Protein AF-A0A3A4P284-F1 (afdb_monomer_lite)

Radius of gyration: 33.24 Å; chains: 1; bounding box: 97×107×84 Å

Structure (mmCIF, N/CA/C/O backbone):
data_AF-A0A3A4P284-F1
#
_entry.id   AF-A0A3A4P284-F1
#
loop_
_atom_site.group_PDB
_atom_site.id
_atom_site.type_symbol
_atom_site.label_atom_id
_atom_site.label_alt_id
_atom_site.label_comp_id
_atom_site.label_asym_id
_atom_site.label_entity_id
_atom_site.label_seq_id
_atom_site.pdbx_PDB_ins_code
_atom_site.Cartn_x
_atom_site.Cartn_y
_atom_site.Cartn_z
_atom_site.occupancy
_atom_site.B_iso_or_equiv
_atom_site.auth_seq_id
_atom_site.auth_comp_id
_atom_site.auth_asym_id
_atom_site.auth_atom_id
_atom_site.pdbx_PDB_model_num
ATOM 1 N N . MET A 1 1 ? 23.993 60.935 -45.870 1.00 30.05 1 MET A N 1
ATOM 2 C CA . MET A 1 1 ? 25.177 61.265 -45.044 1.00 30.05 1 MET A CA 1
ATOM 3 C C . MET A 1 1 ? 25.761 59.951 -44.527 1.00 30.05 1 MET A C 1
ATOM 5 O O . MET A 1 1 ? 24.980 59.074 -44.204 1.00 30.05 1 MET A O 1
ATOM 9 N N . LYS A 1 2 ? 27.098 59.828 -44.584 1.00 25.50 2 LYS A N 1
ATOM 10 C CA . LYS A 1 2 ? 28.035 58.783 -44.084 1.00 25.50 2 LYS A CA 1
ATOM 11 C C . LYS A 1 2 ? 27.529 57.951 -42.875 1.00 25.50 2 LYS A C 1
ATOM 13 O O . LYS A 1 2 ? 26.852 58.534 -42.047 1.00 25.50 2 LYS A O 1
ATOM 18 N N . HIS A 1 3 ? 27.886 56.685 -42.604 1.00 23.17 3 HIS A N 1
ATOM 19 C CA . HIS A 1 3 ? 28.883 55.717 -43.106 1.00 23.17 3 HIS A CA 1
ATOM 20 C C . HIS A 1 3 ? 28.644 54.339 -42.410 1.00 23.17 3 HIS A C 1
ATOM 22 O O . HIS A 1 3 ? 28.331 54.373 -41.229 1.00 23.17 3 HIS A O 1
ATOM 28 N N . LYS A 1 4 ? 28.982 53.215 -43.095 1.00 23.70 4 LYS A N 1
ATOM 29 C CA . LYS A 1 4 ? 29.663 51.965 -42.602 1.00 23.70 4 LYS A CA 1
ATOM 30 C C . LYS A 1 4 ? 28.912 51.048 -41.593 1.00 23.70 4 LYS A C 1
ATOM 32 O O . LYS A 1 4 ? 28.288 51.569 -40.690 1.00 23.70 4 LYS A O 1
ATOM 37 N N . ASN A 1 5 ? 28.905 49.701 -41.621 1.00 21.98 5 ASN A N 1
ATOM 38 C CA . ASN A 1 5 ? 29.797 48.599 -42.071 1.00 21.98 5 ASN A CA 1
ATOM 39 C C . ASN A 1 5 ? 28.932 47.330 -42.376 1.00 21.98 5 ASN A C 1
ATOM 41 O O . ASN A 1 5 ? 27.883 47.182 -41.766 1.00 21.98 5 ASN A O 1
ATOM 45 N N . THR A 1 6 ? 29.174 46.528 -43.425 1.00 20.81 6 THR A N 1
ATOM 46 C CA . THR A 1 6 ? 30.033 45.309 -43.549 1.00 20.81 6 THR A CA 1
ATOM 47 C C . THR A 1 6 ? 29.428 43.977 -43.039 1.00 20.81 6 THR A C 1
ATOM 49 O O . THR A 1 6 ? 29.501 43.671 -41.860 1.00 20.81 6 THR A O 1
ATOM 52 N N . LEU A 1 7 ? 28.884 43.208 -43.998 1.00 20.22 7 LEU A N 1
ATOM 53 C CA . LEU A 1 7 ? 28.991 41.758 -44.293 1.00 20.22 7 LEU A CA 1
ATOM 54 C C . LEU A 1 7 ? 29.297 40.721 -43.178 1.00 20.22 7 LEU A C 1
ATOM 56 O O . LEU A 1 7 ? 30.415 40.683 -42.676 1.00 20.22 7 LEU A O 1
ATOM 60 N N . PHE A 1 8 ? 28.386 39.748 -43.007 1.00 18.45 8 PHE A N 1
ATOM 61 C CA . PHE A 1 8 ? 28.672 38.297 -42.989 1.00 18.45 8 PHE A CA 1
ATOM 62 C C . PHE A 1 8 ? 27.440 37.526 -43.517 1.00 18.45 8 PHE A C 1
ATOM 64 O O . PHE A 1 8 ? 26.307 37.913 -43.246 1.00 18.45 8 PHE A O 1
ATOM 71 N N . ILE A 1 9 ? 27.667 36.490 -44.331 1.00 20.72 9 ILE A N 1
ATOM 72 C CA . ILE A 1 9 ? 26.650 35.658 -45.000 1.00 20.72 9 ILE A CA 1
ATOM 73 C C . ILE A 1 9 ? 26.548 34.318 -44.262 1.00 20.72 9 ILE A C 1
ATOM 75 O O . ILE A 1 9 ? 27.574 33.666 -44.096 1.00 20.72 9 ILE A O 1
ATOM 79 N N . MET A 1 10 ? 25.334 33.853 -43.958 1.00 17.98 10 MET A N 1
ATOM 80 C CA . MET A 1 10 ? 24.944 32.457 -44.205 1.00 17.98 10 MET A CA 1
ATOM 81 C C . MET A 1 10 ? 23.427 32.348 -44.381 1.00 17.98 10 MET A C 1
ATOM 83 O O . MET A 1 10 ? 22.667 33.126 -43.816 1.00 17.98 10 MET A O 1
ATOM 87 N N . HIS A 1 11 ? 23.033 31.466 -45.296 1.00 19.30 11 HIS A N 1
ATOM 88 C CA . HIS A 1 11 ? 21.724 31.398 -45.936 1.00 19.30 11 HIS A CA 1
ATOM 89 C C . HIS A 1 11 ? 20.607 31.014 -44.959 1.00 19.30 11 HIS A C 1
ATOM 91 O O . HIS A 1 11 ? 20.712 29.994 -44.290 1.00 19.30 11 HIS A O 1
ATOM 97 N N . LEU A 1 12 ? 19.503 31.765 -44.979 1.00 20.22 12 LEU A N 1
ATOM 98 C CA . LEU A 1 12 ? 18.206 31.295 -44.500 1.00 20.22 12 LEU A CA 1
ATOM 99 C C . LEU A 1 12 ? 17.138 31.690 -45.528 1.00 20.22 12 LEU A C 1
ATOM 101 O O . LEU A 1 12 ? 16.785 32.857 -45.689 1.00 20.22 12 LEU A O 1
ATOM 105 N N . ALA A 1 13 ? 16.695 30.691 -46.275 1.00 19.92 13 ALA A N 1
ATOM 106 C CA . ALA A 1 13 ? 15.516 30.666 -47.132 1.00 19.92 13 ALA A CA 1
ATOM 107 C C . ALA A 1 13 ? 15.006 29.216 -46.992 1.00 19.92 13 ALA A C 1
ATOM 109 O O . ALA A 1 13 ? 15.827 28.308 -47.006 1.00 19.92 13 ALA A O 1
ATOM 110 N N . LEU A 1 14 ? 13.729 28.903 -46.807 1.00 19.94 14 LEU A N 1
ATOM 111 C CA . LEU A 1 14 ? 12.519 29.575 -47.254 1.00 19.94 14 LEU A CA 1
ATOM 112 C C . LEU A 1 14 ? 11.343 29.126 -46.359 1.00 19.94 14 LEU A C 1
ATOM 114 O O . LEU A 1 14 ? 11.298 27.983 -45.920 1.00 19.94 14 LEU A O 1
ATOM 118 N N . ILE A 1 15 ? 10.389 30.029 -46.146 1.00 25.50 15 ILE A N 1
ATOM 119 C CA . ILE A 1 15 ? 9.072 29.791 -45.536 1.00 25.50 15 ILE A CA 1
ATOM 120 C C . ILE A 1 15 ? 8.127 29.153 -46.563 1.00 25.50 15 ILE A C 1
ATOM 122 O O . ILE A 1 15 ? 8.022 29.700 -47.657 1.00 25.50 15 ILE A O 1
ATOM 126 N N . THR A 1 16 ? 7.387 28.113 -46.155 1.00 21.80 16 THR A N 1
ATOM 127 C CA . THR A 1 16 ? 5.956 27.806 -46.438 1.00 21.80 16 THR A CA 1
ATOM 128 C C . THR A 1 16 ? 5.612 26.584 -45.562 1.00 21.80 16 THR A C 1
ATOM 130 O O . THR A 1 16 ? 6.216 25.544 -45.772 1.00 21.80 16 THR A O 1
ATOM 133 N N . GLY A 1 17 ? 4.834 26.630 -44.477 1.00 27.95 17 GLY A N 1
ATOM 134 C CA . GLY A 1 17 ? 3.429 27.021 -44.354 1.00 27.95 17 GLY A CA 1
ATOM 135 C C . GLY A 1 17 ? 2.536 25.777 -44.467 1.00 27.95 17 GLY A C 1
ATOM 136 O O . GLY A 1 17 ? 2.219 25.439 -45.596 1.00 27.95 17 GLY A O 1
ATOM 137 N N . PHE A 1 18 ? 2.139 25.122 -43.360 1.00 20.69 18 PHE A N 1
ATOM 138 C CA . PHE A 1 18 ? 1.108 24.063 -43.335 1.00 20.69 18 PHE A CA 1
ATOM 139 C C . PHE A 1 18 ? 0.438 23.902 -41.958 1.00 20.69 18 PHE A C 1
ATOM 141 O O . PHE A 1 18 ? 1.077 24.068 -40.926 1.00 20.69 18 PHE A O 1
ATOM 148 N N . GLN A 1 19 ? -0.865 23.601 -42.002 1.00 22.28 19 GLN A N 1
ATOM 149 C CA . GLN A 1 19 ? -1.740 23.219 -40.891 1.00 22.28 19 GLN A CA 1
ATOM 150 C C . GLN A 1 19 ? -1.502 21.764 -40.480 1.00 22.28 19 GLN A C 1
ATOM 152 O O . GLN A 1 19 ? -1.355 20.893 -41.341 1.00 22.28 19 GLN A O 1
ATOM 157 N N . LEU A 1 20 ? -1.583 21.516 -39.174 1.00 21.91 20 LEU A N 1
ATOM 158 C CA . LEU A 1 20 ? -1.840 20.205 -38.597 1.00 21.91 20 LEU A CA 1
ATOM 159 C C . LEU A 1 20 ? -3.212 19.717 -39.096 1.00 21.91 20 LEU A C 1
ATOM 161 O O . LEU A 1 20 ? -4.228 20.378 -38.883 1.00 21.91 20 LEU A O 1
ATOM 165 N N . PHE A 1 21 ? -3.247 18.582 -39.794 1.00 24.94 21 PHE A N 1
ATOM 166 C CA . PHE A 1 21 ? -4.483 17.822 -39.960 1.00 24.94 21 PHE A CA 1
ATOM 167 C C . PHE A 1 21 ? -4.559 16.826 -38.808 1.00 24.94 21 PHE A C 1
ATOM 169 O O . PHE A 1 21 ? -4.214 15.658 -38.963 1.00 24.94 21 PHE A O 1
ATOM 176 N N . VAL A 1 22 ? -5.027 17.301 -37.656 1.00 24.67 22 VAL A N 1
ATOM 177 C CA . VAL A 1 22 ? -5.838 16.441 -36.794 1.00 24.67 22 VAL A CA 1
ATOM 178 C C . VAL A 1 22 ? -7.113 16.174 -37.589 1.00 24.67 22 VAL A C 1
ATOM 180 O O . VAL A 1 22 ? -7.662 17.093 -38.207 1.00 24.67 22 VAL A O 1
ATOM 183 N N . TYR A 1 23 ? -7.569 14.925 -37.658 1.00 24.09 23 TYR A N 1
ATOM 184 C CA . TYR A 1 23 ? -8.917 14.677 -38.156 1.00 24.09 23 TYR A CA 1
ATOM 185 C C . TYR A 1 23 ? -9.895 15.424 -37.243 1.00 24.09 23 TYR A C 1
ATOM 187 O O . TYR A 1 23 ? -10.111 15.048 -36.097 1.00 24.09 23 TYR A O 1
ATOM 195 N N . ASP A 1 24 ? -10.452 16.515 -37.765 1.00 23.19 24 ASP A N 1
ATOM 196 C CA . ASP A 1 24 ? -11.484 17.320 -37.129 1.00 23.19 24 ASP A CA 1
ATOM 197 C C . ASP A 1 24 ? -12.747 16.456 -36.982 1.00 23.19 24 ASP A C 1
ATOM 199 O O . ASP A 1 24 ? -13.555 16.328 -37.911 1.00 23.19 24 ASP A O 1
ATOM 203 N N . PHE A 1 25 ? -12.929 15.830 -35.817 1.00 24.17 25 PHE A N 1
ATOM 204 C CA . PHE A 1 25 ? -14.245 15.361 -35.403 1.00 24.17 25 PHE A CA 1
ATOM 205 C C . PHE A 1 25 ? -15.085 16.582 -35.031 1.00 24.17 25 PHE A C 1
ATOM 207 O O . PHE A 1 25 ? -15.287 16.931 -33.869 1.00 24.17 25 PHE A O 1
ATOM 214 N N . SER A 1 26 ? -15.633 17.225 -36.061 1.00 23.97 26 SER A N 1
ATOM 215 C CA . SER A 1 26 ? -16.726 18.172 -35.894 1.00 23.97 26 SER A CA 1
ATOM 216 C C . SER A 1 26 ? -17.968 17.419 -35.405 1.00 23.97 26 SER A C 1
ATOM 218 O O . SER A 1 26 ? -18.795 16.926 -36.174 1.00 23.97 26 SER A O 1
ATOM 220 N N . PHE A 1 27 ? -18.130 17.330 -34.086 1.00 27.72 27 PHE A N 1
ATOM 221 C CA . PHE A 1 27 ? -19.426 17.007 -33.509 1.00 27.72 27 PHE A CA 1
ATOM 222 C C . PHE A 1 27 ? -20.394 18.122 -33.902 1.00 27.72 27 PHE A C 1
ATOM 224 O O . PHE A 1 27 ? -20.154 19.302 -33.641 1.00 27.72 27 PHE A O 1
ATOM 231 N N . ALA A 1 28 ? -21.492 17.757 -34.565 1.00 32.06 28 ALA A N 1
ATOM 232 C CA . ALA A 1 28 ? -22.549 18.683 -34.942 1.00 32.06 28 ALA A CA 1
ATOM 233 C C . ALA A 1 28 ? -23.180 19.320 -33.686 1.00 32.06 28 ALA A C 1
ATOM 235 O O . ALA A 1 28 ? -24.165 18.828 -33.143 1.00 32.06 28 ALA A O 1
ATOM 236 N N . GLY A 1 29 ? -22.605 20.432 -33.229 1.00 28.78 29 GLY A N 1
ATOM 237 C CA . GLY A 1 29 ? -23.071 21.256 -32.119 1.00 28.78 29 GLY A CA 1
ATOM 238 C C . GLY A 1 29 ? -23.172 22.709 -32.571 1.00 28.78 29 GLY A C 1
ATOM 239 O O . GLY A 1 29 ? -22.202 23.306 -33.024 1.00 28.78 29 GLY A O 1
ATOM 240 N N . GLY A 1 30 ? -24.387 23.254 -32.527 1.00 32.03 30 GLY A N 1
ATOM 241 C CA . GLY A 1 30 ? -24.766 24.514 -33.158 1.00 32.03 30 GLY A CA 1
ATOM 242 C C . GLY A 1 30 ? -24.050 25.774 -32.659 1.00 32.03 30 GLY A C 1
ATOM 243 O O . GLY A 1 30 ? -23.420 25.821 -31.608 1.00 32.03 30 GLY A O 1
ATOM 244 N N . LYS A 1 31 ? -24.221 26.827 -33.466 1.00 32.62 31 LYS A N 1
ATOM 245 C CA . LYS A 1 31 ? -23.785 28.212 -33.244 1.00 32.62 31 LYS A CA 1
ATOM 246 C C . LYS A 1 31 ? -23.866 28.654 -31.774 1.00 32.62 31 LYS A C 1
ATOM 248 O O . LYS A 1 31 ? -24.913 28.541 -31.142 1.00 32.62 31 LYS A O 1
ATOM 253 N N . LYS A 1 32 ? -22.775 29.268 -31.301 1.00 32.06 32 LYS A N 1
ATOM 254 C CA . LYS A 1 32 ? -22.699 30.051 -30.060 1.00 32.06 32 LYS A CA 1
ATOM 255 C C . LYS A 1 32 ? -23.691 31.221 -30.106 1.00 32.06 32 LYS A C 1
ATOM 257 O O . LYS A 1 32 ? -23.400 32.226 -30.744 1.00 32.06 32 LYS A O 1
ATOM 262 N N . ASP A 1 33 ? -24.788 31.117 -29.364 1.00 32.78 33 ASP A N 1
ATOM 263 C CA . ASP A 1 33 ? -25.557 32.266 -28.882 1.00 32.78 33 ASP A CA 1
ATOM 264 C C . ASP A 1 33 ? -25.729 32.177 -27.353 1.00 32.78 33 ASP A C 1
ATOM 266 O O . ASP A 1 33 ? -25.868 31.104 -26.767 1.00 32.78 33 ASP A O 1
ATOM 270 N N . LYS A 1 34 ? -25.629 33.340 -26.702 1.00 34.50 34 LYS A N 1
ATOM 271 C CA . LYS A 1 34 ? -25.564 33.556 -25.246 1.00 34.50 34 LYS A CA 1
ATOM 272 C C . LYS A 1 34 ? -26.866 33.152 -24.516 1.00 34.50 34 LYS A C 1
ATOM 274 O O . LYS A 1 34 ? -27.887 33.728 -24.857 1.00 34.50 34 LYS A O 1
ATOM 279 N N . TYR A 1 35 ? -26.748 32.291 -23.480 1.00 28.94 35 TYR A N 1
ATOM 280 C CA . TYR A 1 35 ? -27.601 32.003 -22.278 1.00 28.94 35 TYR A CA 1
ATOM 281 C C . TYR A 1 35 ? -29.158 32.039 -22.369 1.00 28.94 35 TYR A C 1
ATOM 283 O O . TYR A 1 35 ? -29.695 32.885 -23.073 1.00 28.94 35 TYR A O 1
ATOM 291 N N . PRO A 1 36 ? -29.941 31.322 -21.511 1.00 34.75 36 PRO A N 1
ATOM 292 C CA . PRO A 1 36 ? -29.673 30.184 -20.609 1.00 34.75 36 PRO A CA 1
ATOM 293 C C . PRO A 1 36 ? -30.585 28.939 -20.871 1.00 34.75 36 PRO A C 1
ATOM 295 O O . PRO A 1 36 ? -31.533 28.994 -21.648 1.00 34.75 36 PRO A O 1
ATOM 298 N N . GLN A 1 37 ? -30.290 27.814 -20.195 1.00 30.06 37 GLN A N 1
ATOM 299 C CA . GLN A 1 37 ? -31.053 26.534 -20.123 1.00 30.06 37 GLN A CA 1
ATOM 300 C C . GLN A 1 37 ? -32.561 26.723 -19.780 1.00 30.06 37 GLN A C 1
ATOM 302 O O . GLN A 1 37 ? -32.861 27.765 -19.190 1.00 30.06 37 GLN A O 1
ATOM 307 N N . PRO A 1 38 ? -33.508 25.759 -20.013 1.00 42.16 38 PRO A N 1
ATOM 308 C CA . PRO A 1 38 ? -33.329 24.286 -20.015 1.00 42.16 38 PRO A CA 1
ATOM 309 C C . PRO A 1 38 ? -34.184 23.443 -21.013 1.00 42.16 38 PRO A C 1
ATOM 311 O O . PRO A 1 38 ? -35.190 23.906 -21.544 1.00 42.16 38 PRO A O 1
ATOM 314 N N . SER A 1 39 ? -33.840 22.153 -21.184 1.00 25.62 39 SER A N 1
ATOM 315 C CA . SER A 1 39 ? -34.732 20.957 -21.115 1.00 25.62 39 SER A CA 1
ATOM 316 C C . SER A 1 39 ? -34.319 19.779 -22.024 1.00 25.62 39 SER A C 1
ATOM 318 O O . SER A 1 39 ? -33.788 19.943 -23.117 1.00 25.62 39 SER A O 1
ATOM 320 N N . ASN A 1 40 ? -34.567 18.577 -21.496 1.00 30.80 40 ASN A N 1
ATOM 321 C CA . ASN A 1 40 ? -34.209 17.244 -21.986 1.00 30.80 40 ASN A CA 1
ATOM 322 C C . ASN A 1 40 ? -34.828 16.845 -23.338 1.00 30.80 40 ASN A C 1
ATOM 324 O O . ASN A 1 40 ? -36.042 16.946 -23.493 1.00 30.80 40 ASN A O 1
ATOM 328 N N . SER A 1 41 ? -34.046 16.165 -24.186 1.00 23.88 41 SER A N 1
ATOM 329 C CA . SER A 1 41 ? -34.467 14.915 -24.854 1.00 23.88 41 SER A CA 1
ATOM 330 C C . SER A 1 41 ? -33.292 14.233 -25.573 1.00 23.88 41 SER A C 1
ATOM 332 O O . SER A 1 41 ? -32.606 14.852 -26.380 1.00 23.88 41 SER A O 1
ATOM 334 N N . TYR A 1 42 ? -33.090 12.955 -25.248 1.00 23.44 42 TYR A N 1
ATOM 335 C CA . TYR A 1 42 ? -32.050 12.043 -25.733 1.00 23.44 42 TYR A CA 1
ATOM 336 C C . TYR A 1 42 ? -32.395 11.429 -27.103 1.00 23.44 42 TYR A C 1
ATOM 338 O O . TYR A 1 42 ? -33.524 10.990 -27.309 1.00 23.44 42 TYR A O 1
ATOM 346 N N . TYR A 1 43 ? -31.389 11.276 -27.969 1.00 21.73 43 TYR A N 1
ATOM 347 C CA . TYR A 1 43 ? -31.294 10.175 -28.935 1.00 21.73 43 TYR A CA 1
ATOM 348 C C . TYR A 1 43 ? -30.042 9.364 -28.584 1.00 21.73 43 TYR A C 1
ATOM 350 O O . TYR A 1 43 ? -28.969 9.933 -28.388 1.00 21.73 43 TYR A O 1
ATOM 358 N N . GLY A 1 44 ? -30.212 8.053 -28.411 1.00 24.19 44 GLY A N 1
ATOM 359 C CA . GLY A 1 44 ? -29.139 7.122 -28.072 1.00 24.19 44 GLY A CA 1
ATOM 360 C C . GLY A 1 44 ? -28.376 6.669 -29.314 1.00 24.19 44 GLY A C 1
ATOM 361 O O . GLY A 1 44 ? -28.990 6.264 -30.299 1.00 24.19 44 GLY A O 1
ATOM 362 N N . ALA A 1 45 ? -27.050 6.716 -29.227 1.00 22.30 45 ALA A N 1
ATOM 363 C CA . ALA A 1 45 ? -26.133 5.960 -30.067 1.00 22.30 45 ALA A CA 1
ATOM 364 C C . ALA A 1 45 ? -25.335 5.024 -29.145 1.00 22.30 45 ALA A C 1
ATOM 366 O O . ALA A 1 45 ? -24.997 5.403 -28.023 1.00 22.30 45 ALA A O 1
ATOM 367 N N . ASN A 1 46 ? -25.125 3.790 -29.598 1.00 22.50 46 ASN A N 1
ATOM 368 C CA . ASN A 1 46 ? -24.337 2.772 -28.907 1.00 22.50 46 ASN A CA 1
ATOM 369 C C . ASN A 1 46 ? -22.845 3.125 -29.034 1.00 22.50 46 ASN A C 1
ATOM 371 O O . ASN A 1 46 ? -22.427 3.498 -30.128 1.00 22.50 46 ASN A O 1
ATOM 375 N N . TYR A 1 47 ? -22.068 2.998 -27.955 1.00 27.56 47 TYR A N 1
ATOM 376 C CA . TYR A 1 47 ? -20.624 3.264 -27.941 1.00 27.56 47 TYR A CA 1
ATOM 377 C C . TYR A 1 47 ? -19.857 2.036 -27.444 1.00 27.56 47 TYR A C 1
ATOM 379 O O . TYR A 1 47 ? -20.284 1.396 -26.483 1.00 27.56 47 TYR A O 1
ATOM 387 N N . TYR A 1 48 ? -18.762 1.733 -28.144 1.00 29.55 48 TYR A N 1
ATOM 388 C CA . TYR A 1 48 ? -17.762 0.710 -27.834 1.00 29.55 48 TYR A CA 1
ATOM 389 C C . TYR A 1 48 ? -16.555 1.362 -27.131 1.00 29.55 48 TYR A C 1
ATOM 391 O O . TYR A 1 48 ? -16.316 2.556 -27.309 1.00 29.55 48 TYR A O 1
ATOM 399 N N . SER A 1 49 ? -15.862 0.583 -26.300 1.00 33.72 49 SER A N 1
ATOM 400 C CA . SER A 1 49 ? -14.731 0.949 -25.436 1.00 33.72 49 SER A CA 1
ATOM 401 C C . SER A 1 49 ? -13.386 0.953 -26.178 1.00 33.72 49 SER A C 1
ATOM 403 O O . SER A 1 49 ? -13.142 0.070 -26.995 1.00 33.72 49 SER A O 1
ATOM 405 N N . GLY A 1 50 ? -12.518 1.918 -25.836 1.00 40.12 50 GLY A N 1
ATOM 406 C CA . GLY A 1 50 ? -11.184 2.145 -26.414 1.00 40.12 50 GLY A CA 1
ATOM 407 C C . GLY A 1 50 ? -11.193 3.195 -27.532 1.00 40.12 50 GLY A C 1
ATOM 408 O O . GLY A 1 50 ? -11.872 3.024 -28.535 1.00 40.12 50 GLY A O 1
ATOM 409 N N . THR A 1 51 ? -10.4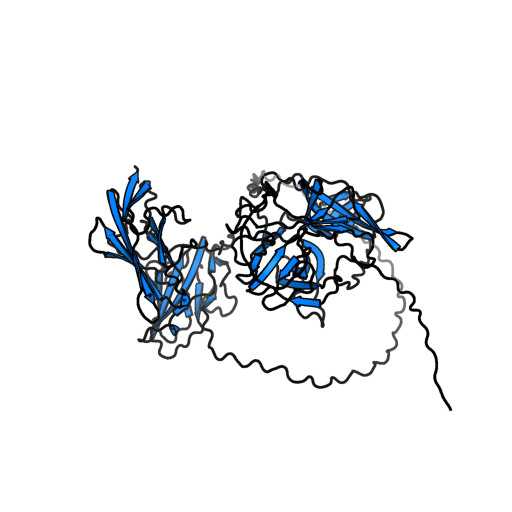72 4.311 -27.365 1.00 52.66 51 THR A N 1
ATOM 410 C CA . THR A 1 51 ? -10.222 5.270 -28.461 1.00 52.66 51 THR A CA 1
ATOM 411 C C . THR A 1 51 ? -8.729 5.247 -28.759 1.00 52.66 51 THR A C 1
ATOM 413 O O . THR A 1 51 ? -7.926 5.605 -27.900 1.00 52.66 51 THR A O 1
ATOM 416 N N . LEU A 1 52 ? -8.355 4.783 -29.948 1.00 50.22 52 LEU A N 1
ATOM 417 C CA . LEU A 1 52 ? -6.990 4.873 -30.462 1.00 50.22 52 LEU A CA 1
ATOM 418 C C . LEU A 1 52 ? -6.828 6.187 -31.227 1.00 50.22 52 LEU A C 1
ATOM 420 O O . LEU A 1 52 ? -7.703 6.573 -32.002 1.00 50.22 52 LEU A O 1
ATOM 424 N N . GLN A 1 53 ? -5.695 6.864 -31.042 1.00 58.88 53 GLN A N 1
ATOM 425 C CA . GLN A 1 53 ? -5.326 8.009 -31.874 1.00 58.88 53 GLN A CA 1
ATOM 426 C C . GLN A 1 53 ? -4.311 7.575 -32.939 1.00 58.88 53 GLN A C 1
ATOM 428 O O . GLN A 1 53 ? -3.284 6.961 -32.635 1.00 58.88 53 GLN A O 1
ATOM 433 N N . LYS A 1 54 ? -4.606 7.898 -34.205 1.00 60.84 54 LYS A N 1
ATOM 434 C CA . LYS A 1 54 ? -3.717 7.674 -35.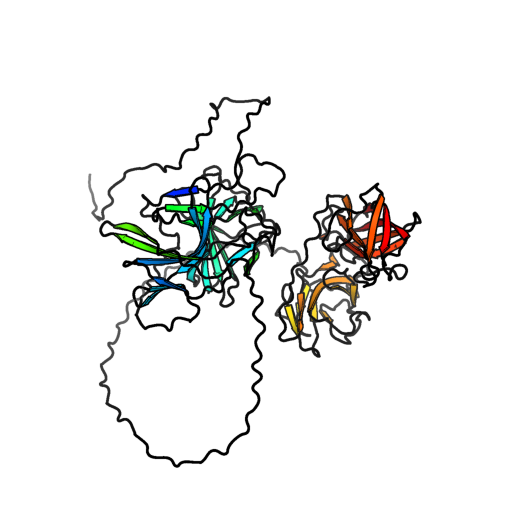353 1.00 60.84 54 LYS A CA 1
ATOM 435 C C . LYS A 1 54 ? -2.848 8.907 -35.581 1.00 60.84 54 LYS A C 1
ATOM 437 O O . LYS A 1 54 ? -3.379 9.971 -35.904 1.00 60.84 54 LYS A O 1
ATOM 442 N N . ILE A 1 55 ? -1.526 8.749 -35.510 1.00 56.06 55 ILE A N 1
ATOM 443 C CA . ILE A 1 55 ? -0.566 9.809 -35.844 1.00 56.06 55 ILE A CA 1
ATOM 444 C C . ILE A 1 55 ? 0.267 9.356 -37.048 1.00 56.06 55 ILE A C 1
ATOM 446 O O . ILE A 1 55 ? 0.935 8.325 -37.025 1.00 56.06 55 ILE A O 1
ATOM 450 N N . SER A 1 56 ? 0.207 10.120 -38.142 1.00 43.94 56 SER A N 1
ATOM 451 C CA . SER A 1 56 ? 0.982 9.819 -39.351 1.00 43.94 56 SER A CA 1
ATOM 452 C C . SER A 1 56 ? 2.351 10.492 -39.289 1.00 43.94 56 SER A C 1
ATOM 454 O O . SER A 1 56 ? 2.429 11.719 -39.202 1.00 43.94 56 SER A O 1
ATOM 456 N N . ALA A 1 57 ? 3.434 9.721 -39.430 1.00 42.75 57 ALA A N 1
ATOM 457 C CA . ALA A 1 57 ? 4.798 10.258 -39.433 1.00 42.75 57 ALA A CA 1
ATOM 458 C C . ALA A 1 57 ? 5.192 10.934 -40.768 1.00 42.75 57 ALA A C 1
ATOM 460 O O . ALA A 1 57 ? 6.294 11.465 -40.903 1.00 42.75 57 ALA A O 1
ATOM 461 N N . ARG A 1 58 ? 4.302 10.961 -41.775 1.00 37.09 58 ARG A N 1
ATOM 462 C CA . ARG A 1 58 ? 4.633 11.267 -43.184 1.00 37.09 58 ARG A CA 1
ATOM 463 C C . ARG A 1 58 ? 5.139 12.677 -43.517 1.00 37.09 58 ARG A C 1
ATOM 465 O O . ARG A 1 58 ? 5.435 12.906 -44.684 1.00 37.09 58 ARG A O 1
ATOM 472 N N . ASN A 1 59 ? 5.232 13.633 -42.588 1.00 34.06 59 ASN A N 1
ATOM 473 C CA . ASN A 1 59 ? 5.598 15.016 -42.955 1.00 34.06 59 ASN A CA 1
ATOM 474 C C . ASN A 1 59 ? 6.403 15.830 -41.926 1.00 34.06 59 ASN A C 1
ATOM 476 O O . ASN A 1 59 ? 6.552 17.039 -42.111 1.00 34.06 59 ASN A O 1
ATOM 480 N N . LYS A 1 60 ? 6.967 15.219 -40.879 1.00 31.83 60 LYS A N 1
ATOM 481 C CA . LYS A 1 60 ? 7.852 15.933 -39.945 1.00 31.83 60 LYS A CA 1
ATOM 482 C C . LYS A 1 60 ? 9.264 15.357 -40.030 1.00 31.83 60 LYS A C 1
ATOM 484 O O . LYS A 1 60 ? 9.522 14.281 -39.512 1.00 31.83 60 LYS A O 1
ATOM 489 N N . SER A 1 61 ? 10.209 16.138 -40.556 1.00 34.16 61 SER A N 1
ATOM 490 C CA . SER A 1 61 ? 11.656 15.921 -40.357 1.00 34.16 61 SER A CA 1
ATOM 491 C C . SER A 1 61 ? 12.097 16.070 -38.887 1.00 34.16 61 SER A C 1
ATOM 493 O O . SER A 1 61 ? 13.289 16.055 -38.604 1.00 34.16 61 SER A O 1
ATOM 495 N N . ASN A 1 62 ? 11.142 16.260 -37.968 1.00 38.47 62 ASN A N 1
ATOM 496 C CA . ASN A 1 62 ? 11.351 16.498 -36.545 1.00 38.47 62 ASN A CA 1
ATOM 497 C C . ASN A 1 62 ? 10.707 15.425 -35.651 1.00 38.47 62 ASN A C 1
ATOM 499 O O . ASN A 1 62 ? 10.815 15.546 -34.437 1.00 38.47 62 ASN A O 1
ATOM 503 N N . HIS A 1 63 ? 10.105 14.359 -36.202 1.00 37.28 63 HIS A N 1
ATOM 504 C CA . HIS A 1 63 ? 9.848 13.147 -35.412 1.00 37.28 63 HIS A CA 1
ATOM 505 C C . HIS A 1 63 ? 11.168 12.384 -35.229 1.00 37.28 63 HIS A C 1
ATOM 507 O O . HIS A 1 63 ? 11.347 11.267 -35.697 1.00 37.28 63 HIS A O 1
ATOM 513 N N . GLN A 1 64 ? 12.122 13.012 -34.542 1.00 37.16 64 GLN A N 1
ATOM 514 C CA . GLN A 1 64 ? 13.026 12.225 -33.725 1.00 37.16 64 GLN A CA 1
ATOM 515 C C . GLN A 1 64 ? 12.135 11.602 -32.650 1.00 37.16 64 GLN A C 1
ATOM 517 O O . GLN A 1 64 ? 11.309 12.302 -32.063 1.00 37.16 64 GLN A O 1
ATOM 522 N N . THR A 1 65 ? 12.286 10.308 -32.362 1.00 40.41 65 THR A N 1
ATOM 523 C CA . THR A 1 65 ? 12.031 9.839 -30.994 1.00 40.41 65 THR A CA 1
ATOM 524 C C . THR A 1 65 ? 12.645 10.904 -30.095 1.00 40.41 65 THR A C 1
ATOM 526 O O . THR A 1 65 ? 13.836 11.174 -30.271 1.00 40.41 65 THR A O 1
ATOM 529 N N . ILE A 1 66 ? 11.855 11.592 -29.263 1.00 40.72 66 ILE A N 1
ATOM 530 C CA . ILE A 1 66 ? 12.337 12.722 -28.458 1.00 40.72 66 ILE A CA 1
ATOM 531 C C . ILE A 1 66 ? 13.185 12.157 -27.313 1.00 40.72 66 ILE A C 1
ATOM 533 O O . ILE A 1 66 ? 12.870 12.220 -26.135 1.00 40.72 66 ILE A O 1
ATOM 537 N N . VAL A 1 67 ? 14.289 11.539 -27.695 1.00 35.84 67 VAL A N 1
ATOM 538 C CA . VAL A 1 67 ? 15.470 11.338 -26.896 1.00 35.84 67 VAL A CA 1
ATOM 539 C C . VAL A 1 67 ? 16.142 12.695 -26.952 1.00 35.84 67 VAL A C 1
ATOM 541 O O . VAL A 1 67 ? 16.435 13.181 -28.046 1.00 35.84 67 VAL A O 1
ATOM 544 N N . ARG A 1 68 ? 16.390 13.328 -25.802 1.00 33.50 68 ARG A N 1
ATOM 545 C CA . ARG A 1 68 ? 17.340 14.445 -25.735 1.00 33.50 68 ARG A CA 1
ATOM 546 C C . ARG A 1 68 ? 18.579 14.024 -26.517 1.00 33.50 68 ARG A C 1
ATOM 548 O O . ARG A 1 68 ? 19.309 13.135 -26.082 1.00 33.50 68 ARG A O 1
ATOM 555 N N . SER A 1 69 ? 18.788 14.601 -27.697 1.00 29.84 69 SER A N 1
ATOM 556 C CA . SER A 1 69 ? 19.865 14.201 -28.590 1.00 29.84 69 SER A CA 1
ATOM 557 C C . SER A 1 69 ? 21.188 14.754 -28.061 1.00 29.84 69 SER A C 1
ATOM 559 O O . SER A 1 69 ? 21.816 15.616 -28.674 1.00 29.84 69 SER A O 1
ATOM 561 N N . ASN A 1 70 ? 21.659 14.239 -26.929 1.00 26.92 70 ASN A N 1
ATOM 562 C CA . ASN A 1 70 ? 23.087 14.070 -26.772 1.00 26.92 70 ASN A CA 1
ATOM 563 C C . ASN A 1 70 ? 23.454 13.017 -27.809 1.00 26.92 70 ASN A C 1
ATOM 565 O O . ASN A 1 70 ? 23.061 11.860 -27.691 1.00 26.92 70 ASN A O 1
ATOM 569 N N . THR A 1 71 ? 24.119 13.440 -28.882 1.00 29.14 71 THR A N 1
ATOM 570 C CA . THR A 1 71 ? 24.620 12.560 -29.936 1.00 29.14 71 THR A CA 1
ATOM 571 C C . THR A 1 71 ? 25.580 11.547 -29.312 1.00 29.14 71 THR A C 1
ATOM 573 O O . THR A 1 71 ? 26.792 11.757 -29.256 1.00 29.14 71 THR A O 1
ATOM 576 N N . LEU A 1 72 ? 25.041 10.444 -28.801 1.00 28.05 72 LEU A N 1
ATOM 577 C CA . LEU A 1 72 ? 25.807 9.314 -28.318 1.00 28.05 72 LEU A CA 1
ATOM 578 C C . LEU A 1 72 ? 26.358 8.649 -29.573 1.00 28.05 72 LEU A C 1
ATOM 580 O O . LEU A 1 72 ? 25.697 7.871 -30.255 1.00 28.05 72 LEU A O 1
ATOM 584 N N . THR A 1 73 ? 27.564 9.065 -29.954 1.00 26.22 73 THR A N 1
ATOM 585 C CA . THR A 1 73 ? 28.261 8.506 -31.108 1.00 26.22 73 THR A CA 1
ATOM 586 C C . THR A 1 73 ? 28.685 7.091 -30.728 1.00 26.22 73 THR A C 1
ATOM 588 O O . THR A 1 73 ? 29.775 6.879 -30.194 1.00 26.22 73 THR A O 1
ATOM 591 N N . LEU A 1 74 ? 27.808 6.113 -30.957 1.00 26.20 74 LEU A N 1
ATOM 592 C CA . LEU A 1 74 ? 28.122 4.696 -30.815 1.00 26.20 74 LEU A CA 1
ATOM 593 C C . LEU A 1 74 ? 29.181 4.341 -31.860 1.00 26.20 74 LEU A C 1
ATOM 595 O O . LEU A 1 74 ? 28.894 4.044 -33.017 1.00 26.20 74 LEU A O 1
ATOM 599 N N . THR A 1 75 ? 30.447 4.402 -31.455 1.00 25.02 75 THR A N 1
ATOM 600 C CA . THR A 1 75 ? 31.551 3.934 -32.289 1.00 25.02 75 THR A CA 1
ATOM 601 C C . THR A 1 75 ? 31.556 2.411 -32.209 1.00 25.02 75 THR A C 1
ATOM 603 O O . THR A 1 75 ? 32.178 1.829 -31.322 1.00 25.02 75 THR A O 1
ATOM 606 N N . ALA A 1 76 ? 30.820 1.756 -33.108 1.00 27.80 76 ALA A N 1
ATOM 607 C CA . ALA A 1 76 ? 30.802 0.304 -33.229 1.00 27.80 76 ALA A CA 1
ATOM 608 C C . ALA A 1 76 ? 32.165 -0.202 -33.738 1.00 27.80 76 ALA A C 1
ATOM 610 O O . ALA A 1 76 ? 32.362 -0.462 -34.923 1.00 27.80 76 ALA A O 1
ATOM 611 N N . ASN A 1 77 ? 33.130 -0.355 -32.833 1.00 29.03 77 ASN A N 1
ATOM 612 C CA . ASN A 1 77 ? 34.297 -1.186 -33.091 1.00 29.03 77 ASN A CA 1
ATOM 613 C C . ASN A 1 77 ? 33.865 -2.644 -32.920 1.00 29.03 77 ASN A C 1
ATOM 615 O O . ASN A 1 77 ? 33.662 -3.122 -31.806 1.00 29.03 77 ASN A O 1
ATOM 619 N N . SER A 1 78 ? 33.685 -3.338 -34.045 1.00 33.72 78 SER A N 1
ATOM 620 C CA . SER A 1 78 ? 33.276 -4.739 -34.110 1.00 33.72 78 SER A CA 1
ATOM 621 C C . SER A 1 78 ? 34.337 -5.664 -33.498 1.00 33.72 78 SER A C 1
ATOM 623 O O . SER A 1 78 ? 35.186 -6.226 -34.195 1.00 33.72 78 SER A O 1
ATOM 625 N N . THR A 1 79 ? 34.279 -5.864 -32.189 1.00 36.34 79 THR A N 1
ATOM 626 C CA . THR A 1 79 ? 34.790 -7.075 -31.545 1.00 36.34 79 THR A CA 1
ATOM 627 C C . THR A 1 79 ? 33.592 -7.874 -31.073 1.00 36.34 79 THR A C 1
ATOM 629 O O . THR A 1 79 ? 32.827 -7.402 -30.244 1.00 36.34 79 THR A O 1
ATOM 632 N N . GLN A 1 80 ? 33.425 -9.053 -31.671 1.00 37.44 80 GLN A N 1
ATOM 633 C CA . GLN A 1 80 ? 32.343 -10.010 -31.463 1.00 37.44 80 GLN A CA 1
ATOM 634 C C . GLN A 1 80 ? 32.106 -10.251 -29.962 1.00 37.44 80 GLN A C 1
ATOM 636 O O . GLN A 1 80 ? 32.839 -11.003 -29.321 1.00 37.44 80 GLN A O 1
ATOM 641 N N . THR A 1 81 ? 31.113 -9.573 -29.390 1.00 44.81 81 THR A N 1
ATOM 642 C CA . THR A 1 81 ? 30.695 -9.771 -28.003 1.00 44.81 81 THR A CA 1
ATOM 643 C C . THR A 1 81 ? 29.968 -11.108 -27.921 1.00 44.81 81 THR A C 1
ATOM 645 O O . THR A 1 81 ? 29.104 -11.403 -28.746 1.00 44.81 81 THR A O 1
ATOM 648 N N . THR A 1 82 ? 30.339 -11.954 -26.963 1.00 47.66 82 THR A N 1
ATOM 649 C CA . THR A 1 82 ? 29.613 -13.193 -26.666 1.00 47.66 82 THR A CA 1
ATOM 650 C C . THR A 1 82 ? 28.165 -12.843 -26.331 1.00 47.66 82 THR A C 1
ATOM 652 O O . THR A 1 82 ? 27.911 -12.191 -25.323 1.00 47.66 82 THR A O 1
ATOM 655 N N . ILE A 1 83 ? 27.232 -13.240 -27.195 1.00 48.38 83 ILE A N 1
ATOM 656 C CA . ILE A 1 83 ? 25.800 -12.993 -27.016 1.00 48.38 83 ILE A CA 1
ATOM 657 C C . ILE A 1 83 ? 25.305 -13.917 -25.890 1.00 48.38 83 ILE A C 1
ATOM 659 O O . ILE A 1 83 ? 25.558 -15.125 -25.968 1.00 48.38 83 ILE A O 1
ATOM 663 N N . PRO A 1 84 ? 24.615 -13.404 -24.857 1.00 56.41 84 PRO A N 1
ATOM 664 C CA . PRO A 1 84 ? 23.983 -14.247 -23.847 1.00 56.41 84 PRO A CA 1
ATOM 665 C C . PRO A 1 84 ? 23.027 -15.245 -24.510 1.00 56.41 84 PRO A C 1
ATOM 667 O O . PRO A 1 84 ? 22.285 -14.886 -25.422 1.00 56.41 84 PRO A O 1
ATOM 670 N N . SER A 1 85 ? 22.989 -16.495 -24.042 1.00 54.94 85 SER A N 1
ATOM 671 C CA . SER A 1 85 ? 22.078 -17.519 -24.586 1.00 54.94 85 SER A CA 1
ATOM 672 C C . SER A 1 85 ? 20.589 -17.183 -24.412 1.00 54.94 85 SER A C 1
ATOM 674 O O . SER A 1 85 ? 19.745 -17.866 -24.982 1.00 54.94 85 SER A O 1
ATOM 676 N N . SER A 1 86 ? 20.274 -16.161 -23.614 1.00 63.03 86 SER A N 1
ATOM 677 C CA . SER A 1 86 ? 18.935 -15.629 -23.361 1.00 63.03 86 SER A CA 1
ATOM 678 C C . SER A 1 86 ? 18.509 -14.509 -24.318 1.00 63.03 86 SER A C 1
ATOM 680 O O . SER A 1 86 ? 17.351 -14.110 -24.276 1.00 63.03 86 SER A O 1
ATOM 682 N N . ALA A 1 87 ? 19.400 -13.986 -25.168 1.00 68.19 87 ALA A N 1
ATOM 683 C CA . ALA A 1 87 ? 19.058 -12.872 -26.049 1.00 68.19 87 ALA A CA 1
ATOM 684 C C . ALA A 1 87 ? 18.135 -13.319 -27.194 1.00 68.19 87 ALA A C 1
ATOM 686 O O . ALA A 1 87 ? 18.394 -14.318 -27.877 1.00 68.19 87 ALA A O 1
ATOM 687 N N . PHE A 1 88 ? 17.084 -12.543 -27.461 1.00 76.31 88 PHE A N 1
ATOM 688 C CA . PHE A 1 88 ? 16.225 -12.777 -28.618 1.00 76.31 88 PHE A CA 1
ATOM 689 C C . PHE A 1 88 ? 16.973 -12.379 -29.879 1.00 76.31 88 PHE A C 1
ATOM 691 O O . PHE A 1 88 ? 17.377 -11.230 -30.024 1.00 76.31 88 PHE A O 1
ATOM 698 N N . THR A 1 89 ? 17.165 -13.324 -30.798 1.00 81.19 89 THR A N 1
ATOM 699 C CA . THR A 1 89 ? 17.725 -13.049 -32.124 1.00 81.19 89 THR A CA 1
ATOM 700 C C . THR A 1 89 ? 16.629 -13.048 -33.179 1.00 81.19 89 THR A C 1
ATOM 702 O O . THR A 1 89 ? 15.783 -13.952 -33.227 1.00 81.19 89 THR A O 1
ATOM 705 N N . GLN A 1 90 ? 16.654 -12.044 -34.050 1.00 86.88 90 GLN A N 1
ATOM 706 C CA . GLN A 1 90 ? 15.751 -11.942 -35.187 1.00 86.88 90 GLN A CA 1
ATOM 707 C C . GLN A 1 90 ? 16.460 -11.317 -36.387 1.00 86.88 90 GLN A C 1
ATOM 709 O O . GLN A 1 90 ? 17.388 -10.528 -36.245 1.00 86.88 90 GLN A O 1
ATOM 714 N N . SER A 1 91 ? 16.072 -11.738 -37.589 1.00 87.94 91 SER A N 1
ATOM 715 C CA . SER A 1 91 ? 16.633 -11.205 -38.832 1.00 87.94 91 SER A CA 1
ATOM 716 C C . SER A 1 91 ? 15.723 -10.114 -39.374 1.00 87.94 91 SER A C 1
ATOM 718 O O . SER A 1 91 ? 14.503 -10.265 -39.356 1.00 87.94 91 SER A O 1
ATOM 720 N N . MET A 1 92 ? 16.323 -9.052 -39.897 1.00 89.06 92 MET A N 1
ATOM 721 C CA . MET A 1 92 ? 15.615 -8.008 -40.626 1.00 89.06 92 MET A CA 1
ATOM 722 C C . MET A 1 92 ? 16.372 -7.743 -41.923 1.00 89.06 92 MET A C 1
ATOM 724 O O . MET A 1 92 ? 17.592 -7.579 -41.919 1.00 89.06 92 MET A O 1
ATOM 728 N N . SER A 1 93 ? 15.671 -7.761 -43.055 1.00 85.50 93 SER A N 1
ATOM 729 C CA . SER A 1 93 ? 16.303 -7.512 -44.350 1.00 85.50 93 SER A CA 1
ATOM 730 C C . SER A 1 93 ? 16.642 -6.033 -44.514 1.00 85.50 93 SER A C 1
ATOM 732 O O . SER A 1 93 ? 15.815 -5.179 -44.205 1.00 85.50 93 SER A O 1
ATOM 734 N N . GLY A 1 94 ? 17.813 -5.735 -45.077 1.00 84.50 94 GLY A N 1
ATOM 735 C CA . GLY A 1 94 ? 18.266 -4.367 -45.340 1.00 84.50 94 GLY A CA 1
ATOM 736 C C . GLY A 1 94 ? 19.385 -3.911 -44.406 1.00 84.50 94 GLY A C 1
ATOM 737 O O . GLY A 1 94 ? 19.858 -4.666 -43.562 1.00 84.50 94 GLY A O 1
ATOM 738 N N . SER A 1 95 ? 19.842 -2.678 -44.619 1.00 84.38 95 SER A N 1
ATOM 739 C CA . SER A 1 95 ? 20.708 -1.951 -43.690 1.00 84.38 95 SER A CA 1
ATOM 740 C C . SER A 1 95 ? 19.873 -0.839 -43.081 1.00 84.38 95 SER A C 1
ATOM 742 O O . SER A 1 95 ? 19.208 -0.114 -43.826 1.00 84.38 95 SER A O 1
ATOM 744 N N . TRP A 1 96 ? 19.928 -0.735 -41.761 1.00 88.75 96 TRP A N 1
ATOM 745 C CA . TRP A 1 96 ? 19.147 0.186 -40.944 1.00 88.75 96 TRP A CA 1
ATOM 746 C C . TRP A 1 96 ? 20.107 0.987 -40.072 1.00 88.75 96 TRP A C 1
ATOM 748 O O . TRP A 1 96 ? 21.128 0.450 -39.635 1.00 88.75 96 TRP A O 1
ATOM 758 N N . GLU A 1 97 ? 19.815 2.266 -39.885 1.00 88.88 97 GLU A N 1
ATOM 759 C CA . GLU A 1 97 ? 20.656 3.189 -39.119 1.00 88.88 97 GLU A CA 1
ATOM 760 C C . GLU A 1 97 ? 20.286 3.152 -37.639 1.00 88.88 97 GLU A C 1
ATOM 762 O O . GLU A 1 97 ? 21.170 3.149 -36.781 1.00 88.88 97 GLU A O 1
ATOM 767 N N . LYS A 1 98 ? 18.987 3.029 -37.359 1.00 89.31 98 LYS A N 1
ATOM 768 C CA . LYS A 1 98 ? 18.431 2.793 -36.030 1.00 89.31 98 LYS A CA 1
ATOM 769 C C . LYS A 1 98 ? 17.624 1.501 -36.054 1.00 89.31 98 LYS A C 1
ATOM 771 O O . LYS A 1 98 ? 16.955 1.197 -37.043 1.00 89.31 98 LYS A O 1
ATOM 776 N N . LEU A 1 99 ? 17.723 0.721 -34.982 1.00 90.56 99 LEU A N 1
ATOM 777 C CA . LEU A 1 99 ? 16.984 -0.525 -34.860 1.00 90.56 99 LEU A CA 1
ATOM 778 C C . LEU A 1 99 ? 16.555 -0.756 -33.414 1.00 90.56 99 LEU A C 1
ATOM 780 O O . LEU A 1 99 ? 17.378 -0.769 -32.498 1.00 90.56 99 LEU A O 1
ATOM 784 N N . GLU A 1 100 ? 15.261 -0.957 -33.230 1.00 91.56 100 GLU A N 1
ATOM 785 C CA . GLU A 1 100 ? 14.621 -1.172 -31.937 1.00 91.56 100 GLU A CA 1
ATOM 786 C C . GLU A 1 100 ? 13.888 -2.512 -31.969 1.00 91.56 100 GLU A C 1
ATOM 788 O O . GLU A 1 100 ? 13.365 -2.931 -32.998 1.00 91.56 100 GLU A O 1
ATOM 793 N N . GLY A 1 101 ? 13.904 -3.234 -30.856 1.00 91.88 101 GLY A N 1
ATOM 794 C CA . GLY A 1 101 ? 13.168 -4.473 -30.667 1.00 91.88 101 GLY A CA 1
ATOM 795 C C . GLY A 1 101 ? 12.031 -4.252 -29.687 1.00 91.88 101 GLY A C 1
ATOM 796 O O . GLY A 1 101 ? 12.267 -3.738 -28.599 1.00 91.88 101 GLY A O 1
ATOM 797 N N . TYR A 1 102 ? 10.827 -4.683 -30.040 1.00 93.00 102 TYR A N 1
ATOM 798 C CA . TYR A 1 102 ? 9.643 -4.541 -29.204 1.00 93.00 102 TYR A CA 1
ATOM 799 C C . TYR A 1 102 ? 9.053 -5.898 -28.864 1.00 93.00 102 TYR A C 1
ATOM 801 O O . TYR A 1 102 ? 8.780 -6.717 -29.747 1.00 93.00 102 TYR A O 1
ATOM 809 N N . VAL A 1 103 ? 8.805 -6.109 -27.575 1.00 92.56 103 VAL A N 1
ATOM 810 C CA . VAL A 1 103 ? 7.958 -7.202 -27.104 1.00 92.56 103 VAL A CA 1
ATOM 811 C C . VAL A 1 103 ? 6.529 -6.690 -27.012 1.00 92.56 103 VAL A C 1
ATOM 813 O O . VAL A 1 103 ? 6.287 -5.604 -26.485 1.00 92.56 103 VAL A O 1
ATOM 816 N N . GLY A 1 104 ? 5.594 -7.466 -27.545 1.00 93.50 104 GLY A N 1
ATOM 817 C CA . GLY A 1 104 ? 4.203 -7.062 -27.678 1.00 93.50 104 GLY A CA 1
ATOM 818 C C . GLY A 1 104 ? 3.266 -8.233 -27.938 1.00 93.50 104 GLY A C 1
ATOM 819 O O . GLY A 1 104 ? 3.651 -9.397 -27.794 1.00 93.50 104 GLY A O 1
ATOM 820 N N . PHE A 1 105 ? 2.036 -7.911 -28.320 1.00 93.94 105 PHE A N 1
ATOM 821 C CA . PHE A 1 105 ? 1.007 -8.873 -28.703 1.00 93.94 105 PHE A CA 1
ATOM 822 C C . PHE A 1 105 ? 0.056 -8.291 -29.749 1.00 93.94 105 PHE A C 1
ATOM 824 O O . PHE A 1 105 ? -0.069 -7.077 -29.898 1.00 93.94 105 PHE A O 1
ATOM 831 N N . TRP A 1 106 ? -0.639 -9.169 -30.469 1.00 94.12 106 TRP A N 1
ATOM 832 C CA . TRP A 1 106 ? -1.690 -8.761 -31.394 1.00 94.12 106 TRP A CA 1
ATOM 833 C C . TRP A 1 106 ? -2.971 -8.374 -30.663 1.00 94.12 106 TRP A C 1
ATOM 835 O O . TRP A 1 106 ? -3.443 -9.101 -29.789 1.00 94.12 106 TRP A O 1
ATOM 845 N N . MET A 1 107 ? -3.563 -7.272 -31.095 1.00 91.00 107 MET A N 1
ATOM 846 C CA . MET A 1 107 ? -4.857 -6.780 -30.659 1.00 91.00 107 MET A CA 1
ATOM 847 C C . MET A 1 107 ? -5.713 -6.488 -31.892 1.00 91.00 107 MET A C 1
ATOM 849 O O . MET A 1 107 ? -5.244 -5.875 -32.849 1.00 91.00 107 MET A O 1
ATOM 853 N N . ASP A 1 108 ? -6.958 -6.954 -31.873 1.00 90.19 108 ASP A N 1
ATOM 854 C CA . ASP A 1 108 ? -7.936 -6.656 -32.918 1.00 90.19 108 ASP A CA 1
ATOM 855 C C . ASP A 1 108 ? -8.723 -5.413 -32.508 1.00 90.19 108 ASP A C 1
ATOM 857 O O . ASP A 1 108 ? -9.546 -5.471 -31.593 1.00 90.19 108 ASP A O 1
ATOM 861 N N . ASP A 1 109 ? -8.432 -4.287 -33.150 1.00 87.94 109 ASP A N 1
ATOM 862 C CA . ASP A 1 109 ? -9.151 -3.043 -32.929 1.00 87.94 109 ASP A CA 1
ATOM 863 C C . ASP A 1 109 ? -10.284 -2.875 -33.960 1.00 87.94 109 ASP A C 1
ATOM 865 O O . ASP A 1 109 ? -10.064 -3.045 -35.164 1.00 87.94 109 ASP A O 1
ATOM 869 N N . PRO A 1 110 ? -11.509 -2.511 -33.539 1.00 83.94 110 PRO A N 1
ATOM 870 C CA . PRO A 1 110 ? -12.646 -2.399 -34.450 1.00 83.94 110 PRO A CA 1
ATOM 871 C C . PRO A 1 110 ? -12.511 -1.296 -35.514 1.00 83.94 110 PRO A C 1
ATOM 873 O O . PRO A 1 110 ? -13.162 -1.395 -36.558 1.00 83.94 110 PRO A O 1
ATOM 876 N N . GLU A 1 111 ? -11.726 -0.245 -35.268 1.00 87.69 111 GLU A N 1
ATOM 877 C CA . GLU A 1 111 ? -11.539 0.882 -36.188 1.00 87.69 111 GLU A CA 1
ATOM 878 C C . GLU A 1 111 ? -10.288 0.706 -37.056 1.00 87.69 111 GLU A C 1
ATOM 880 O O . GLU A 1 111 ? -10.335 0.920 -38.273 1.00 87.69 111 GLU A O 1
ATOM 885 N N . PHE A 1 112 ? -9.181 0.281 -36.451 1.00 87.88 112 PHE A N 1
ATOM 886 C CA . PHE A 1 112 ? -7.872 0.232 -37.106 1.00 87.88 112 PHE A CA 1
ATOM 887 C C . PHE A 1 112 ? -7.466 -1.174 -37.575 1.00 87.88 112 PHE A C 1
ATOM 889 O O . PHE A 1 112 ? -6.538 -1.315 -38.381 1.00 87.88 112 PHE A O 1
ATOM 896 N N . GLY A 1 113 ? -8.212 -2.201 -37.162 1.00 92.75 113 GLY A N 1
ATOM 897 C CA . GLY A 1 113 ? -7.958 -3.602 -37.468 1.00 92.75 113 GLY A CA 1
ATOM 898 C C . GLY A 1 113 ? -6.870 -4.200 -36.581 1.00 92.75 113 GLY A C 1
ATOM 899 O O . GLY A 1 113 ? -6.710 -3.837 -35.420 1.00 92.75 113 GLY A O 1
ATOM 900 N N . MET A 1 114 ? -6.108 -5.142 -37.137 1.00 94.38 114 MET A N 1
ATOM 901 C CA . MET A 1 114 ? -5.085 -5.865 -36.388 1.00 94.38 114 MET A CA 1
ATOM 902 C C . MET A 1 114 ? -3.862 -4.979 -36.117 1.00 94.38 114 MET A C 1
ATOM 904 O O . MET A 1 114 ? -3.153 -4.589 -37.048 1.00 94.38 114 MET A O 1
ATOM 908 N N . LEU A 1 115 ? -3.594 -4.718 -34.842 1.00 94.44 115 LEU A N 1
ATOM 909 C CA . LEU A 1 115 ? -2.473 -3.920 -34.360 1.00 94.44 115 LEU A CA 1
ATOM 910 C C . LEU A 1 115 ? -1.546 -4.755 -33.481 1.00 94.44 115 LEU A C 1
ATOM 912 O O . LEU A 1 115 ? -1.985 -5.609 -32.714 1.00 94.44 115 LEU A O 1
ATOM 916 N N . TYR A 1 116 ? -0.251 -4.493 -33.575 1.00 94.50 116 TYR A N 1
ATOM 917 C CA . TYR A 1 116 ? 0.760 -5.049 -32.691 1.00 94.50 116 TYR A CA 1
ATOM 918 C C . TYR A 1 116 ? 1.003 -4.075 -31.536 1.00 94.50 116 TYR A C 1
ATOM 920 O O . TYR A 1 116 ? 1.713 -3.085 -31.702 1.00 94.50 116 TYR A O 1
ATOM 928 N N . GLN A 1 117 ? 0.393 -4.338 -30.383 1.00 93.12 117 GLN A N 1
ATOM 929 C CA . GLN A 1 117 ? 0.532 -3.529 -29.175 1.00 93.12 117 GLN A CA 1
ATOM 930 C C . GLN A 1 117 ? 1.861 -3.848 -28.490 1.00 93.12 117 GLN A C 1
ATOM 932 O O . GLN A 1 117 ? 2.126 -5.002 -28.148 1.00 93.12 117 GLN A O 1
ATOM 937 N N . THR A 1 118 ? 2.704 -2.842 -28.284 1.00 92.81 118 THR A N 1
ATOM 938 C CA . THR A 1 118 ? 3.984 -2.997 -27.595 1.00 92.81 118 THR A CA 1
ATOM 939 C C . THR A 1 118 ? 3.802 -2.938 -26.086 1.00 92.81 118 THR A C 1
ATOM 941 O O . THR A 1 118 ? 2.820 -2.423 -25.561 1.00 92.81 118 THR A O 1
ATOM 944 N N . ILE A 1 119 ? 4.762 -3.507 -25.372 1.00 90.44 119 ILE A N 1
ATOM 945 C CA . ILE A 1 119 ? 4.778 -3.517 -23.912 1.00 90.44 119 ILE A CA 1
ATOM 946 C C . ILE A 1 119 ? 6.124 -3.025 -23.386 1.00 90.44 119 ILE A C 1
ATOM 948 O O . ILE A 1 119 ? 6.196 -2.346 -22.366 1.00 90.44 119 ILE A O 1
ATOM 952 N N . ILE A 1 120 ? 7.209 -3.395 -24.063 1.00 91.94 120 ILE A N 1
ATOM 953 C CA . ILE A 1 120 ? 8.562 -2.982 -23.703 1.00 91.94 120 ILE A CA 1
ATOM 954 C C . ILE A 1 120 ? 9.438 -2.968 -24.957 1.00 91.94 120 ILE A C 1
ATOM 956 O O . ILE A 1 120 ? 9.299 -3.827 -25.836 1.00 91.94 120 ILE A O 1
ATOM 960 N N . GLY A 1 121 ? 10.314 -1.973 -25.039 1.00 91.81 121 GLY A N 1
ATOM 961 C CA . GLY A 1 121 ? 11.236 -1.743 -26.143 1.00 91.81 121 GLY A CA 1
ATOM 962 C C . GLY A 1 121 ? 12.700 -1.838 -25.712 1.00 91.81 121 GLY A C 1
ATOM 963 O O . GLY A 1 121 ? 13.063 -1.546 -24.570 1.00 91.81 121 GLY A O 1
ATOM 964 N N . PHE A 1 122 ? 13.565 -2.209 -26.650 1.00 90.31 122 PHE A N 1
ATOM 965 C CA . PHE A 1 122 ? 15.008 -2.325 -26.450 1.00 90.31 122 PHE A CA 1
ATOM 966 C C . PHE A 1 122 ? 15.758 -1.814 -27.675 1.00 90.31 122 PHE A C 1
ATOM 968 O O . PHE A 1 122 ? 15.385 -2.130 -28.803 1.00 90.31 122 PHE A O 1
ATOM 975 N N . THR A 1 123 ? 16.887 -1.140 -27.478 1.00 88.56 123 THR A N 1
ATOM 976 C CA . THR A 1 123 ? 17.849 -0.929 -28.567 1.00 88.56 123 THR A CA 1
ATOM 977 C C . THR A 1 123 ? 18.383 -2.278 -29.052 1.00 88.56 123 THR A C 1
ATOM 979 O O . THR A 1 123 ? 19.003 -3.021 -28.285 1.00 88.56 123 THR A O 1
ATOM 982 N N . ALA A 1 124 ? 18.168 -2.602 -30.328 1.00 88.06 124 ALA A N 1
ATOM 983 C CA . ALA A 1 124 ? 18.669 -3.838 -30.910 1.00 88.06 124 ALA A CA 1
ATOM 984 C C . ALA A 1 124 ? 20.064 -3.627 -31.512 1.00 88.06 124 ALA A C 1
ATOM 986 O O . ALA A 1 124 ? 20.335 -2.632 -32.184 1.00 88.06 124 ALA A O 1
ATOM 987 N N . ILE A 1 125 ? 20.955 -4.597 -31.310 1.00 84.94 125 ILE A N 1
ATOM 988 C CA . ILE A 1 125 ? 22.338 -4.533 -31.796 1.00 84.94 125 ILE A CA 1
ATOM 989 C C . ILE A 1 125 ? 22.615 -5.619 -32.845 1.00 84.94 125 ILE A C 1
ATOM 991 O O . ILE A 1 125 ? 22.080 -6.727 -32.742 1.00 84.94 125 ILE A O 1
ATOM 995 N N . PRO A 1 126 ? 23.460 -5.354 -33.860 1.00 83.56 126 PRO A N 1
ATOM 996 C CA . PRO A 1 126 ? 23.862 -6.375 -34.822 1.00 83.56 126 PRO A CA 1
ATOM 997 C C . PRO A 1 126 ? 24.585 -7.536 -34.133 1.00 83.56 126 PRO A C 1
ATOM 999 O O . PRO A 1 126 ? 25.547 -7.327 -33.395 1.00 83.56 126 PRO A O 1
ATOM 1002 N N . CYS A 1 127 ? 24.175 -8.769 -34.426 1.00 83.62 127 CYS A N 1
ATOM 1003 C CA . CYS A 1 127 ? 24.730 -9.972 -33.801 1.00 83.62 127 CYS A CA 1
ATOM 1004 C C . CYS A 1 127 ? 25.333 -10.978 -34.807 1.00 83.62 127 CYS A C 1
ATOM 1006 O O . CYS A 1 127 ? 25.767 -12.070 -34.440 1.00 83.62 127 CYS A O 1
ATOM 1008 N N . GLY A 1 128 ? 25.459 -10.561 -36.075 1.00 78.94 128 GLY A N 1
ATOM 1009 C CA . GLY A 1 128 ? 26.057 -11.325 -37.179 1.00 78.94 128 GLY A CA 1
ATOM 1010 C C . GLY A 1 128 ? 25.012 -11.967 -38.098 1.00 78.94 128 GLY A C 1
ATOM 1011 O O . GLY A 1 128 ? 23.844 -12.043 -37.753 1.00 78.94 128 GLY A O 1
ATOM 1012 N N . ASN A 1 129 ? 25.407 -12.410 -39.300 1.00 81.25 129 ASN A N 1
ATOM 1013 C CA . ASN A 1 129 ? 24.518 -13.071 -40.280 1.00 81.25 129 ASN A CA 1
ATOM 1014 C C . ASN A 1 129 ? 23.223 -12.299 -40.626 1.00 81.25 129 ASN A C 1
ATOM 1016 O O . ASN A 1 129 ? 22.186 -12.921 -40.842 1.00 81.25 129 ASN A O 1
ATOM 1020 N N . SER A 1 130 ? 23.265 -10.960 -40.655 1.00 76.69 130 SER A N 1
ATOM 1021 C CA . SER A 1 130 ? 22.067 -10.112 -40.832 1.00 76.69 130 SER A CA 1
ATOM 1022 C C . SER A 1 130 ? 20.996 -10.318 -39.747 1.00 76.69 130 SER A C 1
ATOM 1024 O O . SER A 1 130 ? 19.809 -10.089 -39.975 1.00 76.69 130 SER A O 1
ATOM 1026 N N . GLN A 1 131 ? 21.424 -10.763 -38.565 1.00 82.19 131 GLN A N 1
ATOM 1027 C CA . GLN A 1 131 ? 20.606 -10.869 -37.370 1.00 82.19 131 GLN A CA 1
ATOM 1028 C C . GLN A 1 131 ? 20.916 -9.720 -36.419 1.00 82.19 131 GLN A C 1
ATOM 1030 O O . GLN A 1 131 ? 22.047 -9.224 -36.335 1.00 82.19 131 GLN A O 1
ATOM 1035 N N . TYR A 1 132 ? 19.889 -9.346 -35.679 1.00 83.62 132 TYR A N 1
ATOM 1036 C CA . TYR A 1 132 ? 19.932 -8.391 -34.596 1.00 83.62 132 TYR A CA 1
ATOM 1037 C C . TYR A 1 132 ? 19.504 -9.104 -33.323 1.00 83.62 132 TYR A C 1
ATOM 1039 O O . TYR A 1 132 ? 18.711 -10.053 -33.367 1.00 83.62 132 TYR A O 1
ATOM 1047 N N . CYS A 1 133 ? 20.058 -8.684 -32.193 1.00 80.44 133 CYS A N 1
ATOM 1048 C CA . CYS A 1 133 ? 19.605 -9.138 -30.893 1.00 80.44 133 CYS A CA 1
ATOM 1049 C C . CYS A 1 133 ? 19.123 -7.981 -30.028 1.00 80.44 133 CYS A C 1
ATOM 1051 O O . CYS A 1 133 ? 19.716 -6.904 -30.032 1.00 80.44 133 CYS A O 1
ATOM 1053 N N . ALA A 1 134 ? 18.062 -8.246 -29.271 1.00 78.19 134 ALA A N 1
ATOM 1054 C CA . ALA A 1 134 ? 17.696 -7.475 -28.093 1.00 78.19 134 ALA A CA 1
ATOM 1055 C C . ALA A 1 134 ? 18.217 -8.256 -26.877 1.00 78.19 134 ALA A C 1
ATOM 1057 O O . ALA A 1 134 ? 17.617 -9.274 -26.501 1.00 78.19 134 ALA A O 1
ATOM 1058 N N . PRO A 1 135 ? 19.395 -7.898 -26.338 1.00 69.06 135 PRO A N 1
ATOM 1059 C CA . PRO A 1 135 ? 19.877 -8.515 -25.116 1.00 69.06 135 PRO A CA 1
ATOM 1060 C C . PRO A 1 135 ? 18.992 -8.075 -23.934 1.00 69.06 135 PRO A C 1
ATOM 1062 O O . PRO A 1 135 ? 18.440 -6.979 -23.934 1.00 69.06 135 PRO A O 1
ATOM 1065 N N . ASP A 1 136 ? 18.875 -8.949 -22.935 1.00 69.06 136 ASP A N 1
ATOM 1066 C CA . ASP A 1 136 ? 18.472 -8.589 -21.565 1.00 69.06 136 ASP A CA 1
ATOM 1067 C C . ASP A 1 136 ? 16.975 -8.413 -21.232 1.00 69.06 136 ASP A C 1
ATOM 1069 O O . ASP A 1 136 ? 16.664 -7.878 -20.170 1.00 69.06 136 ASP A O 1
ATOM 1073 N N . TRP A 1 137 ? 16.023 -8.936 -22.022 1.00 78.69 137 TRP A N 1
ATOM 1074 C CA . TRP A 1 137 ? 14.639 -9.023 -21.516 1.00 78.69 137 TRP A CA 1
ATOM 1075 C C . TRP A 1 137 ? 14.460 -10.192 -20.534 1.00 78.69 137 TRP A C 1
ATOM 1077 O O . TRP A 1 137 ? 14.580 -11.364 -20.900 1.00 78.69 137 TRP A O 1
ATOM 1087 N N . ASP A 1 138 ? 14.121 -9.869 -19.285 1.00 77.44 138 ASP A N 1
ATOM 1088 C CA . ASP A 1 138 ? 13.917 -10.810 -18.175 1.00 77.44 138 ASP A CA 1
ATOM 1089 C C . ASP A 1 138 ? 12.434 -11.143 -17.913 1.00 77.44 138 ASP A C 1
ATOM 1091 O O . ASP A 1 138 ? 12.084 -11.641 -16.842 1.00 77.44 138 ASP A O 1
ATOM 1095 N N . LYS A 1 139 ? 11.560 -10.904 -18.904 1.00 81.62 139 LYS A N 1
ATOM 1096 C CA . LYS A 1 139 ? 10.102 -11.139 -18.847 1.00 81.62 139 LYS A CA 1
ATOM 1097 C C . LYS A 1 139 ? 9.324 -10.238 -17.883 1.00 81.62 139 LYS A C 1
ATOM 1099 O O . LYS A 1 139 ? 8.147 -10.500 -17.615 1.00 81.62 139 LYS A O 1
ATOM 1104 N N . LYS A 1 140 ? 9.951 -9.183 -17.367 1.00 83.69 140 LYS A N 1
ATOM 1105 C CA . LYS A 1 140 ? 9.288 -8.165 -16.547 1.00 83.69 140 LYS A CA 1
ATOM 1106 C C . LYS A 1 140 ? 8.999 -6.918 -17.369 1.00 83.69 140 LYS A C 1
ATOM 1108 O O . LYS A 1 140 ? 9.504 -6.751 -18.481 1.00 83.69 140 LYS A O 1
ATOM 1113 N N . VAL A 1 141 ? 8.136 -6.080 -16.808 1.00 88.88 141 VAL A N 1
ATOM 1114 C CA . VAL A 1 141 ? 7.727 -4.795 -17.373 1.00 88.88 141 VAL A CA 1
ATOM 1115 C C . VAL A 1 141 ? 7.599 -3.775 -16.249 1.00 88.88 141 VAL A C 1
ATOM 1117 O O . VAL A 1 141 ? 7.526 -4.141 -15.070 1.00 88.88 141 VAL A O 1
ATOM 1120 N N . PHE A 1 142 ? 7.594 -2.499 -16.614 1.00 91.69 142 PHE A N 1
ATOM 1121 C CA . PHE A 1 142 ? 7.465 -1.411 -15.657 1.00 91.69 142 PHE A CA 1
ATOM 1122 C C . PHE A 1 142 ? 5.999 -1.112 -15.363 1.00 91.69 142 PHE A C 1
ATOM 1124 O O . PHE A 1 142 ? 5.151 -1.139 -16.253 1.00 91.69 142 PHE A O 1
ATOM 1131 N N . TRP A 1 143 ? 5.721 -0.794 -14.104 1.00 92.06 143 TRP A N 1
ATOM 1132 C CA . TRP A 1 143 ? 4.411 -0.367 -13.632 1.00 92.06 143 TRP A CA 1
ATOM 1133 C C . TRP A 1 143 ? 4.529 0.888 -12.781 1.00 92.06 143 TRP A C 1
ATOM 1135 O O . TRP A 1 143 ? 5.533 1.080 -12.093 1.00 92.06 143 TRP A O 1
ATOM 1145 N N . ILE A 1 144 ? 3.463 1.683 -12.765 1.00 91.62 144 ILE A N 1
ATOM 1146 C CA . ILE A 1 144 ? 3.303 2.852 -11.901 1.00 91.62 144 ILE A CA 1
ATOM 1147 C C . ILE A 1 144 ? 1.992 2.755 -11.112 1.00 91.62 144 ILE A C 1
ATOM 1149 O O . ILE A 1 144 ? 0.915 2.650 -11.695 1.00 91.62 144 ILE A O 1
ATOM 1153 N N . ASP A 1 145 ? 2.067 2.788 -9.782 1.00 90.69 145 ASP A N 1
ATOM 1154 C CA . ASP A 1 145 ? 0.910 2.924 -8.890 1.00 90.69 145 ASP A CA 1
ATOM 1155 C C . ASP A 1 145 ? 0.849 4.342 -8.328 1.00 90.69 145 ASP A C 1
ATOM 1157 O O . ASP A 1 145 ? 1.779 4.828 -7.690 1.00 90.69 145 ASP A O 1
ATOM 1161 N N . ILE A 1 146 ? -0.283 4.995 -8.544 1.00 91.12 146 ILE A N 1
ATOM 1162 C CA . ILE A 1 146 ? -0.528 6.389 -8.170 1.00 91.12 146 ILE A CA 1
ATOM 1163 C C . ILE A 1 146 ? -1.481 6.525 -6.981 1.00 91.12 146 ILE A C 1
ATOM 1165 O O . ILE A 1 146 ? -2.030 7.598 -6.728 1.00 91.12 146 ILE A O 1
ATOM 1169 N N . GLY A 1 147 ? -1.691 5.439 -6.232 1.00 83.69 147 GLY A N 1
ATOM 1170 C CA . GLY A 1 147 ? -2.492 5.420 -5.005 1.00 83.69 147 GLY A CA 1
ATOM 1171 C C . GLY A 1 147 ? -3.972 5.150 -5.224 1.00 83.69 147 GLY A C 1
ATOM 1172 O O . GLY A 1 147 ? -4.799 5.365 -4.331 1.00 83.69 147 GLY A O 1
ATOM 1173 N N . ASP A 1 148 ? -4.338 4.657 -6.403 1.00 80.12 148 ASP A N 1
ATOM 1174 C CA . ASP A 1 148 ? -5.685 4.166 -6.675 1.00 80.12 148 ASP A CA 1
ATOM 1175 C C . ASP A 1 148 ? -5.812 2.637 -6.530 1.00 80.12 148 ASP A C 1
ATOM 1177 O O . ASP A 1 148 ? -6.922 2.096 -6.619 1.00 80.12 148 ASP A O 1
ATOM 1181 N N . GLY A 1 149 ? -4.708 1.964 -6.182 1.00 77.88 149 GLY A N 1
ATOM 1182 C CA . GLY A 1 149 ? -4.641 0.532 -5.893 1.00 77.88 149 GLY A CA 1
ATOM 1183 C C . GLY A 1 149 ? -4.638 -0.340 -7.145 1.00 77.88 149 GLY A C 1
ATOM 1184 O O . GLY A 1 149 ? -5.033 -1.505 -7.082 1.00 77.88 149 GLY A O 1
ATOM 1185 N N . THR A 1 150 ? -4.296 0.215 -8.307 1.00 81.94 150 THR A N 1
ATOM 1186 C CA . THR A 1 150 ? -4.163 -0.535 -9.558 1.00 81.94 150 THR A CA 1
ATOM 1187 C C . THR A 1 150 ? -3.013 0.059 -10.362 1.00 81.94 150 THR A C 1
ATOM 1189 O O . THR A 1 150 ? -3.172 1.136 -10.938 1.00 81.94 150 THR A O 1
ATOM 1192 N N . PRO A 1 151 ? -1.856 -0.617 -10.422 1.00 86.94 151 PRO A N 1
ATOM 1193 C CA . PRO A 1 151 ? -0.729 -0.129 -11.203 1.00 86.94 151 PRO A CA 1
ATOM 1194 C C . PRO A 1 151 ? -1.073 -0.029 -12.702 1.00 86.94 151 PRO A C 1
ATOM 1196 O O . PRO A 1 151 ? -1.722 -0.919 -13.249 1.00 86.94 151 PRO A O 1
ATOM 1199 N N . SER A 1 152 ? -0.657 1.049 -13.375 1.00 86.69 152 SER A N 1
ATOM 1200 C CA . SER A 1 152 ? -0.671 1.152 -14.847 1.00 86.69 152 SER A CA 1
ATOM 1201 C C . SER A 1 152 ? 0.613 0.567 -15.417 1.00 86.69 152 SER A C 1
ATOM 1203 O O . SER A 1 152 ? 1.672 0.821 -14.840 1.00 86.69 152 SER A O 1
ATOM 1205 N N . PRO A 1 153 ? 0.565 -0.149 -16.550 1.00 88.00 153 PRO A N 1
ATOM 1206 C CA . PRO A 1 153 ? 1.781 -0.523 -17.251 1.00 88.00 153 PRO A CA 1
ATOM 1207 C C . PRO A 1 153 ? 2.435 0.730 -17.846 1.00 88.00 153 PRO A C 1
ATOM 1209 O O . PRO A 1 153 ? 1.757 1.629 -18.344 1.00 88.00 153 PRO A O 1
ATOM 1212 N N . LEU A 1 154 ? 3.761 0.777 -17.801 1.00 89.00 154 LEU A N 1
ATOM 1213 C CA . LEU A 1 154 ? 4.571 1.763 -18.500 1.00 89.00 154 LEU A CA 1
ATOM 1214 C C . LEU A 1 154 ? 5.230 1.076 -19.688 1.00 89.00 154 LEU A C 1
ATOM 1216 O O . LEU A 1 154 ? 6.132 0.253 -19.511 1.00 89.00 154 LEU A O 1
ATOM 1220 N N . THR A 1 155 ? 4.780 1.426 -20.892 1.00 89.50 155 THR A N 1
ATOM 1221 C CA . THR A 1 155 ? 5.427 0.961 -22.119 1.00 89.50 155 THR A CA 1
ATOM 1222 C C . THR A 1 155 ? 6.740 1.711 -22.263 1.00 89.50 155 THR A C 1
ATOM 1224 O O . THR A 1 155 ? 6.739 2.880 -22.634 1.00 89.50 155 THR A O 1
ATOM 1227 N N . ALA A 1 156 ? 7.843 1.077 -21.867 1.00 91.31 156 ALA A N 1
ATOM 1228 C CA . ALA A 1 156 ? 9.145 1.726 -21.790 1.00 91.31 156 ALA A CA 1
ATOM 1229 C C . ALA A 1 156 ? 10.138 1.135 -22.780 1.00 91.31 156 ALA A C 1
ATOM 1231 O O . ALA A 1 156 ? 10.234 -0.081 -22.933 1.00 91.31 156 ALA A O 1
ATOM 1232 N N . THR A 1 157 ? 10.924 2.004 -23.401 1.00 91.50 157 THR A N 1
ATOM 1233 C CA . THR A 1 157 ? 12.024 1.644 -24.285 1.00 91.50 157 THR A CA 1
ATOM 1234 C C . THR A 1 157 ? 13.348 1.926 -23.588 1.00 91.50 157 THR A C 1
ATOM 1236 O O . THR A 1 157 ? 13.590 3.034 -23.100 1.00 91.50 157 THR A O 1
ATOM 1239 N N . ARG A 1 158 ? 14.226 0.918 -23.531 1.00 91.12 158 ARG A N 1
ATOM 1240 C CA . ARG A 1 158 ? 15.596 1.099 -23.041 1.00 91.12 158 ARG A CA 1
ATOM 1241 C C . ARG A 1 158 ? 16.378 1.938 -24.038 1.00 91.12 158 ARG A C 1
ATOM 1243 O O . ARG A 1 158 ? 16.623 1.483 -25.153 1.00 91.12 158 ARG A O 1
ATOM 1250 N N . ILE A 1 159 ? 16.846 3.102 -23.607 1.00 89.31 159 ILE A N 1
ATOM 1251 C CA . ILE A 1 159 ? 17.613 4.014 -24.457 1.00 89.31 159 ILE A CA 1
ATOM 1252 C C . ILE A 1 159 ? 19.116 3.737 -24.336 1.00 89.31 159 ILE A C 1
ATOM 1254 O O . ILE A 1 159 ? 19.817 3.651 -25.344 1.00 89.31 159 ILE A O 1
ATOM 1258 N N . GLY A 1 160 ? 19.627 3.549 -23.116 1.00 89.44 160 GLY A N 1
ATOM 1259 C CA . GLY A 1 160 ? 21.056 3.324 -22.878 1.00 89.44 160 GLY A CA 1
ATOM 1260 C C . GLY A 1 160 ? 21.454 3.580 -21.432 1.00 89.44 160 GLY A C 1
ATOM 1261 O O . GLY A 1 160 ? 20.614 3.499 -20.547 1.00 89.44 160 GLY A O 1
ATOM 1262 N N . ASP A 1 161 ? 22.722 3.901 -21.193 1.00 91.19 161 ASP A N 1
ATOM 1263 C CA . ASP A 1 161 ? 23.202 4.307 -19.870 1.00 91.19 161 ASP A CA 1
ATOM 1264 C C . ASP A 1 161 ? 23.186 5.837 -19.763 1.00 91.19 161 ASP A C 1
ATOM 1266 O O . ASP A 1 161 ? 23.488 6.542 -20.729 1.00 91.19 161 ASP A O 1
ATOM 1270 N N . PHE A 1 162 ? 22.858 6.356 -18.585 1.00 92.31 162 PHE A N 1
ATOM 1271 C CA . PHE A 1 162 ? 22.768 7.784 -18.311 1.00 92.31 162 PHE A CA 1
ATOM 1272 C C . PHE A 1 162 ? 23.673 8.192 -17.158 1.00 92.31 162 PHE A C 1
ATOM 1274 O O . PHE A 1 162 ? 23.842 7.485 -16.163 1.00 92.31 162 PHE A O 1
ATOM 1281 N N . THR A 1 163 ? 24.274 9.365 -17.316 1.00 92.19 163 THR A N 1
ATOM 1282 C CA . THR A 1 163 ? 25.084 10.040 -16.308 1.00 92.19 163 THR A CA 1
ATOM 1283 C C . THR A 1 163 ? 24.639 11.501 -16.290 1.00 92.19 163 THR A C 1
ATOM 1285 O O . THR A 1 163 ? 24.756 12.141 -17.336 1.00 92.19 163 THR A O 1
ATOM 1288 N N . PRO A 1 164 ? 24.152 12.025 -15.150 1.00 90.62 164 PRO A N 1
ATOM 1289 C CA . PRO A 1 164 ? 23.658 13.395 -15.059 1.00 90.62 164 PRO A CA 1
ATOM 1290 C C . PRO A 1 164 ? 24.692 14.420 -15.533 1.00 90.62 164 PRO A C 1
ATOM 1292 O O . PRO A 1 164 ? 25.857 14.376 -15.117 1.00 90.62 164 PRO A O 1
ATOM 1295 N N . GLY A 1 165 ? 24.265 15.346 -16.391 1.00 85.62 165 GLY A N 1
ATOM 1296 C CA . GLY A 1 165 ? 25.050 16.527 -16.762 1.00 85.62 165 GLY A CA 1
ATOM 1297 C C . GLY A 1 165 ? 25.043 17.624 -15.686 1.00 85.62 165 GLY A C 1
ATOM 1298 O O . GLY A 1 165 ? 24.240 17.594 -14.759 1.00 85.62 165 GLY A O 1
ATOM 1299 N N . GLU A 1 166 ? 25.914 18.637 -15.819 1.00 72.69 166 GLU A N 1
ATOM 1300 C CA . GLU A 1 166 ? 25.923 19.804 -14.907 1.00 72.69 166 GLU A CA 1
ATOM 1301 C C . GLU A 1 166 ? 24.641 20.657 -15.002 1.00 72.69 166 GLU A C 1
ATOM 1303 O O . GLU A 1 166 ? 24.307 21.348 -14.041 1.00 72.69 166 GLU A O 1
ATOM 1308 N N . ASP A 1 167 ? 23.926 20.585 -16.131 1.00 68.88 167 ASP A N 1
ATOM 1309 C CA . ASP A 1 167 ? 22.740 21.397 -16.443 1.00 68.88 167 ASP A CA 1
ATOM 1310 C C . ASP A 1 167 ? 21.417 20.601 -16.374 1.00 68.88 167 ASP A C 1
ATOM 1312 O O . ASP A 1 167 ? 20.363 21.096 -16.774 1.00 68.88 167 ASP A O 1
ATOM 1316 N N . GLU A 1 168 ? 21.444 19.351 -15.901 1.00 66.25 168 GLU A N 1
ATOM 1317 C CA . GLU A 1 168 ? 20.238 18.525 -15.796 1.00 66.25 168 GLU A CA 1
ATOM 1318 C C . GLU A 1 168 ? 19.636 18.619 -14.395 1.00 66.25 168 GLU A C 1
ATOM 1320 O O . GLU A 1 168 ? 20.134 18.036 -13.437 1.00 66.25 168 GLU A O 1
ATOM 1325 N N . GLU A 1 169 ? 18.555 19.391 -14.277 1.00 64.00 169 GLU A N 1
ATOM 1326 C CA . GLU A 1 169 ? 18.002 19.755 -12.967 1.00 64.00 169 GLU A CA 1
ATOM 1327 C C . GLU A 1 169 ? 17.106 18.679 -12.330 1.00 64.00 169 GLU A C 1
ATOM 1329 O O . GLU A 1 169 ? 16.880 18.745 -11.123 1.00 64.00 169 GLU A O 1
ATOM 1334 N N . VAL A 1 170 ? 16.600 17.697 -13.093 1.00 84.31 170 VAL A N 1
ATOM 1335 C CA . VAL A 1 170 ? 15.580 16.755 -12.578 1.00 84.31 170 VAL A CA 1
ATOM 1336 C C . VAL A 1 170 ? 16.088 15.322 -12.411 1.00 84.31 170 VAL A C 1
ATOM 1338 O O . VAL A 1 170 ? 15.897 14.756 -11.341 1.00 84.31 170 VAL A O 1
ATOM 1341 N N . LEU A 1 171 ? 16.773 14.743 -13.406 1.00 91.38 171 LEU A N 1
ATOM 1342 C CA . LEU A 1 171 ? 17.400 13.424 -13.254 1.00 91.38 171 LEU A CA 1
ATOM 1343 C C . LEU A 1 171 ? 18.807 13.574 -12.669 1.00 91.38 171 LEU A C 1
ATOM 1345 O O . LEU A 1 171 ? 19.721 14.094 -13.302 1.00 91.38 171 LEU A O 1
ATOM 1349 N N . THR A 1 172 ? 18.980 13.089 -11.448 1.00 93.25 172 THR A N 1
ATOM 1350 C CA . THR A 1 172 ? 20.168 13.273 -10.605 1.00 93.25 172 THR A CA 1
ATOM 1351 C C . THR A 1 172 ? 20.961 11.990 -10.370 1.00 93.25 172 THR A C 1
ATOM 1353 O O . THR A 1 172 ? 22.051 12.031 -9.787 1.00 93.25 172 THR A O 1
ATOM 1356 N N . LYS A 1 173 ? 20.437 10.832 -10.785 1.00 93.81 173 LYS A N 1
ATOM 1357 C CA . LYS A 1 173 ? 21.094 9.527 -10.624 1.00 93.81 173 LYS A CA 1
ATOM 1358 C C . LYS A 1 173 ? 21.661 9.007 -11.939 1.00 93.81 173 LYS A C 1
ATOM 1360 O O . LYS A 1 173 ? 21.109 9.239 -13.004 1.00 93.81 173 LYS A O 1
ATOM 1365 N N . SER A 1 174 ? 22.775 8.281 -11.853 1.00 94.56 174 SER A N 1
ATOM 1366 C CA . SER A 1 174 ? 23.316 7.503 -12.976 1.00 94.56 174 SER A CA 1
ATOM 1367 C C . SER A 1 174 ? 22.747 6.088 -12.960 1.00 94.56 174 SER A C 1
ATOM 1369 O O . SER A 1 174 ? 22.521 5.538 -11.883 1.00 94.56 174 SER A O 1
ATOM 1371 N N . GLY A 1 175 ? 22.555 5.494 -14.133 1.00 93.94 175 GLY A N 1
ATOM 1372 C CA . GLY A 1 175 ? 22.014 4.142 -14.271 1.00 93.94 175 GLY A CA 1
ATOM 1373 C C . GLY A 1 175 ? 21.578 3.846 -15.700 1.00 93.94 175 GLY A C 1
ATOM 1374 O O . GLY A 1 175 ? 21.982 4.546 -16.628 1.00 93.94 175 GLY A O 1
ATOM 1375 N N . THR A 1 176 ? 20.738 2.829 -15.883 1.00 92.81 176 THR A N 1
ATOM 1376 C CA . THR A 1 176 ? 20.112 2.565 -17.184 1.00 92.81 176 THR A CA 1
ATOM 1377 C C . THR A 1 176 ? 18.954 3.533 -17.392 1.00 92.81 176 THR A C 1
ATOM 1379 O O . THR A 1 176 ? 18.058 3.623 -16.559 1.00 92.81 176 THR A O 1
ATOM 1382 N N . TYR A 1 177 ? 18.974 4.245 -18.510 1.00 93.31 177 TYR A N 1
ATOM 1383 C CA . TYR A 1 177 ? 17.950 5.184 -18.930 1.00 93.31 177 TYR A CA 1
ATOM 1384 C C . TYR A 1 177 ? 16.884 4.519 -19.781 1.00 93.31 177 TYR A C 1
ATOM 1386 O O . TYR A 1 177 ? 17.156 3.876 -20.805 1.00 93.31 177 TYR A O 1
ATOM 1394 N N . TRP A 1 178 ? 15.657 4.746 -19.347 1.00 93.62 178 TRP A N 1
ATOM 1395 C CA . TRP A 1 178 ? 14.442 4.310 -19.991 1.00 93.62 178 TRP A CA 1
ATOM 1396 C C . TRP A 1 178 ? 13.588 5.525 -20.307 1.00 93.62 178 TRP A C 1
ATOM 1398 O O . TRP A 1 178 ? 13.531 6.488 -19.537 1.00 93.62 178 TRP A O 1
ATOM 1408 N N . SER A 1 179 ? 12.889 5.448 -21.429 1.00 91.69 179 SER A N 1
ATOM 1409 C CA . SER A 1 179 ? 11.844 6.397 -21.772 1.00 91.69 179 SER A CA 1
ATOM 1410 C C . SER A 1 179 ? 10.549 5.626 -21.955 1.00 91.69 179 SER A C 1
ATOM 1412 O O . SER A 1 179 ? 10.506 4.658 -22.710 1.00 91.69 179 SER A O 1
ATOM 1414 N N . GLY A 1 180 ? 9.524 6.001 -21.200 1.00 87.19 180 GLY A N 1
ATOM 1415 C CA . GLY A 1 180 ? 8.166 5.560 -21.449 1.00 87.19 180 GLY A CA 1
ATOM 1416 C C . GLY A 1 180 ? 7.546 6.386 -22.559 1.00 87.19 180 GLY A C 1
ATOM 1417 O O . GLY A 1 180 ? 7.662 7.617 -22.560 1.00 87.19 180 GLY A O 1
ATOM 1418 N N . ASP A 1 181 ? 6.884 5.690 -23.474 1.00 72.69 181 ASP A N 1
ATOM 1419 C CA . ASP A 1 181 ? 6.109 6.324 -24.526 1.00 72.69 181 ASP A CA 1
ATOM 1420 C C . ASP A 1 181 ? 4.947 7.121 -23.915 1.00 72.69 181 ASP A C 1
ATOM 1422 O O . ASP A 1 181 ? 4.539 6.886 -22.775 1.00 72.69 181 ASP A O 1
ATOM 1426 N N . TYR A 1 182 ? 4.489 8.120 -24.666 1.00 73.12 182 TYR A N 1
ATOM 1427 C CA . TYR A 1 182 ? 3.867 9.330 -24.147 1.00 73.12 182 TYR A CA 1
ATOM 1428 C C . TYR A 1 182 ? 2.769 9.172 -23.068 1.00 73.12 182 TYR A C 1
ATOM 1430 O O . TYR A 1 182 ? 2.067 8.170 -22.953 1.00 73.12 182 TYR A O 1
ATOM 1438 N N . ILE A 1 183 ? 2.570 10.230 -22.290 1.00 75.25 183 ILE A N 1
ATOM 1439 C CA . ILE A 1 183 ? 1.558 10.361 -21.246 1.00 75.25 183 ILE A CA 1
ATOM 1440 C C . ILE A 1 183 ? 0.711 11.596 -21.542 1.00 75.25 183 ILE A C 1
ATOM 1442 O O . ILE A 1 183 ? 1.258 12.638 -21.884 1.00 75.25 183 ILE A O 1
ATOM 1446 N N . LEU A 1 184 ? -0.606 11.514 -21.362 1.00 77.38 184 LEU A N 1
ATOM 1447 C CA . LEU A 1 184 ? -1.433 12.722 -21.274 1.00 77.38 184 LEU A CA 1
ATOM 1448 C C . LEU A 1 184 ? -1.456 13.189 -19.827 1.00 77.38 184 LEU A C 1
ATOM 1450 O O . LEU A 1 184 ? -1.808 12.394 -18.958 1.00 77.38 184 LEU A O 1
ATOM 1454 N N . LEU A 1 185 ? -1.092 14.445 -19.572 1.00 84.12 185 LEU A N 1
ATOM 1455 C CA . LEU A 1 185 ? -1.012 15.024 -18.231 1.00 84.12 185 LEU A CA 1
ATOM 1456 C C . LEU A 1 185 ? -1.936 16.238 -18.091 1.00 84.12 185 LEU A C 1
ATOM 1458 O O . LEU A 1 185 ? -1.908 17.162 -18.903 1.00 84.12 185 LEU A O 1
ATOM 1462 N N . ILE A 1 186 ? -2.687 16.259 -16.994 1.00 89.62 186 ILE A N 1
ATOM 1463 C CA . ILE A 1 186 ? -3.331 17.445 -16.439 1.00 89.62 186 ILE A CA 1
ATOM 1464 C C . ILE A 1 186 ? -2.643 17.738 -15.107 1.00 89.62 186 ILE A C 1
ATOM 1466 O O . ILE A 1 186 ? -2.663 16.927 -14.184 1.00 89.62 186 ILE A O 1
ATOM 1470 N N . GLU A 1 187 ? -2.031 18.908 -15.010 1.00 92.38 187 GLU A N 1
ATOM 1471 C CA . GLU A 1 187 ? -1.232 19.327 -13.866 1.00 92.38 187 GLU A CA 1
ATOM 1472 C C . GLU A 1 187 ? -2.101 20.148 -12.915 1.00 92.38 187 GLU A C 1
ATOM 1474 O O . GLU A 1 187 ? -2.844 21.045 -13.331 1.00 92.38 187 GLU A O 1
ATOM 1479 N N . ALA A 1 188 ? -2.004 19.857 -11.620 1.00 85.38 188 ALA A N 1
ATOM 1480 C CA . ALA A 1 188 ? -2.768 20.568 -10.609 1.00 85.38 188 ALA A CA 1
ATOM 1481 C C . ALA A 1 188 ? -2.446 22.075 -10.628 1.00 85.38 188 ALA A C 1
ATOM 1483 O O . ALA A 1 188 ? -1.351 22.513 -10.288 1.00 85.38 188 ALA A O 1
ATOM 1484 N N . GLY A 1 189 ? -3.433 22.896 -10.999 1.00 88.00 189 GLY A N 1
ATOM 1485 C CA . GLY A 1 189 ? -3.284 24.354 -11.048 1.00 88.00 189 GLY A CA 1
ATOM 1486 C C . GLY A 1 189 ? -2.658 24.902 -12.335 1.00 88.00 189 GLY A C 1
ATOM 1487 O O . GLY A 1 189 ? -2.518 26.123 -12.447 1.00 88.00 189 GLY A O 1
ATOM 1488 N N . LYS A 1 190 ? -2.340 24.046 -13.314 1.00 92.50 190 LYS A N 1
ATOM 1489 C CA . LYS A 1 190 ? -1.969 24.455 -14.671 1.00 92.50 190 LYS A CA 1
ATOM 1490 C C . LYS A 1 190 ? -3.212 24.504 -15.556 1.00 92.50 190 LYS A C 1
ATOM 1492 O O . LYS A 1 190 ? -4.085 23.645 -15.471 1.00 92.50 190 LYS A O 1
ATOM 1497 N N . ASP A 1 191 ? -3.288 25.520 -16.404 1.00 90.31 191 ASP A N 1
ATOM 1498 C CA . ASP A 1 191 ? -4.338 25.642 -17.410 1.00 90.31 191 ASP A CA 1
ATOM 1499 C C . ASP A 1 191 ? -3.811 25.135 -18.757 1.00 90.31 191 ASP A C 1
ATOM 1501 O O . ASP A 1 191 ? -2.927 25.755 -19.347 1.00 90.31 191 ASP A O 1
ATOM 1505 N N . TYR A 1 192 ? -4.343 24.000 -19.212 1.00 89.38 192 TYR A N 1
ATOM 1506 C CA . TYR A 1 192 ? -4.064 23.412 -20.523 1.00 89.38 192 TYR A CA 1
ATOM 1507 C C . TYR A 1 192 ? -5.169 23.720 -21.543 1.00 89.38 192 TYR A C 1
ATOM 1509 O O . TYR A 1 192 ? -5.261 23.056 -22.564 1.00 89.38 192 TYR A O 1
ATOM 1517 N N . SER A 1 193 ? -6.027 24.720 -21.313 1.00 89.06 193 SER A N 1
ATOM 1518 C CA . SER A 1 193 ? -7.145 25.021 -22.225 1.00 89.06 193 SER A CA 1
ATOM 1519 C C . SER A 1 193 ? -6.736 25.419 -23.649 1.00 89.06 193 SER A C 1
ATOM 1521 O O . SER A 1 193 ? -7.555 25.293 -24.560 1.00 89.06 193 SER A O 1
ATOM 1523 N N . ASP A 1 194 ? -5.493 25.864 -23.843 1.00 89.38 194 ASP A N 1
ATOM 1524 C CA . ASP A 1 194 ? -4.910 26.158 -25.159 1.00 89.38 194 ASP A CA 1
ATOM 1525 C C . ASP A 1 194 ? -4.209 24.939 -25.800 1.00 89.38 194 ASP A C 1
ATOM 1527 O O . ASP A 1 194 ? -3.743 25.038 -26.934 1.00 89.38 194 ASP A O 1
ATOM 1531 N N . TYR A 1 195 ? -4.124 23.807 -25.092 1.00 88.25 195 TYR A N 1
ATOM 1532 C CA . TYR A 1 195 ? -3.541 22.558 -25.584 1.00 88.25 195 TYR A CA 1
ATOM 1533 C C . TYR A 1 195 ? -4.618 21.691 -26.237 1.00 88.25 195 TYR A C 1
ATOM 1535 O O . TYR A 1 195 ? -5.808 21.782 -25.908 1.00 88.25 195 TYR A O 1
ATOM 1543 N N . ASP A 1 196 ? -4.195 20.829 -27.156 1.00 81.06 196 ASP A N 1
ATOM 1544 C CA . ASP A 1 196 ? -5.081 19.835 -27.749 1.00 81.06 196 ASP A CA 1
ATOM 1545 C C . ASP A 1 196 ? -5.575 18.881 -26.647 1.00 81.06 196 ASP A C 1
ATOM 1547 O O . ASP A 1 196 ? -4.872 18.588 -25.682 1.00 81.06 196 ASP A O 1
ATOM 1551 N N . ASP A 1 197 ? -6.848 18.484 -26.721 1.00 80.62 197 ASP A N 1
ATOM 1552 C CA . ASP A 1 197 ? -7.524 17.665 -25.701 1.00 80.62 197 ASP A CA 1
ATOM 1553 C C . ASP A 1 197 ? -7.498 18.228 -24.260 1.00 80.62 197 ASP A C 1
ATOM 1555 O O . ASP A 1 197 ? -7.880 17.536 -23.317 1.00 80.62 197 ASP A O 1
ATOM 1559 N N . GLN A 1 198 ? -7.121 19.502 -24.075 1.00 88.56 198 GLN A N 1
ATOM 1560 C CA . GLN A 1 198 ? -6.952 20.143 -22.763 1.00 88.56 198 GLN A CA 1
ATOM 1561 C C . GLN A 1 198 ? -5.961 19.401 -21.843 1.00 88.56 198 GLN A C 1
ATOM 1563 O O . GLN A 1 198 ? -6.099 19.433 -20.616 1.00 88.56 198 GLN A O 1
ATOM 1568 N N . ALA A 1 199 ? -4.963 18.736 -22.429 1.00 88.75 199 ALA A N 1
ATOM 1569 C CA . ALA A 1 199 ? -3.912 18.012 -21.725 1.00 88.75 199 ALA A CA 1
ATOM 1570 C C . ALA A 1 199 ? -2.570 18.186 -22.447 1.00 88.75 199 ALA A C 1
ATOM 1572 O O . ALA A 1 199 ? -2.529 18.403 -23.654 1.00 88.75 199 ALA A O 1
ATOM 1573 N N . ALA A 1 200 ? -1.460 18.071 -21.721 1.00 89.75 200 ALA A N 1
ATOM 1574 C CA . ALA A 1 200 ? -0.146 18.046 -22.353 1.00 89.75 200 ALA A CA 1
ATOM 1575 C C . ALA A 1 200 ? 0.262 16.625 -22.721 1.00 89.75 200 ALA A C 1
ATOM 1577 O O . ALA A 1 200 ? 0.166 15.712 -21.894 1.00 89.75 200 ALA A O 1
ATOM 1578 N N . LEU A 1 201 ? 0.792 16.466 -23.932 1.00 89.19 201 LEU A N 1
ATOM 1579 C CA . LEU A 1 201 ? 1.555 15.286 -24.291 1.00 89.19 201 LEU A CA 1
ATOM 1580 C C . LEU A 1 201 ? 2.895 15.341 -23.550 1.00 89.19 201 LEU A C 1
ATOM 1582 O O . LEU A 1 201 ? 3.588 16.357 -23.542 1.00 89.19 201 LEU A O 1
ATOM 1586 N N . CYS A 1 202 ? 3.243 14.254 -22.884 1.00 91.12 202 CYS A N 1
ATOM 1587 C CA . CYS A 1 202 ? 4.418 14.158 -22.034 1.00 91.12 202 CYS A CA 1
ATOM 1588 C C . CYS A 1 202 ? 5.204 12.896 -22.365 1.00 91.12 202 CYS A C 1
ATOM 1590 O O . CYS A 1 202 ? 4.622 11.946 -22.861 1.00 91.12 202 CYS A O 1
ATOM 1592 N N . ALA A 1 203 ? 6.487 12.830 -22.034 1.00 90.81 203 ALA A N 1
ATOM 1593 C CA . ALA A 1 203 ? 7.248 11.583 -22.005 1.00 90.81 203 ALA A CA 1
ATOM 1594 C C . ALA A 1 203 ? 7.700 11.324 -20.570 1.00 90.81 203 ALA A C 1
ATOM 1596 O O . ALA A 1 203 ? 8.105 12.255 -19.873 1.00 90.81 203 ALA A O 1
ATOM 1597 N N . ILE A 1 204 ? 7.639 10.076 -20.108 1.00 93.06 204 ILE A N 1
ATOM 1598 C CA . ILE A 1 204 ? 8.265 9.723 -18.831 1.00 93.06 204 ILE A CA 1
ATOM 1599 C C . ILE A 1 204 ? 9.689 9.261 -19.091 1.00 93.06 204 ILE A C 1
ATOM 1601 O O . ILE A 1 204 ? 9.946 8.438 -19.963 1.00 93.06 204 ILE A O 1
ATOM 1605 N N . ALA A 1 205 ? 10.622 9.785 -18.320 1.00 93.44 205 ALA A N 1
ATOM 1606 C CA . ALA A 1 205 ? 12.025 9.437 -18.379 1.00 93.44 205 ALA A CA 1
ATOM 1607 C C . ALA A 1 205 ? 12.424 8.913 -17.001 1.00 93.44 205 ALA A C 1
ATOM 1609 O O . ALA A 1 205 ? 12.117 9.546 -15.993 1.00 93.44 205 ALA A O 1
ATOM 1610 N N . PHE A 1 206 ? 13.067 7.751 -16.924 1.00 95.06 206 PHE A N 1
ATOM 1611 C CA . PHE A 1 206 ? 13.429 7.169 -15.633 1.00 95.06 206 PHE A CA 1
ATOM 1612 C C . PHE A 1 206 ? 14.731 6.376 -15.679 1.00 95.06 206 PHE A C 1
ATOM 1614 O O . PHE A 1 206 ? 15.168 5.898 -16.727 1.00 95.06 206 PHE A O 1
ATOM 1621 N N . ILE A 1 207 ? 15.364 6.273 -14.512 1.00 95.12 207 ILE A N 1
ATOM 1622 C CA . ILE A 1 207 ? 16.668 5.649 -14.317 1.00 95.12 207 ILE A CA 1
ATOM 1623 C C . ILE A 1 207 ? 16.503 4.405 -13.463 1.00 95.12 207 ILE A C 1
ATOM 1625 O O . ILE A 1 207 ? 15.923 4.479 -12.379 1.00 95.12 207 ILE A O 1
ATOM 1629 N N . THR A 1 208 ? 17.062 3.283 -13.913 1.00 94.56 208 THR A N 1
ATOM 1630 C CA . THR A 1 208 ? 17.174 2.069 -13.103 1.00 94.56 208 THR A CA 1
ATOM 1631 C C . THR A 1 208 ? 18.606 1.786 -12.668 1.00 94.56 208 THR A C 1
ATOM 1633 O O . THR A 1 208 ? 19.558 2.085 -13.392 1.00 94.56 208 THR A O 1
ATOM 1636 N N . ASN A 1 209 ? 18.767 1.186 -11.488 1.00 93.06 209 ASN A N 1
ATOM 1637 C CA . ASN A 1 209 ? 20.038 0.591 -11.064 1.00 93.06 209 ASN A CA 1
ATOM 1638 C C . ASN A 1 209 ? 20.243 -0.812 -11.681 1.00 93.06 209 ASN A C 1
ATOM 1640 O O . ASN A 1 209 ? 19.412 -1.285 -12.458 1.00 93.06 209 ASN A O 1
ATOM 1644 N N . ASP A 1 210 ? 21.339 -1.479 -11.306 1.00 88.94 210 ASP A N 1
ATOM 1645 C CA . ASP A 1 210 ? 21.689 -2.834 -11.769 1.00 88.94 210 ASP A CA 1
ATOM 1646 C C . ASP A 1 210 ? 20.671 -3.909 -11.332 1.00 88.94 210 ASP A C 1
ATOM 1648 O O . ASP A 1 210 ? 20.561 -4.958 -11.965 1.00 88.94 210 ASP A O 1
ATOM 1652 N N . ASP A 1 211 ? 19.884 -3.630 -10.288 1.00 85.38 211 ASP A N 1
ATOM 1653 C CA . ASP A 1 211 ? 18.797 -4.487 -9.801 1.00 85.38 211 ASP A CA 1
ATOM 1654 C C . ASP A 1 211 ? 17.449 -4.184 -10.489 1.00 85.38 211 ASP A C 1
ATOM 1656 O O . ASP A 1 211 ? 16.403 -4.699 -10.084 1.00 85.38 211 ASP A O 1
ATOM 1660 N N . ASN A 1 212 ? 17.452 -3.344 -11.533 1.00 86.94 212 ASN A N 1
ATOM 1661 C CA . ASN A 1 212 ? 16.274 -2.854 -12.258 1.00 86.94 212 ASN A CA 1
ATOM 1662 C C . ASN A 1 212 ? 15.254 -2.095 -11.386 1.00 86.94 212 ASN A C 1
ATOM 1664 O O . ASN A 1 212 ? 14.076 -1.990 -11.735 1.00 86.94 212 ASN A O 1
ATOM 1668 N N . GLN A 1 213 ? 15.685 -1.540 -10.253 1.00 87.19 213 GLN A N 1
ATOM 1669 C CA . GLN A 1 213 ? 14.857 -0.655 -9.436 1.00 87.19 213 GLN A CA 1
ATOM 1670 C C . GLN A 1 213 ? 14.890 0.749 -10.024 1.00 87.19 213 GLN A C 1
ATOM 1672 O O . GLN A 1 213 ? 15.970 1.259 -10.315 1.00 87.19 213 GLN A O 1
ATOM 1677 N N . ILE A 1 214 ? 13.726 1.387 -10.161 1.00 91.50 214 ILE A N 1
ATOM 1678 C CA . ILE A 1 214 ? 13.643 2.792 -10.568 1.00 91.50 214 ILE A CA 1
ATOM 1679 C C . ILE A 1 214 ? 14.145 3.655 -9.407 1.00 91.50 214 ILE A C 1
ATOM 1681 O O . ILE A 1 214 ? 13.559 3.655 -8.328 1.00 91.50 214 ILE A O 1
ATOM 1685 N N . ILE A 1 215 ? 15.255 4.355 -9.630 1.00 93.31 215 ILE A N 1
ATOM 1686 C CA . ILE A 1 215 ? 15.955 5.176 -8.630 1.00 93.31 215 ILE A CA 1
ATOM 1687 C C . ILE A 1 215 ? 15.818 6.679 -8.888 1.00 93.31 215 ILE A C 1
ATOM 1689 O O . ILE A 1 215 ? 16.216 7.477 -8.039 1.00 93.31 215 ILE A O 1
ATOM 1693 N N . ASP A 1 216 ? 15.303 7.060 -10.058 1.00 95.12 216 ASP A N 1
ATOM 1694 C CA . ASP A 1 216 ? 15.005 8.443 -10.425 1.00 95.12 216 ASP A CA 1
ATOM 1695 C C . ASP A 1 216 ? 14.005 8.490 -11.586 1.00 95.12 216 ASP A C 1
ATOM 1697 O O . ASP A 1 216 ? 13.978 7.565 -12.402 1.00 95.12 216 ASP A O 1
ATOM 1701 N N . TYR A 1 217 ? 13.205 9.552 -11.680 1.00 95.38 217 TYR A N 1
ATOM 1702 C CA . TYR A 1 217 ? 12.292 9.766 -12.803 1.00 95.38 217 TYR A CA 1
ATOM 1703 C C . TYR A 1 217 ? 11.876 11.232 -12.968 1.00 95.38 217 TYR A C 1
ATOM 1705 O O . TYR A 1 217 ? 11.891 12.024 -12.023 1.00 95.38 217 TYR A O 1
ATOM 1713 N N . CYS A 1 218 ? 11.442 11.572 -14.180 1.00 94.62 218 CYS A N 1
ATOM 1714 C CA . CYS A 1 218 ? 10.794 12.828 -14.519 1.00 94.62 218 CYS A CA 1
ATOM 1715 C C . CYS A 1 218 ? 9.756 12.645 -15.634 1.00 94.62 218 CYS A C 1
ATOM 1717 O O . CYS A 1 218 ? 9.749 11.653 -16.359 1.00 94.62 218 CYS A O 1
ATOM 1719 N N . ILE A 1 219 ? 8.875 13.629 -15.757 1.00 94.31 219 ILE A N 1
ATOM 1720 C CA . ILE A 1 219 ? 7.900 13.813 -16.822 1.00 94.31 219 ILE A CA 1
ATOM 1721 C C . ILE A 1 219 ? 8.348 15.028 -17.622 1.00 94.31 219 ILE A C 1
ATOM 1723 O O . ILE A 1 219 ? 8.353 16.142 -17.096 1.00 94.31 219 ILE A O 1
ATOM 1727 N N . ASP A 1 220 ? 8.735 14.806 -18.869 1.00 93.19 220 ASP A N 1
ATOM 1728 C CA . ASP A 1 220 ? 9.021 15.859 -19.834 1.00 93.19 220 ASP A CA 1
ATOM 1729 C C . ASP A 1 220 ? 7.704 16.284 -20.482 1.00 93.19 220 ASP A C 1
ATOM 1731 O O . ASP A 1 220 ? 6.990 15.451 -21.032 1.00 93.19 220 ASP A O 1
ATOM 1735 N N . VAL A 1 221 ? 7.363 17.566 -20.375 1.00 92.00 221 VAL A N 1
ATOM 1736 C CA . VAL A 1 221 ? 6.101 18.149 -20.845 1.00 92.00 221 VAL A CA 1
ATOM 1737 C C . VAL A 1 221 ? 6.343 18.868 -22.167 1.00 92.00 221 VAL A C 1
ATOM 1739 O O . VAL A 1 221 ? 7.253 19.699 -22.257 1.00 92.00 221 VAL A O 1
ATOM 1742 N N . TYR A 1 222 ? 5.512 18.584 -23.168 1.00 90.31 222 TYR A N 1
ATOM 1743 C CA . TYR A 1 222 ? 5.574 19.176 -24.505 1.00 90.31 222 TYR A CA 1
ATOM 1744 C C . TYR A 1 222 ? 4.314 19.988 -24.795 1.00 90.31 222 TYR A C 1
ATOM 1746 O O . TYR A 1 222 ? 3.256 19.711 -24.229 1.00 90.31 222 TYR A O 1
ATOM 1754 N N . ASP A 1 223 ? 4.429 20.994 -25.659 1.00 88.56 223 ASP A N 1
ATOM 1755 C CA . ASP A 1 223 ? 3.273 21.710 -26.205 1.00 88.56 223 ASP A CA 1
ATOM 1756 C C . ASP A 1 223 ? 2.705 21.027 -27.466 1.00 88.56 223 ASP A C 1
ATOM 1758 O O . ASP A 1 223 ? 3.176 19.972 -27.889 1.00 88.56 223 ASP A O 1
ATOM 1762 N N . ASN A 1 224 ? 1.672 21.626 -28.071 1.00 87.06 224 ASN A N 1
ATOM 1763 C CA . ASN A 1 224 ? 1.013 21.093 -29.273 1.00 87.06 224 ASN A CA 1
ATOM 1764 C C . ASN A 1 224 ? 1.922 21.043 -30.516 1.00 87.06 224 ASN A C 1
ATOM 1766 O O . ASN A 1 224 ? 1.575 20.393 -31.505 1.00 87.06 224 ASN A O 1
ATOM 1770 N N . ASP A 1 225 ? 3.056 21.745 -30.496 1.00 86.94 225 ASP A N 1
ATOM 1771 C CA . ASP A 1 225 ? 4.038 21.742 -31.579 1.00 86.94 225 ASP A CA 1
ATOM 1772 C C . ASP A 1 225 ? 5.157 20.707 -31.331 1.00 86.94 225 ASP A C 1
ATOM 1774 O O . ASP A 1 225 ? 6.132 20.653 -32.087 1.00 86.94 225 ASP A O 1
ATOM 1778 N N . ASP A 1 226 ? 4.985 19.841 -30.322 1.00 83.88 226 ASP A N 1
ATOM 1779 C CA . ASP A 1 226 ? 5.969 18.882 -29.809 1.00 83.88 226 ASP A CA 1
ATOM 1780 C C . ASP A 1 226 ? 7.246 19.560 -29.270 1.00 83.88 226 ASP A C 1
ATOM 1782 O O . ASP A 1 226 ? 8.312 18.938 -29.186 1.00 83.88 226 ASP A O 1
ATOM 1786 N N . GLU A 1 227 ? 7.179 20.844 -28.896 1.00 87.44 227 GLU A N 1
ATOM 1787 C CA . GLU A 1 227 ? 8.318 21.552 -28.321 1.00 87.44 227 GLU A CA 1
ATOM 1788 C C . GLU A 1 227 ? 8.401 21.287 -26.815 1.00 87.44 227 GLU A C 1
ATOM 1790 O O . GLU A 1 227 ? 7.441 21.480 -26.064 1.00 87.44 227 GLU A O 1
ATOM 1795 N N . PHE A 1 228 ? 9.580 20.857 -26.355 1.00 89.44 228 PHE A N 1
ATOM 1796 C CA . PHE A 1 228 ? 9.850 20.647 -24.934 1.00 89.44 228 PHE A CA 1
ATOM 1797 C C . PHE A 1 228 ? 9.658 21.947 -24.149 1.00 89.44 228 PHE A C 1
ATOM 1799 O O . PHE A 1 228 ? 10.286 22.963 -24.452 1.00 89.44 228 PHE A O 1
ATOM 1806 N N . GLN A 1 229 ? 8.851 21.884 -23.094 1.00 93.44 229 GLN A N 1
ATOM 1807 C CA . GLN A 1 229 ? 8.563 23.023 -22.231 1.00 93.44 229 GLN A CA 1
ATOM 1808 C C . GLN A 1 229 ? 9.365 22.952 -20.929 1.00 93.44 229 GLN A C 1
ATOM 1810 O O . GLN A 1 229 ? 10.069 23.899 -20.574 1.00 93.44 229 GLN A O 1
ATOM 1815 N N . TYR A 1 230 ? 9.231 21.849 -20.189 1.00 93.62 230 TYR A N 1
ATOM 1816 C CA . TYR A 1 230 ? 9.884 21.635 -18.896 1.00 93.62 230 TYR A CA 1
ATOM 1817 C C . TYR A 1 230 ? 9.826 20.165 -18.473 1.00 93.62 230 TYR A C 1
ATOM 1819 O O . TYR A 1 230 ? 9.065 19.377 -19.028 1.00 93.62 230 TYR A O 1
ATOM 1827 N N . SER A 1 231 ? 10.606 19.818 -17.450 1.00 92.69 231 SER A N 1
ATOM 1828 C CA . SER A 1 231 ? 10.560 18.518 -16.774 1.00 92.69 231 SER A CA 1
ATOM 1829 C C . SER A 1 231 ? 10.001 18.691 -15.356 1.00 92.69 231 SER A C 1
ATOM 1831 O O . SER A 1 231 ? 10.331 19.673 -14.688 1.00 92.69 231 SER A O 1
ATOM 1833 N N . LYS A 1 232 ? 9.192 17.748 -14.863 1.00 93.88 232 LYS A N 1
ATOM 1834 C CA . LYS A 1 232 ? 8.712 17.718 -13.465 1.00 93.88 232 LYS A CA 1
ATOM 1835 C C . LYS A 1 232 ? 8.567 16.296 -12.924 1.00 93.88 232 LYS A C 1
ATOM 1837 O O . LYS A 1 232 ? 8.596 15.344 -13.688 1.00 93.88 232 LYS A O 1
ATOM 1842 N N . GLN A 1 233 ? 8.392 16.137 -11.616 1.00 93.81 233 GLN A N 1
ATOM 1843 C CA . GLN A 1 233 ? 7.882 14.886 -11.038 1.00 93.81 233 GLN A CA 1
ATOM 1844 C C . GLN A 1 233 ? 6.355 14.936 -10.943 1.00 93.81 233 GLN A C 1
ATOM 1846 O O . GLN A 1 233 ? 5.774 16.018 -10.997 1.00 93.81 233 GLN A O 1
ATOM 1851 N N . LEU A 1 234 ? 5.701 13.780 -10.827 1.00 93.12 234 LEU A N 1
ATOM 1852 C CA . LEU A 1 234 ? 4.253 13.729 -10.610 1.00 93.12 234 LEU A CA 1
ATOM 1853 C C . LEU A 1 234 ? 3.929 14.135 -9.170 1.00 93.12 234 LEU A C 1
ATOM 1855 O O . LEU A 1 234 ? 4.549 13.647 -8.225 1.00 93.12 234 LEU A O 1
ATOM 1859 N N . GLU A 1 235 ? 2.922 14.984 -9.006 1.00 93.00 235 GLU A N 1
ATOM 1860 C CA . GLU A 1 235 ? 2.493 15.500 -7.708 1.00 93.00 235 GLU A CA 1
ATOM 1861 C C . GLU A 1 235 ? 1.068 15.049 -7.369 1.00 93.00 235 GLU A C 1
ATOM 1863 O O . GLU A 1 235 ? 0.248 14.766 -8.244 1.00 93.00 235 GLU A O 1
ATOM 1868 N N . ILE A 1 236 ? 0.739 14.997 -6.073 1.00 89.38 236 ILE A N 1
ATOM 1869 C CA . ILE A 1 236 ? -0.628 14.692 -5.628 1.00 89.38 236 ILE A CA 1
ATOM 1870 C C . ILE A 1 236 ? -1.591 15.739 -6.199 1.00 89.38 236 ILE A C 1
ATOM 1872 O O . ILE A 1 236 ? -1.450 16.934 -5.945 1.00 89.38 236 ILE A O 1
ATOM 1876 N N . GLY A 1 237 ? -2.615 15.268 -6.910 1.00 90.19 237 GLY A N 1
ATOM 1877 C CA . GLY A 1 237 ? -3.591 16.108 -7.601 1.00 90.19 237 GLY A CA 1
ATOM 1878 C C . GLY A 1 237 ? -3.398 16.178 -9.115 1.00 90.19 237 GLY A C 1
ATOM 1879 O O . GLY A 1 237 ? -4.365 16.515 -9.801 1.00 90.19 237 GLY A O 1
ATOM 1880 N N . ASP A 1 238 ? -2.220 15.816 -9.633 1.00 93.38 238 ASP A N 1
ATOM 1881 C CA . ASP A 1 238 ? -2.025 15.622 -11.071 1.00 93.38 238 ASP A CA 1
ATOM 1882 C C . ASP A 1 238 ? -2.931 14.488 -11.572 1.00 93.38 238 ASP A C 1
ATOM 1884 O O . ASP A 1 238 ? -3.293 13.570 -10.829 1.00 93.38 238 ASP A O 1
ATOM 1888 N N . GLN A 1 239 ? -3.315 14.542 -12.842 1.00 91.00 239 GLN A N 1
ATOM 1889 C CA . GLN A 1 239 ? -4.053 13.476 -13.506 1.00 91.00 239 GLN A CA 1
ATOM 1890 C C . GLN A 1 239 ? -3.294 13.047 -14.747 1.00 91.00 239 GLN A C 1
ATOM 1892 O O . GLN A 1 239 ? -2.846 13.902 -15.504 1.00 91.00 239 GLN A O 1
ATOM 1897 N N . PHE A 1 240 ? -3.163 11.746 -14.982 1.00 89.00 240 PHE A N 1
ATOM 1898 C CA . PHE A 1 240 ? -2.471 11.283 -16.177 1.00 89.00 240 PHE A CA 1
ATOM 1899 C C . PHE A 1 240 ? -3.011 9.976 -16.749 1.00 89.00 240 PHE A C 1
ATOM 1901 O O . PHE A 1 240 ? -3.726 9.227 -16.082 1.00 89.00 240 PHE A O 1
ATOM 1908 N N . ILE A 1 241 ? -2.656 9.710 -18.004 1.00 86.62 241 ILE A N 1
ATOM 1909 C CA . ILE A 1 241 ? -2.970 8.477 -18.731 1.00 86.62 241 ILE A CA 1
ATOM 1910 C C . ILE A 1 241 ? -1.680 7.937 -19.336 1.00 86.62 241 ILE A C 1
ATOM 1912 O O . ILE A 1 241 ? -0.979 8.658 -20.039 1.00 86.62 241 ILE A O 1
ATOM 1916 N N . THR A 1 242 ? -1.384 6.663 -19.086 1.00 87.50 242 THR A N 1
ATOM 1917 C CA . THR A 1 242 ? -0.296 5.946 -19.758 1.00 87.50 242 THR A CA 1
ATOM 1918 C C . THR A 1 242 ? -0.741 5.530 -21.150 1.00 87.50 242 THR A C 1
ATOM 1920 O O . THR A 1 242 ? -1.767 4.852 -21.276 1.00 87.50 242 THR A O 1
ATOM 1923 N N . LEU A 1 243 ? 0.031 5.886 -22.172 1.00 86.75 243 LEU A N 1
ATOM 1924 C CA . LEU A 1 243 ? -0.190 5.384 -23.520 1.00 86.75 243 LEU A CA 1
ATOM 1925 C C . LEU A 1 243 ? 0.672 4.146 -23.766 1.00 86.75 243 LEU A C 1
ATOM 1927 O O . LEU A 1 243 ? 1.690 3.903 -23.112 1.00 86.75 243 LEU A O 1
ATOM 1931 N N . SER A 1 244 ? 0.234 3.335 -24.714 1.00 85.62 244 SER A N 1
ATOM 1932 C CA . SER A 1 244 ? 1.002 2.206 -25.206 1.00 85.62 244 SER A CA 1
ATOM 1933 C C . SER A 1 244 ? 1.097 2.292 -26.719 1.00 85.62 244 SER A C 1
ATOM 1935 O O . SER A 1 244 ? 0.109 2.571 -27.401 1.00 85.62 244 SER A O 1
ATOM 1937 N N . VAL A 1 245 ? 2.294 2.086 -27.255 1.00 88.94 245 VAL A N 1
ATOM 1938 C CA . VAL A 1 245 ? 2.541 2.196 -28.692 1.00 88.94 245 VAL A CA 1
ATOM 1939 C C . VAL A 1 245 ? 2.033 0.949 -29.398 1.00 88.94 245 VAL A C 1
ATOM 1941 O O . VAL A 1 245 ? 2.285 -0.168 -28.964 1.00 88.94 245 VAL A O 1
ATOM 1944 N N . ALA A 1 246 ? 1.330 1.130 -30.505 1.00 91.88 246 ALA A N 1
ATOM 1945 C CA . ALA A 1 246 ? 0.881 0.050 -31.358 1.00 91.88 246 ALA A CA 1
ATOM 1946 C C . ALA A 1 246 ? 1.334 0.274 -32.801 1.00 91.88 246 ALA A C 1
ATOM 1948 O O . ALA A 1 246 ? 1.352 1.397 -33.313 1.00 91.88 246 ALA A O 1
ATOM 1949 N N . PHE A 1 247 ? 1.690 -0.819 -33.467 1.00 92.94 247 PHE A N 1
ATOM 1950 C CA . PHE A 1 247 ? 2.121 -0.814 -34.857 1.00 92.94 247 PHE A CA 1
ATOM 1951 C C . PHE A 1 247 ? 1.108 -1.518 -35.732 1.00 92.94 247 PHE A C 1
ATOM 1953 O O . PHE A 1 247 ? 0.641 -2.613 -35.415 1.00 92.94 247 PHE A O 1
ATOM 1960 N N . LYS A 1 248 ? 0.838 -0.933 -36.892 1.00 94.44 248 LYS A N 1
ATOM 1961 C CA . LYS A 1 248 ? 0.138 -1.637 -37.949 1.00 94.44 248 LYS A CA 1
ATOM 1962 C C . LYS A 1 248 ? 1.175 -2.138 -38.943 1.00 94.44 248 LYS A C 1
ATOM 1964 O O . LYS A 1 248 ? 1.831 -1.366 -39.631 1.00 94.44 248 LYS A O 1
ATOM 1969 N N . MET A 1 249 ? 1.377 -3.450 -38.964 1.00 92.75 249 MET A N 1
ATOM 1970 C CA . MET A 1 249 ? 2.561 -4.055 -39.587 1.00 92.75 249 MET A CA 1
ATOM 1971 C C . MET A 1 249 ? 2.648 -3.874 -41.114 1.00 92.75 249 MET A C 1
ATOM 1973 O O . MET A 1 249 ? 3.718 -4.066 -41.689 1.00 92.75 249 MET A O 1
ATOM 1977 N N . ASP A 1 250 ? 1.546 -3.515 -41.777 1.00 93.12 250 ASP A N 1
ATOM 1978 C CA . ASP A 1 250 ? 1.492 -3.170 -43.202 1.00 93.12 250 ASP A CA 1
ATOM 1979 C C . ASP A 1 250 ? 1.606 -1.656 -43.485 1.00 93.12 250 ASP A C 1
ATOM 1981 O O . ASP A 1 250 ? 1.688 -1.262 -44.651 1.00 93.12 250 ASP A O 1
ATOM 1985 N N . GLU A 1 251 ? 1.686 -0.823 -42.443 1.00 92.88 251 GLU A N 1
ATOM 1986 C CA . GLU A 1 251 ? 1.819 0.642 -42.485 1.00 92.88 251 GLU A CA 1
ATOM 1987 C C . GLU A 1 251 ? 2.988 1.100 -41.574 1.00 92.88 251 GLU A C 1
ATOM 1989 O O . GLU A 1 251 ? 2.767 1.743 -40.550 1.00 92.88 251 GLU A O 1
ATOM 1994 N N . PRO A 1 252 ? 4.255 0.766 -41.908 1.00 87.94 252 PRO A N 1
ATOM 1995 C CA . PRO A 1 252 ? 5.418 1.001 -41.037 1.00 87.94 252 PRO A CA 1
ATOM 1996 C C . PRO A 1 252 ? 5.769 2.463 -40.774 1.00 87.94 252 PRO A C 1
ATOM 1998 O O . PRO A 1 252 ? 6.594 2.760 -39.918 1.00 87.94 252 PRO A O 1
ATOM 2001 N N . ASP A 1 253 ? 5.172 3.374 -41.524 1.00 85.94 253 ASP A N 1
ATOM 2002 C CA . ASP A 1 253 ? 5.322 4.816 -41.405 1.00 85.94 253 ASP A CA 1
ATOM 2003 C C . ASP A 1 253 ? 4.239 5.465 -40.527 1.00 85.94 253 ASP A C 1
ATOM 2005 O O . ASP A 1 253 ? 4.109 6.694 -40.489 1.00 85.94 253 ASP A O 1
ATOM 2009 N N . GLU A 1 254 ? 3.450 4.653 -39.828 1.00 85.81 254 GLU A N 1
ATOM 2010 C CA . GLU A 1 254 ? 2.424 5.104 -38.903 1.00 85.81 254 GLU A CA 1
ATOM 2011 C C . GLU A 1 254 ? 2.582 4.456 -37.530 1.00 85.81 254 GLU A C 1
ATOM 2013 O O . GLU A 1 254 ? 2.906 3.275 -37.393 1.00 85.81 254 GLU A O 1
ATOM 2018 N N . VAL A 1 255 ? 2.321 5.254 -36.497 1.00 85.62 255 VAL A N 1
ATOM 2019 C CA . VAL A 1 255 ? 2.326 4.805 -35.108 1.00 85.62 255 VAL A CA 1
ATOM 2020 C C . VAL A 1 255 ? 0.967 5.120 -34.502 1.00 85.62 255 VAL A C 1
ATOM 2022 O O . VAL A 1 255 ? 0.399 6.197 -34.709 1.00 85.62 255 VAL A O 1
ATOM 2025 N N . TYR A 1 256 ? 0.439 4.152 -33.767 1.00 88.44 256 TYR A N 1
ATOM 2026 C CA . TYR A 1 256 ? -0.852 4.236 -33.108 1.00 88.44 256 TYR A CA 1
ATOM 2027 C C . TYR A 1 256 ? -0.627 4.312 -31.601 1.00 88.44 256 TYR A C 1
ATOM 2029 O O . TYR A 1 256 ? 0.231 3.612 -31.064 1.00 88.44 256 TYR A O 1
ATOM 2037 N N . PHE A 1 257 ? -1.395 5.152 -30.913 1.00 84.50 257 PHE A N 1
ATOM 2038 C CA . PHE A 1 257 ? -1.313 5.276 -29.459 1.00 84.50 257 PHE A CA 1
ATOM 2039 C C . PHE A 1 257 ? -2.568 4.708 -28.813 1.00 84.50 257 PHE A C 1
ATOM 2041 O O . PHE A 1 257 ? -3.654 5.281 -28.923 1.00 84.50 257 PHE A O 1
ATOM 2048 N N . GLY A 1 258 ? -2.385 3.570 -28.143 1.00 79.56 258 GLY A N 1
ATOM 2049 C CA . GLY A 1 258 ? -3.353 2.895 -27.289 1.00 79.56 258 GLY A CA 1
ATOM 2050 C C . GLY A 1 258 ? -3.536 3.624 -25.978 1.00 79.56 258 GLY A C 1
ATOM 2051 O O . GLY A 1 258 ? -2.623 3.653 -25.154 1.00 79.56 258 GLY A O 1
ATOM 2052 N N . ILE A 1 259 ? -4.737 4.155 -25.759 1.00 76.88 259 ILE A N 1
ATOM 2053 C CA . ILE A 1 259 ? -5.187 4.495 -24.414 1.00 76.88 259 ILE A CA 1
ATOM 2054 C C . ILE A 1 259 ? -5.630 3.196 -23.759 1.00 76.88 259 ILE A C 1
ATOM 2056 O O . ILE A 1 259 ? -6.643 2.600 -24.127 1.00 76.88 259 ILE A O 1
ATOM 2060 N N . LEU A 1 260 ? -4.864 2.761 -22.768 1.00 68.12 260 LEU A N 1
ATOM 2061 C CA . LEU A 1 260 ? -5.241 1.648 -21.914 1.00 68.12 260 LEU A CA 1
ATOM 2062 C C . LEU A 1 260 ? -6.295 2.154 -20.907 1.00 68.12 260 LEU A C 1
ATOM 2064 O O . LEU A 1 260 ? -5.977 2.530 -19.779 1.00 68.12 260 LEU A O 1
ATOM 2068 N N . ASP A 1 261 ? -7.539 2.272 -21.383 1.00 63.03 261 ASP A N 1
ATOM 2069 C CA . ASP A 1 261 ? -8.656 2.928 -20.695 1.00 63.03 261 ASP A CA 1
ATOM 2070 C C . ASP A 1 261 ? -9.048 2.221 -19.378 1.00 63.03 261 ASP A C 1
ATOM 2072 O O . ASP A 1 261 ? -9.100 0.996 -19.294 1.00 63.03 261 ASP A O 1
ATOM 2076 N N . ARG A 1 262 ? -9.343 3.018 -18.339 1.00 62.28 262 ARG A N 1
ATOM 2077 C CA . ARG A 1 262 ? -9.792 2.594 -16.994 1.00 62.28 262 ARG A CA 1
ATOM 2078 C C . ARG A 1 262 ? -11.287 2.880 -16.746 1.00 62.28 262 ARG A C 1
ATOM 2080 O O . ARG A 1 262 ? -11.745 2.825 -15.599 1.00 62.28 262 ARG A O 1
ATOM 2087 N N . SER A 1 263 ? -12.042 3.243 -17.784 1.00 51.88 263 SER A N 1
ATOM 2088 C CA . SER A 1 263 ? -13.347 3.919 -17.694 1.00 51.88 263 SER A CA 1
ATOM 2089 C C . SER A 1 263 ? -14.483 3.179 -16.975 1.00 51.88 263 SER A C 1
ATOM 2091 O O . SER A 1 263 ? -15.435 3.831 -16.546 1.00 51.88 263 SER A O 1
ATOM 2093 N N . GLU A 1 264 ? -14.400 1.871 -16.718 1.00 51.81 264 GLU A N 1
ATOM 2094 C CA . GLU A 1 264 ? -15.473 1.160 -15.998 1.00 51.81 264 GLU A CA 1
ATOM 2095 C C . GLU A 1 264 ? -15.566 1.507 -14.497 1.00 51.81 264 GLU A C 1
ATOM 2097 O O . GLU A 1 264 ? -16.549 1.173 -13.829 1.00 51.81 264 GLU A O 1
ATOM 2102 N N . ARG A 1 265 ? -14.566 2.193 -13.924 1.00 48.06 265 ARG A N 1
ATOM 2103 C CA . ARG A 1 265 ? -14.451 2.351 -12.462 1.00 48.06 265 ARG A CA 1
ATOM 2104 C C . ARG A 1 265 ? -15.324 3.416 -11.813 1.00 48.06 265 ARG A C 1
ATOM 2106 O O . ARG A 1 265 ? -15.413 3.441 -10.584 1.00 48.06 265 ARG A O 1
ATOM 2113 N N . VAL A 1 266 ? -15.993 4.278 -12.564 1.00 44.56 266 VAL A N 1
ATOM 2114 C CA . VAL A 1 266 ? -16.909 5.244 -11.955 1.00 44.56 266 VAL A CA 1
ATOM 2115 C C . VAL A 1 266 ? -18.271 5.015 -12.572 1.00 44.56 266 VAL A C 1
ATOM 2117 O O . VAL A 1 266 ? -18.481 5.308 -13.737 1.00 44.56 266 VAL A O 1
ATOM 2120 N N . GLY A 1 267 ? -19.248 4.566 -11.782 1.00 40.59 267 GLY A N 1
ATOM 2121 C CA . GLY A 1 267 ? -20.667 4.530 -12.174 1.00 40.59 267 GLY A CA 1
ATOM 2122 C C . GLY A 1 267 ? -21.265 5.903 -12.549 1.00 40.59 267 GLY A C 1
ATOM 2123 O O . GLY A 1 267 ? -22.482 6.061 -12.596 1.00 40.59 267 GLY A O 1
ATOM 2124 N N . GLN A 1 268 ? -20.425 6.909 -12.791 1.00 37.66 268 GLN A N 1
ATOM 2125 C CA . GLN A 1 268 ? -20.709 8.058 -13.621 1.00 37.66 268 GLN A CA 1
ATOM 2126 C C . GLN A 1 268 ? -20.180 7.762 -15.023 1.00 37.66 268 GLN A C 1
ATOM 2128 O O . GLN A 1 268 ? -18.979 7.814 -15.258 1.00 37.66 268 GLN A O 1
ATOM 2133 N N . GLN A 1 269 ? -21.095 7.543 -15.969 1.00 38.34 269 GLN A N 1
ATOM 2134 C CA . GLN A 1 269 ? -20.838 7.925 -17.354 1.00 38.34 269 GLN A CA 1
ATOM 2135 C C . GLN A 1 269 ? -20.373 9.388 -17.351 1.00 38.34 269 GLN A C 1
ATOM 2137 O O . GLN A 1 269 ? -21.203 10.302 -17.365 1.00 38.34 269 GLN A O 1
ATOM 2142 N N . VAL A 1 270 ? -19.065 9.630 -17.324 1.00 42.31 270 VAL A N 1
ATOM 2143 C CA . VAL A 1 270 ? -18.529 10.906 -17.775 1.00 42.31 270 VAL A CA 1
ATOM 2144 C C . VAL A 1 270 ? -18.569 10.806 -19.287 1.00 42.31 270 VAL A C 1
ATOM 2146 O O . VAL A 1 270 ? -17.726 10.212 -19.946 1.00 42.31 270 VAL A O 1
ATOM 2149 N N . LYS A 1 271 ? -19.713 11.219 -19.820 1.00 39.97 271 LYS A N 1
ATOM 2150 C CA . LYS A 1 271 ? -20.065 11.105 -21.225 1.00 39.97 271 LYS A CA 1
ATOM 2151 C C . LYS A 1 271 ? -19.170 12.066 -22.020 1.00 39.97 271 LYS A C 1
ATOM 2153 O O . LYS A 1 271 ? -19.598 13.185 -22.280 1.00 39.97 271 LYS A O 1
ATOM 2158 N N . 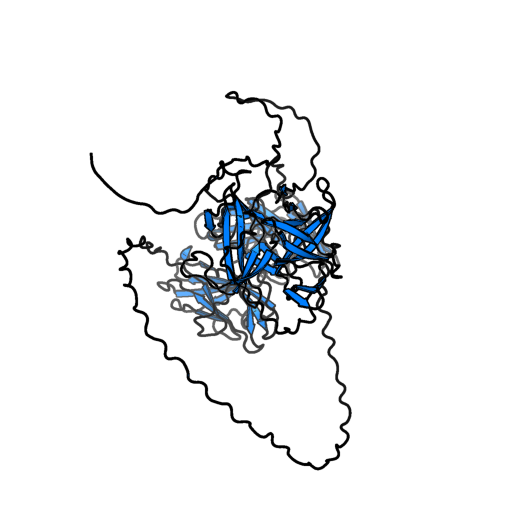GLY A 1 272 ? -17.960 11.628 -22.370 1.00 49.53 272 GLY A N 1
ATOM 2159 C CA . GLY A 1 272 ? -17.029 12.361 -23.234 1.00 49.53 272 GLY A CA 1
ATOM 2160 C C . GLY A 1 272 ? -15.611 12.595 -22.705 1.00 49.53 272 GLY A C 1
ATOM 2161 O O . GLY A 1 272 ? -14.827 13.133 -23.475 1.00 49.53 272 GLY A O 1
ATOM 2162 N N . ASP A 1 273 ? -15.262 12.185 -21.479 1.00 54.12 273 ASP A N 1
ATOM 2163 C CA . ASP A 1 273 ? -13.934 12.467 -20.906 1.00 54.12 273 ASP A CA 1
ATOM 2164 C C . ASP A 1 273 ? -13.160 11.166 -20.653 1.00 54.12 273 ASP A C 1
ATOM 2166 O O . ASP A 1 273 ? -13.694 10.218 -20.069 1.00 54.12 273 ASP A O 1
ATOM 2170 N N . TYR A 1 274 ? -11.903 11.120 -21.098 1.00 56.47 274 TYR A N 1
ATOM 2171 C CA . TYR A 1 274 ? -10.984 10.017 -20.827 1.00 56.47 274 TYR A CA 1
ATOM 2172 C C . TYR A 1 274 ? -10.846 9.780 -19.312 1.00 56.47 274 TYR A C 1
ATOM 2174 O O . TYR A 1 274 ? -10.839 10.722 -18.516 1.00 56.47 274 TYR A O 1
ATOM 2182 N N . ALA A 1 275 ? -10.727 8.520 -18.885 1.00 64.75 275 ALA A N 1
ATOM 2183 C CA . ALA A 1 275 ? -10.555 8.186 -17.473 1.00 64.75 275 ALA A CA 1
ATOM 2184 C C . ALA A 1 275 ? -9.109 8.449 -17.019 1.00 64.75 275 ALA A C 1
ATOM 2186 O O . ALA A 1 275 ? -8.299 7.527 -16.924 1.00 64.75 275 ALA A O 1
ATOM 2187 N N . TYR A 1 276 ? -8.779 9.711 -16.734 1.00 79.19 276 TYR A N 1
ATOM 2188 C CA . TYR A 1 276 ? -7.474 10.067 -16.179 1.00 79.19 276 TYR A CA 1
ATOM 2189 C C . TYR A 1 276 ? -7.267 9.442 -14.791 1.00 79.19 276 TYR A C 1
ATOM 2191 O O . TYR A 1 276 ? -8.143 9.479 -13.919 1.00 79.19 276 TYR A O 1
ATOM 2199 N N . GLY A 1 277 ? -6.075 8.895 -14.561 1.00 83.88 277 GLY A N 1
ATOM 2200 C CA . GLY A 1 277 ? -5.634 8.456 -13.246 1.00 83.88 277 GLY A CA 1
ATOM 2201 C C . GLY A 1 277 ? -5.265 9.659 -12.384 1.00 83.88 277 GLY A C 1
ATOM 2202 O O . GLY A 1 277 ? -4.280 10.332 -12.665 1.00 83.88 277 GLY A O 1
ATOM 2203 N N . LEU A 1 278 ? -6.037 9.926 -11.327 1.00 89.06 278 LEU A N 1
ATOM 2204 C CA . LEU A 1 278 ? -5.716 10.959 -10.336 1.00 89.06 278 LEU A CA 1
ATOM 2205 C C . LEU A 1 278 ? -4.601 10.467 -9.406 1.00 89.06 278 LEU A C 1
ATOM 2207 O O . LEU A 1 278 ? -4.790 9.470 -8.704 1.00 89.06 278 LEU A O 1
ATOM 2211 N N . VAL A 1 279 ? -3.496 11.205 -9.337 1.00 91.06 279 VAL A N 1
ATOM 2212 C CA . VAL A 1 279 ? -2.386 10.952 -8.417 1.00 91.06 279 VAL A CA 1
ATOM 2213 C C . VAL A 1 279 ? -2.834 11.254 -6.987 1.00 91.06 279 VAL A C 1
ATOM 2215 O O . VAL A 1 279 ? -3.118 12.396 -6.624 1.00 91.06 279 VAL A O 1
ATOM 2218 N N . ARG A 1 280 ? -2.949 10.206 -6.167 1.00 89.06 280 ARG A N 1
ATOM 2219 C CA . ARG A 1 280 ? -3.438 10.254 -4.774 1.00 89.06 280 ARG A CA 1
ATOM 2220 C C . ARG A 1 280 ? -2.333 10.087 -3.741 1.00 89.06 280 ARG A C 1
ATOM 2222 O O . ARG A 1 280 ? -2.551 10.394 -2.572 1.00 89.06 280 ARG A O 1
ATOM 2229 N N . GLN A 1 281 ? -1.185 9.580 -4.167 1.00 89.06 281 GLN A N 1
ATOM 2230 C CA . GLN A 1 281 ? 0.011 9.400 -3.356 1.00 89.06 281 GLN A CA 1
ATOM 2231 C C . GLN A 1 281 ? 1.248 9.618 -4.234 1.00 89.06 281 GLN A C 1
ATOM 2233 O O . GLN A 1 281 ? 1.126 9.713 -5.455 1.00 89.06 281 GLN A O 1
ATOM 2238 N N . GLU A 1 282 ? 2.424 9.666 -3.616 1.00 89.44 282 GLU A N 1
ATOM 2239 C CA . GLU A 1 282 ? 3.693 9.643 -4.346 1.00 89.44 282 GLU A CA 1
ATOM 2240 C C . GLU A 1 282 ? 3.777 8.382 -5.230 1.00 89.44 282 GLU A C 1
ATOM 2242 O O . GLU A 1 282 ? 3.571 7.278 -4.713 1.00 89.44 282 GLU A O 1
ATOM 2247 N N . PRO A 1 283 ? 4.021 8.507 -6.549 1.00 90.94 283 PRO A N 1
ATOM 2248 C CA . PRO A 1 283 ? 3.983 7.355 -7.436 1.00 90.94 283 PRO A CA 1
ATOM 2249 C C . PRO A 1 283 ? 4.984 6.277 -7.030 1.00 90.94 283 PRO A C 1
ATOM 2251 O O . PRO A 1 283 ? 6.169 6.539 -6.834 1.00 90.94 283 PRO A O 1
ATOM 2254 N N . VAL A 1 284 ? 4.500 5.042 -6.955 1.00 90.50 284 VAL A N 1
ATOM 2255 C CA . VAL A 1 284 ? 5.319 3.868 -6.673 1.00 90.50 284 VAL A CA 1
ATOM 2256 C C . VAL A 1 284 ? 5.567 3.137 -7.977 1.00 90.50 284 VAL A C 1
ATOM 2258 O O . VAL A 1 284 ? 4.640 2.640 -8.619 1.00 90.50 284 VAL A O 1
ATOM 2261 N N . PHE A 1 285 ? 6.833 3.047 -8.356 1.00 91.75 285 PHE A N 1
ATOM 2262 C CA . PHE A 1 285 ? 7.250 2.327 -9.544 1.00 91.75 285 PHE A CA 1
ATOM 2263 C C . PHE A 1 285 ? 7.675 0.907 -9.195 1.00 91.75 285 PHE A C 1
ATOM 2265 O O . PHE A 1 285 ? 8.362 0.679 -8.199 1.00 91.75 285 PHE A O 1
ATOM 2272 N N . THR A 1 286 ? 7.302 -0.060 -10.030 1.00 86.06 286 THR A N 1
ATOM 2273 C CA . THR A 1 286 ? 7.748 -1.448 -9.861 1.00 86.06 286 THR A CA 1
ATOM 2274 C C . THR A 1 286 ? 8.203 -2.041 -11.187 1.00 86.06 286 THR A C 1
ATOM 2276 O O . THR A 1 286 ? 7.674 -1.705 -12.244 1.00 86.06 286 THR A O 1
ATOM 2279 N N . TYR A 1 287 ? 9.192 -2.933 -11.125 1.00 88.44 287 TYR A N 1
ATOM 2280 C CA . TYR A 1 287 ? 9.641 -3.733 -12.260 1.00 88.44 287 TYR A CA 1
ATOM 2281 C C . TYR A 1 287 ? 9.418 -5.208 -11.945 1.00 88.44 287 TYR A C 1
ATOM 2283 O O . TYR A 1 287 ? 10.231 -5.865 -11.289 1.00 88.44 287 TYR A O 1
ATOM 2291 N N . GLN A 1 288 ? 8.239 -5.702 -12.310 1.00 81.94 288 GLN A N 1
ATOM 2292 C CA . GLN A 1 288 ? 7.737 -7.002 -11.876 1.00 81.94 288 GLN A CA 1
ATOM 2293 C C . GLN A 1 288 ? 6.891 -7.649 -12.970 1.00 81.94 288 GLN A C 1
ATOM 2295 O O . GLN A 1 288 ? 6.355 -6.990 -13.862 1.00 81.94 288 GLN A O 1
ATOM 2300 N N . HIS A 1 289 ? 6.768 -8.970 -12.889 1.00 78.69 289 HIS A N 1
ATOM 2301 C CA . HIS A 1 289 ? 5.853 -9.724 -13.729 1.00 78.69 289 HIS A CA 1
ATOM 2302 C C . HIS A 1 289 ? 4.462 -9.710 -13.085 1.00 78.69 289 HIS A C 1
ATOM 2304 O O . HIS A 1 289 ? 4.138 -10.598 -12.299 1.00 78.69 289 HIS A O 1
ATOM 2310 N N . LEU A 1 290 ? 3.681 -8.668 -13.379 1.00 70.44 290 LEU A N 1
ATOM 2311 C CA . LEU A 1 290 ? 2.295 -8.549 -12.931 1.00 70.44 290 LEU A CA 1
ATOM 2312 C C . LEU A 1 290 ? 1.335 -8.793 -14.101 1.00 70.44 290 LEU A C 1
ATOM 2314 O O . LEU A 1 290 ? 1.554 -8.351 -15.227 1.00 70.44 290 LEU A O 1
ATOM 2318 N N . THR A 1 291 ? 0.257 -9.513 -13.832 1.00 76.38 291 THR A N 1
ATOM 2319 C CA . THR A 1 291 ? -0.769 -9.896 -14.795 1.00 76.38 291 THR A CA 1
ATOM 2320 C C . THR A 1 291 ? -2.125 -9.330 -14.373 1.00 76.38 291 THR A C 1
ATOM 2322 O O . THR A 1 291 ? -2.669 -9.761 -13.346 1.00 76.38 291 THR A O 1
ATOM 2325 N N . PRO A 1 292 ? -2.717 -8.413 -15.166 1.00 70.94 292 PRO A N 1
ATOM 2326 C CA . PRO A 1 292 ? -4.102 -8.001 -14.968 1.00 70.94 292 PRO A CA 1
ATOM 2327 C C . PRO A 1 292 ? -5.042 -9.216 -14.944 1.00 70.94 292 PRO A C 1
ATOM 2329 O O . PRO A 1 292 ? -4.910 -10.145 -15.738 1.00 70.94 292 PRO A O 1
ATOM 2332 N N . GLY A 1 293 ? -5.983 -9.229 -14.003 1.00 68.56 293 GLY A N 1
ATOM 2333 C CA . GLY A 1 293 ? -6.924 -10.329 -13.755 1.00 68.56 293 GLY A CA 1
ATOM 2334 C C . GLY A 1 293 ? -6.406 -11.404 -12.802 1.00 68.56 293 GLY A C 1
ATOM 2335 O O . GLY A 1 293 ? -7.201 -12.200 -12.305 1.00 68.56 293 GLY A O 1
ATOM 2336 N N . LYS A 1 294 ? -5.101 -11.410 -12.512 1.00 77.31 294 LYS A N 1
ATOM 2337 C CA . LYS A 1 294 ? -4.469 -12.327 -11.558 1.00 77.31 294 LYS A CA 1
ATOM 2338 C C . LYS A 1 294 ? -3.931 -11.587 -10.339 1.00 77.31 294 LYS A C 1
ATOM 2340 O O . LYS A 1 294 ? -4.334 -11.896 -9.224 1.00 77.31 294 LYS A O 1
ATOM 2345 N N . ASP A 1 295 ? -3.049 -10.615 -10.561 1.00 73.81 295 ASP A N 1
ATOM 2346 C CA . ASP A 1 295 ? -2.356 -9.893 -9.482 1.00 73.81 295 ASP A CA 1
ATOM 2347 C C . ASP A 1 295 ? -3.130 -8.644 -9.034 1.00 73.81 295 ASP A C 1
ATOM 2349 O O . ASP A 1 295 ? -3.025 -8.194 -7.896 1.00 73.81 295 ASP A O 1
ATOM 2353 N N . PHE A 1 296 ? -3.955 -8.102 -9.927 1.00 72.75 296 PHE A N 1
ATOM 2354 C CA . PHE A 1 296 ? -4.895 -7.013 -9.676 1.00 72.75 296 PHE A CA 1
ATOM 2355 C C . PHE A 1 296 ? -6.078 -7.147 -10.646 1.00 72.75 296 PHE A C 1
ATOM 2357 O O . PHE A 1 296 ? -5.966 -7.882 -11.629 1.00 72.75 296 PHE A O 1
ATOM 2364 N N . PRO A 1 297 ? -7.229 -6.494 -10.407 1.00 75.81 297 PRO A N 1
ATOM 2365 C CA . PRO A 1 297 ? -8.378 -6.656 -11.290 1.00 75.81 297 PRO A CA 1
ATOM 2366 C C . PRO A 1 297 ? -8.044 -6.221 -12.721 1.00 75.81 297 PRO A C 1
ATOM 2368 O O . PRO A 1 297 ? -7.383 -5.205 -12.928 1.00 75.81 297 PRO A O 1
ATOM 2371 N N . ASN A 1 298 ? -8.484 -7.003 -13.706 1.00 76.19 298 ASN A N 1
ATOM 2372 C CA . ASN A 1 298 ? -8.274 -6.660 -15.105 1.00 76.19 298 ASN A CA 1
ATOM 2373 C C . ASN A 1 298 ? -9.248 -5.555 -15.511 1.00 76.19 298 ASN A C 1
ATOM 2375 O O . ASN A 1 298 ? -10.455 -5.784 -15.504 1.00 76.19 298 ASN A O 1
ATOM 2379 N N . TYR A 1 299 ? -8.723 -4.379 -15.835 1.00 68.75 299 TYR A N 1
ATOM 2380 C CA . TYR A 1 299 ? -9.524 -3.253 -16.328 1.00 68.75 299 TYR A CA 1
ATOM 2381 C C . TYR A 1 299 ? -9.376 -3.027 -17.822 1.00 68.75 299 TYR A C 1
ATOM 2383 O O . TYR A 1 299 ? -10.080 -2.202 -18.388 1.00 68.75 299 TYR A O 1
ATOM 2391 N N . PHE A 1 300 ? -8.469 -3.761 -18.449 1.00 68.44 300 PHE A N 1
ATOM 2392 C CA . PHE A 1 300 ? -8.356 -3.776 -19.886 1.00 68.44 300 PHE A CA 1
ATOM 2393 C C . PHE A 1 300 ? -9.311 -4.864 -20.377 1.00 68.44 300 PHE A C 1
ATOM 2395 O O . PHE A 1 300 ? -9.339 -5.960 -19.811 1.00 68.44 300 PHE A O 1
ATOM 2402 N N . ASP A 1 301 ? -10.083 -4.596 -21.426 1.00 72.00 301 ASP A N 1
ATOM 2403 C CA . ASP A 1 301 ? -10.925 -5.604 -22.088 1.00 72.00 301 ASP A CA 1
ATOM 2404 C C . ASP A 1 301 ? -10.060 -6.573 -22.926 1.00 72.00 301 ASP A C 1
ATOM 2406 O O . ASP A 1 301 ? -10.261 -6.793 -24.116 1.00 72.00 301 ASP A O 1
ATOM 2410 N N . ILE A 1 302 ? -8.995 -7.086 -22.307 1.00 76.25 302 ILE A N 1
ATOM 2411 C CA . ILE A 1 302 ? -7.964 -7.931 -22.898 1.00 76.25 302 ILE A CA 1
ATOM 2412 C C . ILE A 1 302 ? -7.812 -9.148 -21.996 1.00 76.25 302 ILE A C 1
ATOM 2414 O O . ILE A 1 302 ? -7.440 -9.022 -20.830 1.00 76.25 302 ILE A O 1
ATOM 2418 N N . ASP A 1 303 ? -8.046 -10.347 -22.524 1.00 80.62 303 ASP A N 1
ATOM 2419 C CA . ASP A 1 303 ? -7.787 -11.586 -21.790 1.00 80.62 303 ASP A CA 1
ATOM 2420 C C . ASP A 1 303 ? -6.280 -11.892 -21.723 1.00 80.62 303 ASP A C 1
ATOM 2422 O O . ASP A 1 303 ? -5.756 -12.732 -22.460 1.00 80.62 303 ASP A O 1
ATOM 2426 N N . PHE A 1 304 ? -5.572 -11.252 -20.788 1.00 80.12 304 PHE A N 1
ATOM 2427 C CA . PHE A 1 304 ? -4.146 -11.509 -20.545 1.00 80.12 304 PHE A CA 1
ATOM 2428 C C . PHE A 1 304 ? -3.837 -12.953 -20.134 1.00 80.12 304 PHE A C 1
ATOM 2430 O O . PHE A 1 304 ? -2.672 -13.357 -20.157 1.00 80.12 304 PHE A O 1
ATOM 2437 N N . SER A 1 305 ? -4.846 -13.768 -19.798 1.00 75.38 305 SER A N 1
ATOM 2438 C CA . SER A 1 305 ? -4.630 -15.179 -19.481 1.00 75.38 305 SER A CA 1
ATOM 2439 C C . SER A 1 305 ? -4.198 -16.014 -20.694 1.00 75.38 305 SER A C 1
ATOM 2441 O O . SER A 1 305 ? -3.651 -17.106 -20.537 1.00 75.38 305 SER A O 1
ATOM 2443 N N . ASN A 1 306 ? -4.386 -15.499 -21.910 1.00 80.75 306 ASN A N 1
ATOM 2444 C CA . ASN A 1 306 ? -4.054 -16.216 -23.138 1.00 80.75 306 ASN A CA 1
ATOM 2445 C C . ASN A 1 306 ? -3.221 -15.409 -24.135 1.00 80.75 306 ASN A C 1
ATOM 2447 O O . ASN A 1 306 ? -2.981 -15.902 -25.235 1.00 80.75 306 ASN A O 1
ATOM 2451 N N . VAL A 1 307 ? -2.746 -14.223 -23.752 1.00 88.31 307 VAL A N 1
ATOM 2452 C CA . VAL A 1 307 ? -1.922 -13.378 -24.621 1.00 88.31 307 VAL A CA 1
ATOM 2453 C C . VAL A 1 307 ? -0.566 -14.035 -24.868 1.00 88.31 307 VAL A C 1
ATOM 2455 O O . VAL A 1 307 ? 0.220 -14.241 -23.939 1.00 88.31 307 VAL A O 1
ATOM 2458 N N . GLU A 1 308 ? -0.306 -14.366 -26.131 1.00 91.38 308 GLU A N 1
ATOM 2459 C CA . GLU A 1 308 ? 0.993 -14.829 -26.614 1.00 91.38 308 GLU A CA 1
ATOM 2460 C C . GLU A 1 308 ? 1.913 -13.631 -26.826 1.00 91.38 308 GLU A C 1
ATOM 2462 O O . GLU A 1 308 ? 1.564 -12.683 -27.532 1.00 91.38 308 GLU A O 1
ATOM 2467 N N . LEU A 1 309 ? 3.090 -13.682 -26.206 1.00 91.50 309 LEU A N 1
ATOM 2468 C CA . LEU A 1 309 ? 4.084 -12.633 -26.340 1.00 91.50 309 LEU A CA 1
ATOM 2469 C C . LEU A 1 309 ? 4.972 -12.896 -27.534 1.00 91.50 309 LEU A C 1
ATOM 2471 O O . LEU A 1 309 ? 5.472 -13.999 -27.765 1.00 91.50 309 LEU A O 1
ATOM 2475 N N . GLN A 1 310 ? 5.166 -11.831 -28.284 1.00 94.06 310 GLN A N 1
ATOM 2476 C CA . GLN A 1 310 ? 5.856 -11.845 -29.548 1.00 94.06 310 GLN A CA 1
ATOM 2477 C C . GLN A 1 310 ? 6.949 -10.786 -29.540 1.00 94.06 310 GLN A C 1
ATOM 2479 O O . GLN A 1 310 ? 7.024 -9.945 -28.644 1.00 94.06 310 GLN A O 1
ATOM 2484 N N . PHE A 1 311 ? 7.831 -10.868 -30.525 1.00 93.12 311 PHE A N 1
ATOM 2485 C CA . PHE A 1 311 ? 8.934 -9.947 -30.715 1.00 93.12 311 PHE A CA 1
ATOM 2486 C C . PHE A 1 311 ? 8.999 -9.485 -32.167 1.00 93.12 311 PHE A C 1
ATOM 2488 O O . PHE A 1 311 ? 8.838 -10.285 -33.096 1.00 93.12 311 PHE A O 1
ATOM 2495 N N . VAL A 1 312 ? 9.242 -8.191 -32.346 1.00 94.56 312 VAL A N 1
ATOM 2496 C CA . VAL A 1 312 ? 9.379 -7.542 -33.649 1.00 94.56 312 VAL A CA 1
ATOM 2497 C C . VAL A 1 312 ? 10.530 -6.545 -33.610 1.00 94.56 312 VAL A C 1
ATOM 2499 O O . VAL A 1 312 ? 10.742 -5.874 -32.602 1.00 94.56 312 VAL A O 1
ATOM 2502 N N . LEU A 1 313 ? 11.274 -6.438 -34.708 1.00 93.31 313 LEU A N 1
ATOM 2503 C CA . LEU A 1 313 ? 12.252 -5.376 -34.921 1.00 93.31 313 LEU A CA 1
ATOM 2504 C C . LEU A 1 313 ? 11.616 -4.251 -35.739 1.00 93.31 313 LEU A C 1
ATOM 2506 O O . LEU A 1 313 ? 11.023 -4.527 -36.782 1.00 93.31 313 LEU A O 1
ATOM 2510 N N . LEU A 1 314 ? 11.794 -3.010 -35.299 1.00 93.38 314 LEU A N 1
ATOM 2511 C CA . LEU A 1 314 ? 11.531 -1.786 -36.049 1.00 93.38 314 LEU A CA 1
ATOM 2512 C C . LEU A 1 314 ? 12.871 -1.206 -36.505 1.00 93.38 314 LEU A C 1
ATOM 2514 O O . LEU A 1 314 ? 13.751 -0.945 -35.686 1.00 93.38 314 LEU A O 1
ATOM 2518 N N . GLY A 1 315 ? 13.033 -1.016 -37.809 1.00 92.69 315 GLY A N 1
ATOM 2519 C CA . GLY A 1 315 ? 14.201 -0.367 -38.393 1.00 92.69 315 GLY A CA 1
ATOM 2520 C C . GLY A 1 315 ? 13.843 0.994 -38.971 1.00 92.69 315 GLY A C 1
ATOM 2521 O O . GLY A 1 315 ? 12.817 1.130 -39.635 1.00 92.69 315 GLY A O 1
ATOM 2522 N N . GLU A 1 316 ? 14.727 1.968 -38.773 1.00 93.31 316 GLU A N 1
ATOM 2523 C CA . GLU A 1 316 ? 14.680 3.286 -39.409 1.00 93.31 316 GLU A CA 1
ATOM 2524 C C . GLU A 1 316 ? 15.970 3.521 -40.204 1.00 93.31 316 GLU A C 1
ATOM 2526 O O . GLU A 1 316 ? 17.068 3.109 -39.798 1.00 93.31 316 GLU A O 1
ATOM 2531 N N . ARG A 1 317 ? 15.850 4.165 -41.363 1.00 92.75 317 ARG A N 1
ATOM 2532 C CA . ARG A 1 317 ? 16.989 4.667 -42.135 1.00 92.75 317 ARG A CA 1
ATOM 2533 C C . ARG A 1 317 ? 16.633 5.936 -42.889 1.00 92.75 317 ARG A C 1
ATOM 2535 O O . ARG A 1 317 ? 15.510 6.079 -43.367 1.00 92.75 317 ARG A O 1
ATOM 2542 N N . GLU A 1 318 ? 17.613 6.794 -43.108 1.00 93.50 318 GLU A N 1
ATOM 2543 C CA . GLU A 1 318 ? 17.482 7.916 -44.023 1.00 93.50 318 GLU A CA 1
ATOM 2544 C C . GLU A 1 318 ? 17.665 7.445 -45.479 1.00 93.50 318 GLU A C 1
ATOM 2546 O O . GLU A 1 318 ? 18.626 6.766 -45.859 1.00 93.50 318 GLU A O 1
ATOM 2551 N N . THR A 1 319 ? 16.716 7.789 -46.346 1.00 90.81 319 THR A N 1
ATOM 2552 C CA . THR A 1 319 ? 16.847 7.552 -47.787 1.00 90.81 319 THR A CA 1
ATOM 2553 C C . THR A 1 319 ? 17.819 8.552 -48.409 1.00 90.81 319 THR A C 1
ATOM 2555 O O . THR A 1 319 ? 18.099 9.618 -47.870 1.00 90.81 319 THR A O 1
ATOM 2558 N N . SER A 1 320 ? 18.263 8.303 -49.645 1.00 90.50 320 SER A N 1
ATOM 2559 C CA . SER A 1 320 ? 19.130 9.244 -50.377 1.00 90.50 320 SER A CA 1
ATOM 2560 C C . SER A 1 320 ? 18.523 10.640 -50.613 1.00 90.50 320 SER A C 1
ATOM 2562 O O . SER A 1 320 ? 19.197 11.508 -51.167 1.00 90.50 320 SER A O 1
ATOM 2564 N N . LYS A 1 321 ? 17.237 10.837 -50.299 1.00 91.50 321 LYS A N 1
ATOM 2565 C CA . LYS A 1 321 ? 16.532 12.121 -50.394 1.00 91.50 321 LYS A CA 1
ATOM 2566 C C . LYS A 1 321 ? 16.428 12.859 -49.056 1.00 91.50 321 LYS A C 1
ATOM 2568 O O . LYS A 1 321 ? 15.906 13.969 -49.049 1.00 91.50 321 LYS A O 1
ATOM 2573 N N . GLY A 1 322 ? 16.898 12.258 -47.966 1.00 89.62 322 GLY A N 1
ATOM 2574 C CA . GLY A 1 322 ? 16.705 12.770 -46.613 1.00 89.62 322 GLY A CA 1
ATOM 2575 C C . GLY A 1 322 ? 15.325 12.489 -46.018 1.00 89.62 322 GLY A C 1
ATOM 2576 O O . GLY A 1 322 ? 14.918 13.147 -45.069 1.00 89.62 322 GLY A O 1
ATOM 2577 N N . GLU A 1 323 ? 14.570 11.558 -46.606 1.00 89.56 323 GLU A N 1
ATOM 2578 C CA . GLU A 1 323 ? 13.288 11.089 -46.061 1.00 89.56 323 GLU A CA 1
ATOM 2579 C C . GLU A 1 323 ? 13.561 9.872 -45.164 1.00 89.56 323 GLU A C 1
ATOM 2581 O O . GLU A 1 323 ? 14.307 8.992 -45.600 1.00 89.56 323 GLU A O 1
ATOM 2586 N N . SER A 1 324 ? 12.959 9.787 -43.973 1.00 88.50 324 SER A N 1
ATOM 2587 C CA . SER A 1 324 ? 13.009 8.567 -43.152 1.00 88.50 324 SER A CA 1
ATOM 2588 C C . SER A 1 324 ? 12.184 7.452 -43.799 1.00 88.50 324 SER A C 1
ATOM 2590 O O . SER A 1 324 ? 11.036 7.651 -44.199 1.00 88.50 324 SER A O 1
ATOM 2592 N N . GLU A 1 325 ? 12.771 6.265 -43.895 1.00 91.81 325 GLU A N 1
ATOM 2593 C CA . GLU A 1 325 ? 12.113 5.024 -44.282 1.00 91.81 325 GLU A CA 1
ATOM 2594 C C . GLU A 1 325 ? 12.097 4.076 -43.087 1.00 91.81 325 GLU A C 1
ATOM 2596 O O . GLU A 1 325 ? 13.121 3.854 -42.438 1.00 91.81 325 GLU A O 1
ATOM 2601 N N . TRP A 1 326 ? 10.930 3.488 -42.848 1.00 93.25 326 TRP A N 1
ATOM 2602 C CA . TRP A 1 326 ? 10.678 2.578 -41.743 1.00 93.25 326 TRP A CA 1
ATOM 2603 C C . TRP A 1 326 ? 10.376 1.179 -42.269 1.00 93.25 326 TRP A C 1
ATOM 2605 O O . TRP A 1 326 ? 9.840 1.006 -43.367 1.00 93.25 326 TRP A O 1
ATOM 2615 N N . GLY A 1 327 ? 10.701 0.165 -41.480 1.00 92.62 327 GLY A N 1
ATOM 2616 C CA . GLY A 1 327 ? 10.317 -1.204 -41.782 1.00 92.62 327 GLY A CA 1
ATOM 2617 C C . GLY A 1 327 ? 10.237 -2.058 -40.535 1.00 92.62 327 GLY A C 1
ATOM 2618 O O . GLY A 1 327 ? 10.820 -1.729 -39.503 1.00 92.62 327 GLY A O 1
ATOM 2619 N N . TYR A 1 328 ? 9.576 -3.203 -40.672 1.00 94.62 328 TYR A N 1
ATOM 2620 C CA . TYR A 1 328 ? 9.518 -4.211 -39.624 1.00 94.62 328 TYR A CA 1
ATOM 2621 C C . TYR A 1 328 ? 10.180 -5.521 -40.048 1.00 94.62 328 TYR A C 1
ATOM 2623 O O . TYR A 1 328 ? 10.239 -5.857 -41.236 1.00 94.62 328 TYR A O 1
ATOM 2631 N N . SER A 1 329 ? 10.658 -6.295 -39.077 1.00 94.00 329 SER A N 1
ATOM 2632 C CA . SER A 1 329 ? 10.868 -7.727 -39.290 1.00 94.00 329 SER A CA 1
ATOM 2633 C C . SER A 1 329 ? 9.531 -8.472 -39.356 1.00 94.00 329 SER A C 1
ATOM 2635 O O . SER A 1 329 ? 8.478 -7.942 -39.005 1.00 94.00 329 SER A O 1
ATOM 2637 N N . GLU A 1 330 ? 9.574 -9.753 -39.729 1.00 93.50 330 GLU A N 1
ATOM 2638 C CA . GLU A 1 330 ? 8.468 -10.660 -39.399 1.00 93.50 330 GLU A CA 1
ATOM 2639 C C . GLU A 1 330 ? 8.224 -10.658 -37.881 1.00 93.50 330 GLU A C 1
ATOM 2641 O O . GLU A 1 330 ? 9.126 -10.338 -37.109 1.00 93.50 330 GLU A O 1
ATOM 2646 N N . VAL A 1 331 ? 7.024 -11.011 -37.430 1.00 94.62 331 VAL A N 1
ATOM 2647 C CA . VAL A 1 331 ? 6.741 -11.152 -35.996 1.00 94.62 331 VAL A CA 1
ATOM 2648 C C . VAL A 1 331 ? 7.176 -12.542 -35.538 1.00 94.62 331 VAL A C 1
ATOM 2650 O O . VAL A 1 331 ? 6.859 -13.542 -36.184 1.00 94.62 331 VAL A O 1
ATOM 2653 N N . LYS A 1 332 ? 7.925 -12.621 -34.436 1.00 92.75 332 LYS A N 1
ATOM 2654 C CA . LYS A 1 332 ? 8.430 -13.877 -33.872 1.00 92.75 332 LYS A CA 1
ATOM 2655 C C . LYS A 1 332 ? 7.725 -14.197 -32.565 1.00 92.75 332 LYS A C 1
ATOM 2657 O O . LYS A 1 332 ? 7.811 -13.433 -31.613 1.00 92.75 332 LYS A O 1
ATOM 2662 N N . ASP A 1 333 ? 7.102 -15.365 -32.504 1.00 91.25 333 ASP A N 1
ATOM 2663 C CA . ASP A 1 333 ? 6.564 -15.917 -31.262 1.00 91.25 333 ASP A CA 1
ATOM 2664 C C . ASP A 1 333 ? 7.699 -16.251 -30.279 1.00 91.25 333 ASP A C 1
ATOM 2666 O O . ASP A 1 333 ? 8.706 -16.871 -30.649 1.00 91.25 333 ASP A O 1
ATOM 2670 N N . LEU A 1 334 ? 7.551 -15.808 -29.029 1.00 87.31 334 LEU A N 1
ATOM 2671 C CA . LEU A 1 334 ? 8.506 -16.077 -27.958 1.00 87.31 334 LEU A CA 1
ATOM 2672 C C . LEU A 1 334 ? 8.227 -17.397 -27.231 1.00 87.31 334 LEU A C 1
ATOM 2674 O O . LEU A 1 334 ? 9.057 -17.832 -26.431 1.00 87.31 334 LEU A O 1
ATOM 2678 N N . GLY A 1 335 ? 7.086 -18.039 -27.493 1.00 86.62 335 GLY A N 1
ATOM 2679 C CA . GLY A 1 335 ? 6.626 -19.239 -26.798 1.00 86.62 335 GLY A CA 1
ATOM 2680 C C . GLY A 1 335 ? 6.295 -18.978 -25.328 1.00 86.62 335 GLY A C 1
ATOM 2681 O O . GLY A 1 335 ? 6.309 -19.904 -24.518 1.00 86.62 335 GLY A O 1
ATOM 2682 N N . VAL A 1 336 ? 6.051 -17.716 -24.968 1.00 82.12 336 VAL A N 1
ATOM 2683 C CA . VAL A 1 336 ? 5.734 -17.272 -23.610 1.00 82.12 336 VAL A CA 1
ATOM 2684 C C . VAL A 1 336 ? 4.354 -16.640 -23.637 1.00 82.12 336 VAL A C 1
ATOM 2686 O O . VAL A 1 336 ? 4.078 -15.788 -24.478 1.00 82.12 336 VAL A O 1
ATOM 2689 N N . LYS A 1 337 ? 3.498 -17.035 -22.696 1.00 85.38 337 LYS A N 1
ATOM 2690 C CA . LYS A 1 337 ? 2.236 -16.341 -22.455 1.00 85.38 337 LYS A CA 1
ATOM 2691 C C . LYS A 1 337 ? 2.407 -15.347 -21.324 1.00 85.38 337 LYS A C 1
ATOM 2693 O O . LYS A 1 337 ? 3.184 -15.581 -20.399 1.00 85.38 337 LYS A O 1
ATOM 2698 N N . TRP A 1 338 ? 1.649 -14.261 -21.367 1.00 80.25 338 TRP A N 1
ATOM 2699 C CA . TRP A 1 338 ? 1.722 -13.245 -20.323 1.00 80.25 338 TRP A CA 1
ATOM 2700 C C . TRP A 1 338 ? 1.403 -13.805 -18.928 1.00 80.25 338 TRP A C 1
ATOM 2702 O O . TRP A 1 338 ? 2.069 -13.442 -17.973 1.00 80.25 338 TRP A O 1
ATOM 2712 N N . ASN A 1 339 ? 0.460 -14.745 -18.794 1.00 75.88 339 ASN A N 1
ATOM 2713 C CA . ASN A 1 339 ? 0.064 -15.281 -17.484 1.00 75.88 339 ASN A CA 1
ATOM 2714 C C . ASN A 1 339 ? 0.870 -16.484 -16.978 1.00 75.88 339 ASN A C 1
ATOM 2716 O O . ASN A 1 339 ? 0.599 -16.965 -15.868 1.00 75.88 339 ASN A O 1
ATOM 2720 N N . THR A 1 340 ? 1.799 -17.018 -17.777 1.00 64.25 340 THR A N 1
ATOM 2721 C CA . THR A 1 340 ? 2.608 -18.166 -17.369 1.00 64.25 340 THR A CA 1
ATOM 2722 C C . THR A 1 340 ? 3.687 -17.676 -16.419 1.00 64.25 340 THR A C 1
ATOM 2724 O O . THR A 1 340 ? 4.862 -17.611 -16.773 1.00 64.25 340 THR A O 1
ATOM 2727 N N . SER A 1 341 ? 3.292 -17.353 -15.184 1.00 54.53 341 SER A N 1
ATOM 2728 C CA . SER A 1 341 ? 4.219 -17.468 -14.069 1.00 54.53 341 SER A CA 1
ATOM 2729 C C . SER A 1 341 ? 4.527 -18.957 -13.957 1.00 54.53 341 SER A C 1
ATOM 2731 O O . SER A 1 341 ? 3.838 -19.705 -13.260 1.00 54.53 341 SER A O 1
ATOM 2733 N N . GLU A 1 342 ? 5.510 -19.430 -14.711 1.00 50.19 342 GLU A N 1
ATOM 2734 C CA . GLU A 1 342 ? 6.210 -20.624 -14.284 1.00 50.19 342 GLU A CA 1
ATOM 2735 C C . GLU A 1 342 ? 6.784 -20.259 -12.917 1.00 50.19 342 GLU A C 1
ATOM 2737 O O . GLU A 1 342 ? 7.751 -19.505 -12.807 1.00 50.19 342 GLU A O 1
ATOM 2742 N N . GLU A 1 343 ? 6.110 -20.718 -11.861 1.00 43.25 343 GLU A N 1
ATOM 2743 C CA . GLU A 1 343 ? 6.741 -20.909 -10.565 1.00 43.25 343 GLU A CA 1
ATOM 2744 C C . GLU A 1 343 ? 8.099 -21.553 -10.878 1.00 43.25 343 GLU A C 1
ATOM 2746 O O . GLU A 1 343 ? 8.109 -22.549 -11.615 1.00 43.25 343 GLU A O 1
ATOM 2751 N N . PRO A 1 344 ? 9.237 -20.942 -10.484 1.00 39.31 344 PRO A N 1
ATOM 2752 C CA . PRO A 1 344 ? 10.544 -21.401 -10.928 1.00 39.31 344 PRO A CA 1
ATOM 2753 C C . PRO A 1 344 ? 10.611 -22.895 -10.661 1.00 39.31 344 PRO A C 1
ATOM 2755 O O . PRO A 1 344 ? 10.437 -23.317 -9.516 1.00 39.31 344 PRO A O 1
ATOM 2758 N N . ALA A 1 345 ? 10.762 -23.684 -11.733 1.00 33.00 345 ALA A N 1
ATOM 2759 C CA . ALA A 1 345 ? 10.713 -25.134 -11.639 1.00 33.00 345 ALA A CA 1
ATOM 2760 C C . ALA A 1 345 ? 11.589 -25.560 -10.453 1.00 33.00 345 ALA A C 1
ATOM 2762 O O . ALA A 1 345 ? 12.717 -25.057 -10.353 1.00 33.00 345 ALA A O 1
ATOM 2763 N N . PRO A 1 346 ? 11.089 -26.411 -9.532 1.00 32.09 346 PRO A N 1
ATOM 2764 C CA . PRO A 1 346 ? 11.825 -26.768 -8.331 1.00 32.09 346 PRO A CA 1
ATOM 2765 C C . PRO A 1 346 ? 13.231 -27.166 -8.751 1.00 32.09 346 PRO A C 1
ATOM 2767 O O . PRO A 1 346 ? 13.391 -28.028 -9.620 1.00 32.09 346 PRO A O 1
ATOM 2770 N N . ILE A 1 347 ? 14.233 -26.481 -8.192 1.00 29.64 347 ILE A N 1
ATOM 2771 C CA . ILE A 1 347 ? 15.639 -26.729 -8.498 1.00 29.64 347 ILE A CA 1
ATOM 2772 C C . ILE A 1 347 ? 15.853 -28.229 -8.304 1.00 29.64 347 ILE A C 1
ATOM 2774 O O . ILE A 1 347 ? 15.846 -28.723 -7.174 1.00 29.64 347 ILE A O 1
ATOM 2778 N N . MET A 1 348 ? 15.991 -28.962 -9.412 1.00 25.23 348 MET A N 1
ATOM 2779 C CA . MET A 1 348 ? 16.329 -30.378 -9.398 1.00 25.23 348 MET A CA 1
ATOM 2780 C C . MET A 1 348 ? 17.680 -30.476 -8.704 1.00 25.23 348 MET A C 1
ATOM 2782 O O . MET A 1 348 ? 18.726 -30.204 -9.294 1.00 25.23 348 MET A O 1
ATOM 2786 N N . THR A 1 349 ? 17.661 -30.819 -7.420 1.00 28.81 349 THR A N 1
ATOM 2787 C CA . THR A 1 349 ? 18.863 -31.062 -6.638 1.00 28.81 349 THR A CA 1
ATOM 2788 C C . THR A 1 349 ? 19.478 -32.323 -7.221 1.00 28.81 349 THR A C 1
ATOM 2790 O O . THR A 1 349 ? 19.051 -33.437 -6.918 1.00 28.81 349 THR A O 1
ATOM 2793 N N . SER A 1 350 ? 20.452 -32.167 -8.121 1.00 28.98 350 SER A N 1
ATOM 2794 C CA . SER A 1 350 ? 21.200 -33.298 -8.654 1.00 28.98 350 SER A CA 1
ATOM 2795 C C . SER A 1 350 ? 21.891 -33.980 -7.478 1.00 28.98 350 SER A C 1
ATOM 2797 O O . SER A 1 350 ? 22.905 -33.502 -6.966 1.00 28.98 350 SER A O 1
ATOM 2799 N N . THR A 1 351 ? 21.315 -35.081 -7.004 1.00 28.98 351 THR A N 1
ATOM 2800 C CA . THR A 1 351 ? 21.922 -35.897 -5.962 1.00 28.98 351 THR A CA 1
ATOM 2801 C C . THR A 1 351 ? 23.094 -36.625 -6.609 1.00 28.98 351 THR A C 1
ATOM 2803 O O . THR A 1 351 ? 22.939 -37.697 -7.195 1.00 28.98 351 THR A O 1
ATOM 2806 N N . PHE A 1 352 ? 24.280 -36.016 -6.568 1.00 30.56 352 PHE A N 1
ATOM 2807 C CA . PHE A 1 352 ? 25.506 -36.701 -6.950 1.00 30.56 352 PHE A CA 1
ATOM 2808 C C . PHE A 1 352 ? 25.713 -37.861 -5.980 1.00 30.56 352 PHE A C 1
ATOM 2810 O O . PHE A 1 352 ? 26.090 -37.679 -4.825 1.00 30.56 352 PHE A O 1
ATOM 2817 N N . THR A 1 353 ? 25.438 -39.072 -6.457 1.00 31.27 353 THR A N 1
ATOM 2818 C CA . THR A 1 353 ? 25.829 -40.293 -5.759 1.00 31.27 353 THR A CA 1
ATOM 2819 C C . THR A 1 353 ? 27.347 -40.416 -5.918 1.00 31.27 353 THR A C 1
ATOM 2821 O O . THR A 1 353 ? 27.812 -40.505 -7.058 1.00 31.27 353 THR A O 1
ATOM 2824 N N . PRO A 1 354 ? 28.151 -40.382 -4.840 1.00 31.22 354 PRO A N 1
ATOM 2825 C CA . PRO A 1 354 ? 29.599 -40.468 -4.969 1.00 31.22 354 PRO A CA 1
ATOM 2826 C C . PRO A 1 354 ? 29.982 -41.836 -5.547 1.00 31.22 354 PRO A C 1
ATOM 2828 O O . PRO A 1 354 ? 29.726 -42.875 -4.937 1.00 31.22 354 PRO A O 1
ATOM 2831 N N . GLN A 1 355 ? 30.591 -41.844 -6.737 1.00 39.03 355 GLN A N 1
ATOM 2832 C CA . GLN A 1 355 ? 31.237 -43.045 -7.258 1.00 39.03 355 GLN A CA 1
ATOM 2833 C C . GLN A 1 355 ? 32.538 -43.333 -6.490 1.00 39.03 355 GLN A C 1
ATOM 2835 O O . GLN A 1 355 ? 33.249 -42.402 -6.100 1.00 39.03 355 GLN A O 1
ATOM 2840 N N . PRO A 1 356 ? 32.878 -44.618 -6.282 1.00 37.19 356 PRO A N 1
ATOM 2841 C CA . PRO A 1 356 ? 34.095 -45.016 -5.591 1.00 37.19 356 PRO A CA 1
ATOM 2842 C C . PRO A 1 356 ? 35.343 -44.626 -6.393 1.00 37.19 356 PRO A C 1
ATOM 2844 O O . PRO A 1 356 ? 35.460 -44.896 -7.587 1.00 37.19 356 PRO A O 1
ATOM 2847 N N . ILE A 1 357 ? 36.287 -44.003 -5.691 1.00 37.97 357 ILE A N 1
ATOM 2848 C CA . ILE A 1 357 ? 37.571 -43.524 -6.202 1.00 37.97 357 ILE A CA 1
ATOM 2849 C C . ILE A 1 357 ? 38.421 -44.728 -6.645 1.00 37.97 357 ILE A C 1
ATOM 2851 O O . ILE A 1 357 ? 38.775 -45.577 -5.826 1.00 37.97 357 ILE A O 1
ATOM 2855 N N . LEU A 1 358 ? 38.770 -44.795 -7.934 1.00 38.72 358 LEU A N 1
ATOM 2856 C CA . LEU A 1 358 ? 39.797 -45.702 -8.466 1.00 38.72 358 LEU A CA 1
ATOM 2857 C C . LEU A 1 358 ? 41.179 -45.015 -8.370 1.00 38.72 358 LEU A C 1
ATOM 2859 O O . LEU A 1 358 ? 41.257 -43.807 -8.601 1.00 38.72 358 LEU A O 1
ATOM 2863 N N . PRO A 1 359 ? 42.279 -45.728 -8.052 1.00 40.81 359 PRO A N 1
ATOM 2864 C CA . PRO A 1 359 ? 43.585 -45.101 -7.874 1.00 40.81 359 PRO A CA 1
ATOM 2865 C C . PRO A 1 359 ? 44.184 -44.634 -9.208 1.00 40.81 359 PRO A C 1
ATOM 2867 O O . PRO A 1 359 ? 44.360 -45.416 -10.144 1.00 40.81 359 PRO A O 1
ATOM 2870 N N . THR A 1 360 ? 44.533 -43.349 -9.267 1.00 39.59 360 THR A N 1
ATOM 2871 C CA . THR A 1 360 ? 45.197 -42.703 -10.405 1.00 39.59 360 THR A CA 1
ATOM 2872 C C . THR A 1 360 ? 46.674 -43.093 -10.474 1.00 39.59 360 THR A C 1
ATOM 2874 O O . THR A 1 360 ? 47.420 -42.945 -9.507 1.00 39.59 360 THR A O 1
ATOM 2877 N N . VAL A 1 361 ? 47.098 -43.573 -11.645 1.00 38.75 361 VAL A N 1
ATOM 2878 C CA . VAL A 1 361 ? 48.491 -43.889 -11.984 1.00 38.75 361 VAL A CA 1
ATOM 2879 C C . VAL A 1 361 ? 49.244 -42.606 -12.341 1.00 38.75 361 VAL A C 1
ATOM 2881 O O . VAL A 1 361 ? 48.849 -41.870 -13.243 1.00 38.75 361 VAL A O 1
ATOM 2884 N N . THR A 1 362 ? 50.354 -42.365 -11.648 1.00 39.94 362 THR A N 1
ATOM 2885 C CA . THR A 1 362 ? 51.305 -41.276 -11.898 1.00 39.94 362 THR A CA 1
ATOM 2886 C C . THR A 1 362 ? 52.113 -41.533 -13.173 1.00 39.94 362 THR A C 1
ATOM 2888 O O . THR A 1 362 ? 52.816 -42.540 -13.263 1.00 39.94 362 THR A O 1
ATOM 2891 N N . ALA A 1 363 ? 52.081 -40.597 -14.127 1.00 40.97 363 ALA A N 1
ATOM 2892 C CA . ALA A 1 363 ? 53.021 -40.539 -15.247 1.00 40.97 363 ALA A CA 1
ATOM 2893 C C . ALA A 1 363 ? 53.875 -39.256 -15.191 1.00 40.97 363 ALA A C 1
ATOM 2895 O O . ALA A 1 363 ? 53.416 -38.190 -14.791 1.00 40.97 363 ALA A O 1
ATOM 2896 N N . ASN A 1 364 ? 55.143 -39.433 -15.561 1.00 36.66 364 ASN A N 1
ATOM 2897 C CA . ASN A 1 364 ? 56.306 -38.548 -15.424 1.00 36.66 364 ASN A CA 1
ATOM 2898 C C . ASN A 1 364 ? 56.255 -37.296 -16.342 1.00 36.66 364 ASN A C 1
ATOM 2900 O O . ASN A 1 364 ? 55.639 -37.365 -17.406 1.00 36.66 364 ASN A O 1
ATOM 2904 N N . PRO A 1 365 ? 56.953 -36.183 -16.020 1.00 47.31 365 PRO A N 1
ATOM 2905 C CA . PRO A 1 365 ? 56.902 -34.946 -16.799 1.00 47.31 365 PRO A CA 1
ATOM 2906 C C . PRO A 1 365 ? 57.914 -34.946 -17.958 1.00 47.31 365 PRO A C 1
ATOM 2908 O O . PRO A 1 365 ? 59.009 -35.494 -17.840 1.00 47.31 365 PRO A O 1
ATOM 2911 N N . THR A 1 366 ? 57.582 -34.293 -19.078 1.00 35.00 366 THR A N 1
ATOM 2912 C CA . THR A 1 366 ? 58.523 -34.032 -20.186 1.00 35.00 366 THR A CA 1
ATOM 2913 C C . THR A 1 366 ? 58.437 -32.574 -20.667 1.00 35.00 366 THR A C 1
ATOM 2915 O O . THR A 1 366 ? 57.376 -32.093 -21.042 1.00 35.00 366 THR A O 1
ATOM 2918 N N . SER A 1 367 ? 59.598 -31.913 -20.579 1.00 36.59 367 SER A N 1
ATOM 2919 C CA . SER A 1 367 ? 60.140 -30.693 -21.218 1.00 36.59 367 SER A CA 1
ATOM 2920 C C . SER A 1 367 ? 59.245 -29.535 -21.710 1.00 36.59 367 SER A C 1
ATOM 2922 O O . SER A 1 367 ? 58.634 -29.587 -22.772 1.00 36.59 367 SER A O 1
ATOM 2924 N N . ILE A 1 368 ? 59.373 -28.427 -20.971 1.00 46.91 368 ILE A N 1
ATOM 2925 C CA . ILE A 1 368 ? 59.685 -27.029 -21.350 1.00 46.91 368 ILE A CA 1
ATOM 2926 C C . ILE A 1 368 ? 59.850 -26.725 -22.857 1.00 46.91 368 ILE A C 1
ATOM 2928 O O . ILE A 1 368 ? 60.803 -27.184 -23.485 1.00 46.91 368 ILE A O 1
ATOM 2932 N N . PHE A 1 369 ? 59.032 -25.789 -23.358 1.00 36.19 369 PHE A N 1
ATOM 2933 C CA . PHE A 1 369 ? 59.370 -24.903 -24.479 1.00 36.19 369 PHE A CA 1
ATOM 2934 C C . PHE A 1 369 ? 59.274 -23.437 -24.039 1.00 36.19 369 PHE A C 1
ATOM 2936 O O . PHE A 1 369 ? 58.256 -22.990 -23.515 1.00 36.19 369 PHE A O 1
ATOM 2943 N N . THR A 1 370 ? 60.360 -22.700 -24.266 1.00 37.81 370 THR A N 1
ATOM 2944 C CA . THR A 1 370 ? 60.515 -21.265 -24.001 1.00 37.81 370 THR A CA 1
ATOM 2945 C C . THR A 1 370 ? 60.192 -20.479 -25.276 1.00 37.81 370 THR A C 1
ATOM 2947 O O . THR A 1 370 ? 60.848 -20.731 -26.289 1.00 37.81 370 THR A O 1
ATOM 2950 N N . PRO A 1 371 ? 59.254 -19.514 -25.281 1.00 44.09 371 PRO A N 1
ATOM 2951 C CA . PRO A 1 371 ? 59.098 -18.616 -26.417 1.00 44.09 371 PRO A CA 1
ATOM 2952 C C . PRO A 1 371 ? 60.133 -17.479 -26.369 1.00 44.09 371 PRO A C 1
ATOM 2954 O O . PRO A 1 371 ? 60.332 -16.813 -25.353 1.00 44.09 371 PRO A O 1
ATOM 2957 N N . THR A 1 372 ? 60.805 -17.277 -27.500 1.00 40.84 372 THR A N 1
ATOM 2958 C CA . THR A 1 372 ? 61.760 -16.198 -27.776 1.00 40.84 372 THR A CA 1
ATOM 2959 C C . THR A 1 372 ? 61.033 -14.858 -27.925 1.00 40.84 372 THR A C 1
ATOM 2961 O O . THR A 1 372 ? 60.147 -14.723 -28.766 1.00 40.84 372 THR A O 1
ATOM 2964 N N . GLN A 1 373 ? 61.427 -13.851 -27.140 1.00 37.72 373 GLN A N 1
ATOM 2965 C CA . GLN A 1 373 ? 60.952 -12.475 -27.307 1.00 37.72 373 GLN A CA 1
ATOM 2966 C C . GLN A 1 373 ? 61.623 -11.799 -28.511 1.00 37.72 373 GLN A C 1
ATOM 2968 O O . GLN A 1 373 ? 62.840 -11.869 -28.680 1.00 37.72 373 GLN A O 1
ATOM 2973 N N . THR A 1 374 ? 60.814 -11.117 -29.323 1.00 41.94 374 THR A N 1
ATOM 2974 C CA . THR A 1 374 ? 61.253 -10.256 -30.433 1.00 41.94 374 THR A CA 1
ATOM 2975 C C . THR A 1 374 ? 61.317 -8.806 -29.931 1.00 41.94 374 THR A C 1
ATOM 2977 O O . THR A 1 374 ? 60.378 -8.377 -29.261 1.00 41.94 374 THR A O 1
ATOM 2980 N N . PRO A 1 375 ? 62.382 -8.030 -30.209 1.00 44.81 375 PRO A N 1
ATOM 2981 C CA . PRO A 1 375 ? 62.499 -6.661 -29.712 1.00 44.81 375 PRO A CA 1
ATOM 2982 C C . PRO A 1 375 ? 61.557 -5.717 -30.473 1.00 44.81 375 PRO A C 1
ATOM 2984 O O . PRO A 1 375 ? 61.664 -5.575 -31.691 1.00 44.81 375 PRO A O 1
ATOM 2987 N N . MET A 1 376 ? 60.651 -5.046 -29.754 1.00 43.91 376 MET A N 1
ATOM 2988 C CA . MET A 1 376 ? 59.860 -3.946 -30.310 1.00 43.91 376 MET A CA 1
ATOM 2989 C C . MET A 1 376 ? 60.684 -2.656 -30.356 1.00 43.91 376 MET A C 1
ATOM 2991 O O . MET A 1 376 ? 61.277 -2.226 -29.367 1.00 43.91 376 MET A O 1
ATOM 2995 N N . SER A 1 377 ? 60.704 -2.057 -31.544 1.00 46.12 377 SER A N 1
ATOM 2996 C CA . SER A 1 377 ? 61.292 -0.759 -31.862 1.00 46.12 377 SER A CA 1
ATOM 2997 C C . SER A 1 377 ? 60.515 0.368 -31.180 1.00 46.12 377 SER A C 1
ATOM 2999 O O . SER A 1 377 ? 59.306 0.491 -31.357 1.00 46.12 377 SER A O 1
ATOM 3001 N N . VAL A 1 378 ? 61.220 1.218 -30.437 1.00 43.72 378 VAL A N 1
ATOM 3002 C CA . VAL A 1 378 ? 60.673 2.419 -29.791 1.00 43.72 378 VAL A CA 1
ATOM 3003 C C . VAL A 1 378 ? 60.470 3.515 -30.844 1.00 43.72 378 VAL A C 1
ATOM 3005 O O . VAL A 1 378 ? 61.430 3.926 -31.495 1.00 43.72 378 VAL A O 1
ATOM 3008 N N . LEU A 1 379 ? 59.232 3.983 -31.021 1.00 45.34 379 LEU A N 1
ATOM 3009 C CA . LEU A 1 379 ? 58.893 5.161 -31.830 1.00 45.34 379 LEU A CA 1
ATOM 3010 C C . LEU A 1 379 ? 58.805 6.393 -30.903 1.00 45.34 379 LEU A C 1
ATOM 3012 O O . LEU A 1 379 ? 58.224 6.275 -29.824 1.00 45.34 379 LEU A O 1
ATOM 3016 N N . PRO A 1 380 ? 59.380 7.558 -31.263 1.00 54.59 380 PRO A N 1
ATOM 3017 C CA . PRO A 1 380 ? 59.401 8.720 -30.381 1.00 54.59 380 PRO A CA 1
ATOM 3018 C C . PRO A 1 380 ? 58.014 9.359 -30.229 1.00 54.59 380 PRO A C 1
ATOM 3020 O O . PRO A 1 380 ? 57.349 9.692 -31.209 1.00 54.59 380 PRO A O 1
ATOM 3023 N N . THR A 1 381 ? 57.617 9.567 -28.974 1.00 49.06 381 THR A N 1
ATOM 3024 C CA . THR A 1 381 ? 56.421 10.302 -28.548 1.00 49.06 381 THR A CA 1
ATOM 3025 C C . THR A 1 381 ? 56.513 11.781 -28.955 1.00 49.06 381 THR A C 1
ATOM 3027 O O . THR A 1 381 ? 57.479 12.444 -28.568 1.00 49.06 381 THR A O 1
ATOM 3030 N N . PRO A 1 382 ? 55.536 12.348 -29.688 1.00 51.62 382 PRO A N 1
ATOM 3031 C CA . PRO A 1 382 ? 55.510 13.778 -29.963 1.00 51.62 382 PRO A CA 1
ATOM 3032 C C . PRO A 1 382 ? 55.146 14.571 -28.699 1.00 51.62 382 PRO A C 1
ATOM 3034 O O . PRO A 1 382 ? 54.124 14.338 -28.056 1.00 51.62 382 PRO A O 1
ATOM 3037 N N . THR A 1 383 ? 56.007 15.524 -28.345 1.00 46.06 383 THR A N 1
ATOM 3038 C CA . THR A 1 383 ? 55.800 16.500 -27.271 1.00 46.06 383 THR A CA 1
ATOM 3039 C C . THR A 1 383 ? 54.687 17.474 -27.660 1.00 46.06 383 THR A C 1
ATOM 3041 O O . THR A 1 383 ? 54.832 18.230 -28.621 1.00 46.06 383 THR A O 1
ATOM 3044 N N . GLN A 1 384 ? 53.578 17.474 -26.916 1.00 46.16 384 GLN A N 1
ATOM 3045 C CA . GLN A 1 384 ? 52.517 18.463 -27.101 1.00 46.16 384 GLN A CA 1
ATOM 3046 C C . GLN A 1 384 ? 52.946 19.836 -26.570 1.00 46.16 384 GLN A C 1
ATOM 3048 O O . GLN A 1 384 ? 53.523 19.964 -25.490 1.00 46.16 384 GLN A O 1
ATOM 3053 N N . THR A 1 385 ? 52.661 20.863 -27.368 1.00 48.69 385 THR A N 1
ATOM 3054 C CA . THR A 1 385 ? 52.896 22.277 -27.060 1.00 48.69 385 THR A CA 1
ATOM 3055 C C . THR A 1 385 ? 51.722 22.807 -26.224 1.00 48.69 385 THR A C 1
ATOM 3057 O O . THR A 1 385 ? 50.577 22.536 -26.588 1.00 48.69 385 THR A O 1
ATOM 3060 N N . PRO A 1 386 ? 51.951 23.550 -25.124 1.00 46.72 386 PRO A N 1
ATOM 3061 C CA . PRO A 1 386 ? 50.865 24.073 -24.300 1.00 46.72 386 PRO A CA 1
ATOM 3062 C C . PRO A 1 386 ? 50.035 25.107 -25.073 1.00 46.72 386 PRO A C 1
ATOM 3064 O O . PRO A 1 386 ? 50.562 26.095 -25.585 1.00 46.72 386 PRO A O 1
ATOM 3067 N N . THR A 1 387 ? 48.725 24.866 -25.141 1.00 50.06 387 THR A N 1
ATOM 3068 C CA . THR A 1 387 ? 47.734 25.796 -25.700 1.00 50.06 387 THR A CA 1
ATOM 3069 C C . THR A 1 387 ? 47.371 26.840 -24.632 1.00 50.06 387 THR A C 1
ATOM 3071 O O . THR A 1 387 ? 47.165 26.463 -23.477 1.00 50.06 387 THR A O 1
ATOM 3074 N N . PRO A 1 388 ? 47.317 28.146 -24.958 1.00 47.12 388 PRO A N 1
ATOM 3075 C CA . PRO A 1 388 ? 46.999 29.192 -23.990 1.00 47.12 388 PRO A CA 1
ATOM 3076 C C . PRO A 1 388 ? 45.544 29.097 -23.511 1.00 47.12 388 PRO A C 1
ATOM 3078 O O . PRO A 1 388 ? 44.613 29.030 -24.311 1.00 47.12 388 PRO A O 1
ATOM 3081 N N . VAL A 1 389 ? 45.374 29.117 -22.189 1.00 46.25 389 VAL A N 1
ATOM 3082 C CA . VAL A 1 389 ? 44.083 29.087 -21.489 1.00 46.25 389 VAL A CA 1
ATOM 3083 C C . VAL A 1 389 ? 43.334 30.414 -21.716 1.00 46.25 389 VAL A C 1
ATOM 3085 O O . VAL A 1 389 ? 43.909 31.474 -21.451 1.00 46.25 389 VAL A O 1
ATOM 3088 N N . PRO A 1 390 ? 42.076 30.398 -22.198 1.00 48.16 390 PRO A N 1
ATOM 3089 C CA . PRO A 1 390 ? 41.251 31.600 -22.304 1.00 48.16 390 PRO A CA 1
ATOM 3090 C C . PRO A 1 390 ? 40.791 32.082 -20.913 1.00 48.16 390 PRO A C 1
ATOM 3092 O O . PRO A 1 390 ? 40.678 31.276 -19.988 1.00 48.16 390 PRO A O 1
ATOM 3095 N N . PRO A 1 391 ? 40.541 33.393 -20.728 1.00 48.09 391 PRO A N 1
ATOM 3096 C CA . PRO A 1 391 ? 40.223 33.957 -19.421 1.00 48.09 391 PRO A CA 1
ATOM 3097 C C . PRO A 1 391 ? 38.914 33.386 -18.867 1.00 48.09 391 PRO A C 1
ATOM 3099 O O . PRO A 1 391 ? 37.873 33.429 -19.519 1.00 48.09 391 PRO A O 1
ATOM 3102 N N . THR A 1 392 ? 38.988 32.884 -17.636 1.00 42.25 392 THR A N 1
ATOM 3103 C CA . THR A 1 392 ? 37.853 32.424 -16.834 1.00 42.25 392 THR A CA 1
ATOM 3104 C C . THR A 1 392 ? 36.790 33.528 -16.736 1.00 42.25 392 THR A C 1
ATOM 3106 O O . THR A 1 392 ? 37.127 34.642 -16.323 1.00 42.25 392 THR A O 1
ATOM 3109 N N . PRO A 1 393 ? 35.518 33.268 -17.086 1.00 37.91 393 PRO A N 1
ATOM 3110 C CA . PRO A 1 393 ? 34.454 34.240 -16.886 1.00 37.91 393 PRO A CA 1
ATOM 3111 C C . PRO A 1 393 ? 34.233 34.466 -15.385 1.00 37.91 393 PRO A C 1
ATOM 3113 O O . PRO A 1 393 ? 33.951 33.542 -14.622 1.00 37.91 393 PRO A O 1
ATOM 3116 N N . THR A 1 394 ? 34.375 35.717 -14.949 1.00 39.09 394 THR A N 1
ATOM 3117 C CA . THR A 1 394 ? 34.064 36.146 -13.583 1.00 39.09 394 THR A CA 1
ATOM 3118 C C . THR A 1 394 ? 32.554 36.051 -13.363 1.00 39.09 394 THR A C 1
ATOM 3120 O O . THR A 1 394 ? 31.800 36.848 -13.924 1.00 39.09 394 THR A O 1
ATOM 3123 N N . ARG A 1 395 ? 32.107 35.081 -12.550 1.00 39.59 395 ARG A N 1
ATOM 3124 C CA . ARG A 1 395 ? 30.697 34.931 -12.155 1.00 39.59 395 ARG A CA 1
ATOM 3125 C C . ARG A 1 395 ? 30.184 36.231 -11.527 1.00 39.59 395 ARG A C 1
ATOM 3127 O O . ARG A 1 395 ? 30.747 36.735 -10.556 1.00 39.59 395 ARG A O 1
ATOM 3134 N N . THR A 1 396 ? 29.108 36.769 -12.092 1.00 38.00 396 THR A N 1
ATOM 3135 C CA . THR A 1 396 ? 28.293 37.814 -11.461 1.00 38.00 396 THR A CA 1
ATOM 3136 C C . THR A 1 396 ? 27.609 37.204 -10.229 1.00 38.00 396 THR A C 1
ATOM 3138 O O . THR A 1 396 ? 27.120 36.079 -10.332 1.00 38.00 396 THR A O 1
ATOM 3141 N N . PRO A 1 397 ? 27.595 37.870 -9.059 1.00 34.81 397 PRO A N 1
ATOM 3142 C CA . PRO A 1 397 ? 26.958 37.326 -7.864 1.00 34.81 397 PRO A CA 1
ATOM 3143 C C . PRO A 1 397 ? 25.464 37.122 -8.125 1.00 34.81 397 PRO A C 1
ATOM 3145 O O . PRO A 1 397 ? 24.729 38.074 -8.385 1.00 34.81 397 PRO A O 1
ATOM 3148 N N . MET A 1 398 ? 25.044 35.859 -8.081 1.00 36.78 398 MET A N 1
ATOM 3149 C CA . MET A 1 398 ? 23.649 35.451 -8.164 1.00 36.78 398 MET A CA 1
ATOM 3150 C C . MET A 1 398 ? 22.927 35.983 -6.923 1.00 36.78 398 MET A C 1
ATOM 3152 O O . MET A 1 398 ? 23.421 35.847 -5.801 1.00 36.78 398 MET A O 1
ATOM 3156 N N . SER A 1 399 ? 21.793 36.651 -7.141 1.00 39.38 399 SER A N 1
ATOM 3157 C CA . SER A 1 399 ? 20.903 37.097 -6.070 1.00 39.38 399 SER A CA 1
ATOM 3158 C C . SER A 1 399 ? 20.592 35.905 -5.170 1.00 39.38 399 SER A C 1
ATOM 3160 O O . SER A 1 399 ? 20.234 34.847 -5.680 1.00 39.38 399 SER A O 1
ATOM 3162 N N . ALA A 1 400 ? 20.782 36.070 -3.858 1.00 36.00 400 ALA A N 1
ATOM 3163 C CA . ALA A 1 400 ? 20.596 35.011 -2.876 1.00 36.00 400 ALA A CA 1
ATOM 3164 C C . ALA A 1 400 ? 19.263 34.291 -3.117 1.00 36.00 400 ALA A C 1
ATOM 3166 O O . ALA A 1 400 ? 18.213 34.938 -3.172 1.00 36.00 400 ALA A O 1
ATOM 3167 N N . ALA A 1 401 ? 19.334 32.966 -3.274 1.00 41.72 401 ALA A N 1
ATOM 3168 C CA . ALA A 1 401 ? 18.169 32.097 -3.245 1.00 41.72 401 ALA A CA 1
ATOM 3169 C C . ALA A 1 401 ? 17.326 32.450 -2.007 1.00 41.72 401 ALA A C 1
ATOM 3171 O O . ALA A 1 401 ? 17.915 32.763 -0.963 1.00 41.72 401 ALA A O 1
ATOM 3172 N N . PRO A 1 402 ? 15.983 32.454 -2.100 1.00 37.09 402 PRO A N 1
ATOM 3173 C CA . PRO A 1 402 ? 15.147 32.689 -0.935 1.00 37.09 402 PRO A CA 1
ATOM 3174 C C . PRO A 1 402 ? 15.573 31.699 0.145 1.00 37.09 402 PRO A C 1
ATOM 3176 O O . PRO A 1 402 ? 15.479 30.488 -0.038 1.00 37.09 402 PRO A O 1
ATOM 3179 N N . THR A 1 403 ? 16.113 32.221 1.247 1.00 36.97 403 THR A N 1
ATOM 3180 C CA . THR A 1 403 ? 16.457 31.424 2.417 1.00 36.97 403 THR A CA 1
ATOM 3181 C C . THR A 1 403 ? 15.201 30.663 2.806 1.00 36.97 403 THR A C 1
ATOM 3183 O O . THR A 1 403 ? 14.226 31.284 3.238 1.00 36.97 403 THR A O 1
ATOM 3186 N N . SER A 1 404 ? 15.208 29.340 2.614 1.00 32.16 404 SER A N 1
ATOM 3187 C CA . SER A 1 404 ? 14.161 28.459 3.114 1.00 32.16 404 SER A CA 1
ATOM 3188 C C . SER A 1 404 ? 13.938 28.838 4.569 1.00 32.16 404 SER A C 1
ATOM 3190 O O . SER A 1 404 ? 14.860 28.755 5.387 1.00 32.16 404 SER A O 1
ATOM 3192 N N . THR A 1 405 ? 12.753 29.354 4.880 1.00 38.41 405 THR A N 1
ATOM 3193 C CA . THR A 1 405 ? 12.419 29.643 6.270 1.00 38.41 405 THR A CA 1
ATOM 3194 C C . THR A 1 405 ? 12.453 28.286 6.967 1.00 38.41 405 THR A C 1
ATOM 3196 O O . THR A 1 405 ? 11.754 27.389 6.496 1.00 38.41 405 THR A O 1
ATOM 3199 N N . PRO A 1 406 ? 13.297 28.067 7.992 1.00 34.56 406 PRO A N 1
ATOM 3200 C CA . PRO A 1 406 ? 13.323 26.788 8.681 1.00 34.56 406 PRO A CA 1
ATOM 3201 C C . PRO A 1 406 ? 11.898 26.500 9.143 1.00 34.56 406 PRO A C 1
ATOM 3203 O O . PRO A 1 406 ? 11.318 27.296 9.887 1.00 34.56 406 PRO A O 1
ATOM 3206 N N . ILE A 1 407 ? 11.314 25.408 8.646 1.00 39.00 407 ILE A N 1
ATOM 3207 C CA . ILE A 1 407 ? 10.035 24.910 9.137 1.00 39.00 407 ILE A CA 1
ATOM 3208 C C . ILE A 1 407 ? 10.305 24.531 10.590 1.00 39.00 407 ILE A C 1
ATOM 3210 O O . ILE A 1 407 ? 10.880 23.493 10.898 1.00 39.00 407 ILE A O 1
ATOM 3214 N N . SER A 1 408 ? 9.977 25.453 11.488 1.00 37.06 408 SER A N 1
ATOM 3215 C CA . SER A 1 408 ? 10.086 25.302 12.932 1.00 37.06 408 SER A CA 1
ATOM 3216 C C . SER A 1 408 ? 8.939 24.418 13.419 1.00 37.06 408 SER A C 1
ATOM 3218 O O . SER A 1 408 ? 8.060 24.862 14.153 1.00 37.06 408 SER A O 1
ATOM 3220 N N . GLY A 1 409 ? 8.938 23.166 12.981 1.00 49.69 409 GLY A N 1
ATOM 3221 C CA . GLY A 1 409 ? 8.178 22.081 13.573 1.00 49.69 409 GLY A CA 1
ATOM 3222 C C . GLY A 1 409 ? 9.162 20.942 13.759 1.00 49.69 409 GLY A C 1
ATOM 3223 O O . GLY A 1 409 ? 9.715 20.458 12.778 1.00 49.69 409 GLY A O 1
ATOM 3224 N N . ASN A 1 410 ? 9.445 20.557 15.003 1.00 58.00 410 ASN A N 1
ATOM 3225 C CA . ASN A 1 410 ? 10.208 19.342 15.268 1.00 58.00 410 ASN A CA 1
ATOM 3226 C C . ASN A 1 410 ? 9.389 18.172 14.715 1.00 58.00 410 ASN A C 1
ATOM 3228 O O . ASN A 1 410 ? 8.469 17.713 15.388 1.00 58.00 410 ASN A O 1
ATOM 3232 N N . VAL A 1 411 ? 9.674 17.741 13.486 1.00 70.50 411 VAL A N 1
ATOM 3233 C CA . VAL A 1 411 ? 9.088 16.523 12.932 1.00 70.50 411 VAL A CA 1
ATOM 3234 C C . VAL A 1 411 ? 9.614 15.383 13.791 1.00 70.50 411 VAL A C 1
ATOM 3236 O O . VAL A 1 411 ? 10.816 15.120 13.845 1.00 70.50 411 VAL A O 1
ATOM 3239 N N . GLN A 1 412 ? 8.714 14.791 14.562 1.00 87.06 412 GLN A N 1
ATOM 3240 C CA . GLN A 1 412 ? 9.020 13.635 15.382 1.00 87.06 412 GLN A CA 1
ATOM 3241 C C . GLN A 1 412 ? 8.974 12.419 14.466 1.00 87.06 412 GLN A C 1
ATOM 3243 O O . GLN A 1 412 ? 8.023 12.243 13.708 1.00 87.06 412 GLN A O 1
ATOM 3248 N N . SER A 1 413 ? 10.017 11.604 14.522 1.00 93.50 413 SER A N 1
ATOM 3249 C CA . SER A 1 413 ? 10.182 10.446 13.652 1.00 93.50 413 SER A CA 1
ATOM 3250 C C . SER A 1 413 ? 10.532 9.228 14.489 1.00 93.50 413 SER A C 1
ATOM 3252 O O . SER A 1 413 ? 11.177 9.349 15.536 1.00 93.50 413 SER A O 1
ATOM 3254 N N . VAL A 1 414 ? 10.097 8.068 14.010 1.00 96.75 414 VAL A N 1
ATOM 3255 C CA . VAL A 1 414 ? 10.442 6.753 14.542 1.00 96.75 414 VAL A CA 1
ATOM 3256 C C . VAL A 1 414 ? 11.274 6.046 13.483 1.00 96.75 414 VAL A C 1
ATOM 3258 O O . VAL A 1 414 ? 10.852 5.977 12.334 1.00 96.75 414 VAL A O 1
ATOM 3261 N N . PHE A 1 415 ? 12.432 5.543 13.886 1.00 97.62 415 PHE A N 1
ATOM 3262 C CA . PHE A 1 415 ? 13.382 4.808 13.059 1.00 97.62 415 PHE A CA 1
ATOM 3263 C C . PHE A 1 415 ? 13.511 3.389 13.598 1.00 97.62 415 PHE A C 1
ATOM 3265 O O . PHE A 1 415 ? 13.426 3.173 14.814 1.00 97.62 415 PHE A O 1
ATOM 3272 N N . ILE A 1 416 ? 13.737 2.436 12.704 1.00 98.44 416 ILE A N 1
ATOM 3273 C CA . ILE A 1 416 ? 13.927 1.035 13.050 1.00 98.44 416 ILE A CA 1
ATOM 3274 C C . ILE A 1 416 ? 15.288 0.615 12.519 1.00 98.44 416 ILE A C 1
ATOM 3276 O O . ILE A 1 416 ? 15.578 0.812 11.350 1.00 98.44 416 ILE A O 1
ATOM 3280 N N . TYR A 1 417 ? 16.124 0.038 13.369 1.00 98.50 417 TYR A N 1
ATOM 3281 C CA . TYR A 1 417 ? 17.428 -0.484 12.976 1.00 98.50 417 TYR A CA 1
ATOM 3282 C C . TYR A 1 417 ? 17.508 -1.977 13.268 1.00 98.50 417 TYR A C 1
ATOM 3284 O O . TYR A 1 417 ? 16.768 -2.465 14.126 1.00 98.50 417 TYR A O 1
ATOM 3292 N N . ASP A 1 418 ? 18.418 -2.652 12.572 1.00 97.88 418 ASP A N 1
ATOM 3293 C CA . ASP A 1 418 ? 18.741 -4.066 12.776 1.00 97.88 418 ASP A CA 1
ATOM 3294 C C . ASP A 1 418 ? 19.232 -4.258 14.222 1.00 97.88 418 ASP A C 1
ATOM 3296 O O . ASP A 1 418 ? 18.553 -4.890 15.032 1.00 97.88 418 ASP A O 1
ATOM 3300 N N . GLN A 1 419 ? 20.318 -3.569 14.617 1.00 96.44 419 GLN A N 1
ATOM 3301 C CA . GLN A 1 419 ? 21.011 -3.889 15.866 1.00 96.44 419 GLN A CA 1
ATOM 3302 C C . GLN A 1 419 ? 21.059 -2.803 16.937 1.00 96.44 419 GLN A C 1
ATOM 3304 O O . GLN A 1 419 ? 20.946 -1.585 16.732 1.00 96.44 419 GLN A O 1
ATOM 3309 N N . THR A 1 420 ? 21.310 -3.281 18.159 1.00 95.31 420 THR A N 1
ATOM 3310 C CA . THR A 1 420 ? 21.554 -2.428 19.322 1.00 95.31 420 THR A CA 1
ATOM 3311 C C . THR A 1 420 ? 22.777 -1.543 19.091 1.00 95.31 420 THR A C 1
ATOM 3313 O O . THR A 1 420 ? 23.902 -2.014 18.954 1.00 95.31 420 THR A O 1
ATOM 3316 N N . GLY A 1 421 ? 22.561 -0.231 19.148 1.00 92.88 421 GLY A N 1
ATOM 3317 C CA . GLY A 1 421 ? 23.585 0.787 18.925 1.00 92.88 421 GLY A CA 1
ATOM 3318 C C . GLY A 1 421 ? 23.614 1.365 17.510 1.00 92.88 421 GLY A C 1
ATOM 3319 O O . GLY A 1 421 ? 24.241 2.409 17.332 1.00 92.88 421 GLY A O 1
ATOM 3320 N N . ASP A 1 422 ? 22.895 0.782 16.550 1.00 95.62 422 ASP A N 1
ATOM 3321 C CA . ASP A 1 422 ? 22.881 1.270 15.168 1.00 95.62 422 ASP A CA 1
ATOM 3322 C C . ASP A 1 422 ? 22.241 2.652 15.047 1.00 95.62 422 ASP A C 1
ATOM 3324 O O . ASP A 1 422 ? 21.211 2.938 15.654 1.00 95.62 422 ASP A O 1
ATOM 3328 N N . VAL A 1 423 ? 22.861 3.538 14.273 1.00 92.12 423 VAL A N 1
ATOM 3329 C CA . VAL A 1 423 ? 22.412 4.933 14.082 1.00 92.12 423 VAL A CA 1
ATOM 3330 C C . VAL A 1 423 ? 22.233 5.302 12.608 1.00 92.12 423 VAL A C 1
ATOM 3332 O O . VAL A 1 423 ? 22.060 6.471 12.272 1.00 92.12 423 VAL A O 1
ATOM 3335 N N . SER A 1 424 ? 22.324 4.315 11.721 1.00 91.81 424 SER A N 1
ATOM 3336 C CA . SER A 1 424 ? 22.200 4.452 10.272 1.00 91.81 424 SER A CA 1
ATOM 3337 C C . SER A 1 424 ? 21.647 3.158 9.689 1.00 91.81 424 SER A C 1
ATOM 3339 O O . SER A 1 424 ? 21.873 2.105 10.274 1.00 91.81 424 SER A O 1
ATOM 3341 N N . GLY A 1 425 ? 20.996 3.233 8.526 1.00 92.81 425 GLY A N 1
ATOM 3342 C CA . GLY A 1 425 ? 20.342 2.071 7.916 1.00 92.81 425 GLY A CA 1
ATOM 3343 C C . GLY A 1 425 ? 18.943 1.849 8.484 1.00 92.81 425 GLY A C 1
ATOM 3344 O O . GLY A 1 425 ? 18.654 0.780 9.002 1.00 92.81 425 GLY A O 1
ATOM 3345 N N . ASP A 1 426 ? 18.101 2.885 8.436 1.00 96.69 426 ASP A N 1
ATOM 3346 C CA . ASP A 1 426 ? 16.702 2.771 8.852 1.00 96.69 426 ASP A CA 1
ATOM 3347 C C . ASP A 1 426 ? 15.963 1.752 7.970 1.00 96.69 426 ASP A C 1
ATOM 3349 O O . ASP A 1 426 ? 15.900 1.896 6.749 1.00 96.69 426 ASP A O 1
ATOM 3353 N N . LEU A 1 427 ? 15.414 0.728 8.610 1.00 97.50 427 LEU A N 1
ATOM 3354 C CA . LEU A 1 427 ? 14.689 -0.390 8.019 1.00 97.50 427 LEU A CA 1
ATOM 3355 C C . LEU A 1 427 ? 13.205 -0.084 7.797 1.00 97.50 427 LEU A C 1
ATOM 3357 O O . LEU A 1 427 ? 12.453 -0.950 7.350 1.00 97.50 427 LEU A O 1
ATOM 3361 N N . THR A 1 428 ? 12.748 1.127 8.112 1.00 96.06 428 THR A N 1
ATOM 3362 C CA . THR A 1 428 ? 11.382 1.563 7.814 1.00 96.06 428 THR A CA 1
ATOM 3363 C C . THR A 1 428 ? 11.100 1.419 6.312 1.00 96.06 428 THR A C 1
ATOM 3365 O O . THR A 1 428 ? 11.774 2.024 5.482 1.00 96.06 428 THR A O 1
ATOM 3368 N N . GLY A 1 429 ? 10.120 0.586 5.945 1.00 93.88 429 GLY A N 1
ATOM 3369 C CA . GLY A 1 429 ? 9.819 0.251 4.548 1.00 93.88 429 GLY A CA 1
ATOM 3370 C C . GLY A 1 429 ? 10.717 -0.832 3.935 1.00 93.88 429 GLY A C 1
ATOM 3371 O O . GLY A 1 429 ? 10.669 -1.039 2.725 1.00 93.88 429 GLY A O 1
ATOM 3372 N N . GLN A 1 430 ? 11.518 -1.536 4.738 1.00 96.81 430 GLN A N 1
ATOM 3373 C CA . GLN A 1 430 ? 12.433 -2.597 4.300 1.00 96.81 430 GLN A CA 1
ATOM 3374 C C . GLN A 1 430 ? 12.191 -3.903 5.073 1.00 96.81 430 GLN A C 1
ATOM 3376 O O . GLN A 1 430 ? 11.384 -3.949 6.002 1.00 96.81 430 GLN A O 1
ATOM 3381 N N . THR A 1 431 ? 12.845 -4.995 4.659 1.00 97.44 431 THR A N 1
ATOM 3382 C CA . THR A 1 431 ? 12.865 -6.263 5.408 1.00 97.44 431 THR A CA 1
ATOM 3383 C C . THR A 1 431 ? 14.234 -6.475 6.029 1.00 97.44 431 THR A C 1
ATOM 3385 O O . THR A 1 431 ? 15.240 -6.379 5.331 1.00 97.44 431 THR A O 1
ATOM 3388 N N . ASP A 1 432 ? 14.235 -6.805 7.312 1.00 98.19 432 ASP A N 1
ATOM 3389 C CA . ASP A 1 432 ? 15.403 -7.230 8.065 1.00 98.19 432 ASP A CA 1
ATOM 3390 C C . ASP A 1 432 ? 15.654 -8.739 7.956 1.00 98.19 432 ASP A C 1
ATOM 3392 O O . ASP A 1 432 ? 14.702 -9.522 7.822 1.00 98.19 432 ASP A O 1
ATOM 3396 N N . PHE A 1 433 ? 16.922 -9.145 8.039 1.00 97.88 433 PHE A N 1
ATOM 3397 C CA . PHE A 1 433 ? 17.350 -10.529 7.842 1.00 97.88 433 PHE A CA 1
ATOM 3398 C C . PHE A 1 433 ? 18.335 -10.982 8.911 1.00 97.88 433 PHE A C 1
ATOM 3400 O O . PHE A 1 433 ? 19.525 -10.688 8.838 1.00 97.88 433 PHE A O 1
ATOM 3407 N N . ASP A 1 434 ? 17.842 -11.809 9.826 1.00 98.06 434 ASP A N 1
ATOM 3408 C CA . ASP A 1 434 ? 18.583 -12.190 11.023 1.00 98.06 434 ASP A CA 1
ATOM 3409 C C . ASP A 1 434 ? 18.842 -13.694 11.118 1.00 98.06 434 ASP A C 1
ATOM 3411 O O . ASP A 1 434 ? 18.017 -14.531 10.730 1.00 98.06 434 ASP A O 1
ATOM 3415 N N . ALA A 1 435 ? 19.971 -14.069 11.720 1.00 97.12 435 ALA A N 1
ATOM 3416 C CA . ALA A 1 435 ? 20.194 -15.453 12.124 1.00 97.12 435 ALA A CA 1
ATOM 3417 C C . ALA A 1 435 ? 19.173 -15.874 13.204 1.00 97.12 435 ALA A C 1
ATOM 3419 O O . ALA A 1 435 ? 18.699 -15.066 14.005 1.00 97.12 435 ALA A O 1
ATOM 3420 N N . ILE A 1 436 ? 18.834 -17.169 13.265 1.00 94.12 436 ILE A N 1
ATOM 3421 C CA . ILE A 1 436 ? 17.794 -17.707 14.175 1.00 94.12 436 ILE A CA 1
ATOM 3422 C C . ILE A 1 436 ? 18.042 -17.332 15.647 1.00 94.12 436 ILE A C 1
ATOM 3424 O O . ILE A 1 436 ? 17.096 -17.101 16.409 1.00 94.12 436 ILE A O 1
ATOM 3428 N N . ASP A 1 437 ? 19.307 -17.274 16.043 1.00 94.81 437 ASP A N 1
ATOM 3429 C CA . ASP A 1 437 ? 19.786 -16.957 17.385 1.00 94.81 437 ASP A CA 1
ATOM 3430 C C . ASP A 1 437 ? 20.169 -15.483 17.588 1.00 94.81 437 ASP A C 1
ATOM 3432 O O . ASP A 1 437 ? 20.495 -15.105 18.714 1.00 94.81 437 ASP A O 1
ATOM 3436 N N . ALA A 1 438 ? 20.069 -14.651 16.549 1.00 95.69 438 ALA A N 1
ATOM 3437 C CA . ALA A 1 438 ? 20.414 -13.231 16.583 1.00 95.69 438 ALA A CA 1
ATOM 3438 C C . ALA A 1 438 ? 19.204 -12.289 16.458 1.00 95.69 438 ALA A C 1
ATOM 3440 O O . ALA A 1 438 ? 19.401 -11.090 16.402 1.00 95.69 438 ALA A O 1
ATOM 3441 N N . ARG A 1 439 ? 17.968 -12.809 16.493 1.00 97.44 439 ARG A N 1
ATOM 3442 C CA . ARG A 1 439 ? 16.733 -12.034 16.263 1.00 97.44 439 ARG A CA 1
ATOM 3443 C C . ARG A 1 439 ? 16.624 -10.764 17.109 1.00 97.44 439 ARG A C 1
ATOM 3445 O O . ARG A 1 439 ? 16.382 -10.856 18.324 1.00 97.44 439 ARG A O 1
ATOM 3452 N N . ASN A 1 440 ? 16.722 -9.603 16.473 1.00 97.56 440 ASN A N 1
ATOM 3453 C CA . ASN A 1 440 ? 16.761 -8.324 17.157 1.00 97.56 440 ASN A CA 1
ATOM 3454 C C . ASN A 1 440 ? 16.241 -7.164 16.292 1.00 97.56 440 ASN A C 1
ATOM 3456 O O . ASN A 1 440 ? 16.262 -7.229 15.080 1.00 97.56 440 ASN A O 1
ATOM 3460 N N . LEU A 1 441 ? 15.685 -6.136 16.937 1.00 98.44 441 LEU A N 1
ATOM 3461 C CA . LEU A 1 441 ? 15.336 -4.857 16.313 1.00 98.44 441 LEU A CA 1
ATOM 3462 C C . LEU A 1 441 ? 15.556 -3.734 17.327 1.00 98.44 441 LEU A C 1
ATOM 3464 O O . LEU A 1 441 ? 15.198 -3.867 18.502 1.00 98.44 441 LEU A O 1
ATOM 3468 N N . SER A 1 442 ? 16.049 -2.585 16.879 1.00 98.44 442 SER A N 1
ATOM 3469 C CA . SER A 1 442 ? 16.162 -1.370 17.690 1.00 98.44 442 SER A CA 1
ATOM 3470 C C . SER A 1 442 ? 15.196 -0.290 17.216 1.00 98.44 442 SER A C 1
ATOM 3472 O O . SER A 1 442 ? 15.329 0.243 16.119 1.00 98.44 442 SER A O 1
ATOM 3474 N N . ILE A 1 443 ? 14.260 0.102 18.080 1.00 98.50 443 ILE A N 1
ATOM 3475 C CA . ILE A 1 443 ? 13.269 1.144 17.801 1.00 98.50 443 ILE A CA 1
ATOM 3476 C C . ILE A 1 443 ? 13.746 2.457 18.423 1.00 98.50 443 ILE A C 1
ATOM 3478 O O . ILE A 1 443 ? 13.920 2.540 19.639 1.00 98.50 443 ILE A O 1
ATOM 3482 N N . VAL A 1 444 ? 13.952 3.490 17.608 1.00 98.12 444 VAL A N 1
ATOM 3483 C CA . VAL A 1 444 ? 14.528 4.784 18.010 1.00 98.12 444 VAL A CA 1
ATOM 3484 C C . VAL A 1 444 ? 13.575 5.916 17.643 1.00 98.12 444 VAL A C 1
ATOM 3486 O O . VAL A 1 444 ? 12.916 5.856 16.614 1.00 98.12 444 VAL A O 1
ATOM 3489 N N . TRP A 1 445 ? 13.496 6.970 18.455 1.00 97.69 445 TRP A N 1
ATOM 3490 C CA . TRP A 1 445 ? 12.649 8.134 18.162 1.00 97.69 445 TRP A CA 1
ATOM 3491 C C . TRP A 1 445 ? 13.348 9.466 18.441 1.00 97.69 445 TRP A C 1
ATOM 3493 O O . TRP A 1 445 ? 14.234 9.561 19.291 1.00 97.69 445 TRP A O 1
ATOM 3503 N N . THR A 1 446 ? 12.916 10.521 17.744 1.00 95.25 446 THR A N 1
ATOM 3504 C CA . THR A 1 446 ? 13.439 11.898 17.890 1.00 95.25 446 THR A CA 1
ATOM 3505 C C . THR A 1 446 ? 12.549 12.814 18.733 1.00 95.25 446 THR A C 1
ATOM 3507 O O . THR A 1 446 ? 12.752 14.029 18.771 1.00 95.25 446 THR A O 1
ATOM 3510 N N . ALA A 1 447 ? 11.556 12.257 19.428 1.00 92.19 447 ALA A N 1
ATOM 3511 C CA . ALA A 1 447 ? 10.649 13.040 20.257 1.00 92.19 447 ALA A CA 1
ATOM 3512 C C . ALA A 1 447 ? 11.361 13.722 21.439 1.00 92.19 447 ALA A C 1
ATOM 3514 O O . ALA A 1 447 ? 12.320 13.208 22.016 1.00 92.19 447 ALA A O 1
ATOM 3515 N N . ASN A 1 448 ? 10.859 14.900 21.822 1.00 91.25 448 ASN A N 1
ATOM 3516 C CA . ASN A 1 448 ? 11.400 15.656 22.946 1.00 91.25 448 ASN A CA 1
ATOM 3517 C C . ASN A 1 448 ? 11.219 14.871 24.256 1.00 91.25 448 ASN A C 1
ATOM 3519 O O . ASN A 1 448 ? 10.090 14.581 24.663 1.00 91.25 448 ASN A O 1
ATOM 3523 N N . THR A 1 449 ? 12.333 14.591 24.933 1.00 94.00 449 THR A N 1
ATOM 3524 C CA . THR A 1 449 ? 12.381 13.867 26.209 1.00 94.00 449 THR A CA 1
ATOM 3525 C C . THR A 1 449 ? 12.073 14.739 27.424 1.00 94.00 449 THR A C 1
ATOM 3527 O O . THR A 1 449 ? 12.022 14.237 28.545 1.00 94.00 449 THR A O 1
ATOM 3530 N N . ALA A 1 450 ? 11.894 16.051 27.249 1.00 91.12 450 ALA A N 1
ATOM 3531 C CA . ALA A 1 450 ? 11.506 16.935 28.338 1.00 91.12 450 ALA A CA 1
ATOM 3532 C C . ALA A 1 450 ? 10.161 16.487 28.930 1.00 91.12 450 ALA A C 1
ATOM 3534 O O . ALA A 1 450 ? 9.192 16.290 28.203 1.00 91.12 450 ALA A O 1
ATOM 3535 N N . ASN A 1 451 ? 10.114 16.358 30.257 1.00 93.12 451 ASN A N 1
ATOM 3536 C CA . ASN A 1 451 ? 8.953 15.940 31.059 1.00 93.12 451 ASN A CA 1
ATOM 3537 C C . ASN A 1 451 ? 8.500 14.483 30.897 1.00 93.12 451 ASN A C 1
ATOM 3539 O O . ASN A 1 451 ? 7.697 14.025 31.707 1.00 93.12 451 ASN A O 1
ATOM 3543 N N . ALA A 1 452 ? 9.041 13.734 29.934 1.00 96.94 452 ALA A N 1
ATOM 3544 C CA . ALA A 1 452 ? 8.809 12.301 29.868 1.00 96.94 452 ALA A CA 1
ATOM 3545 C C . ALA A 1 452 ? 9.291 11.633 31.167 1.00 96.94 452 ALA A C 1
ATOM 3547 O O . ALA A 1 452 ? 10.365 11.930 31.696 1.00 96.94 452 ALA A O 1
ATOM 3548 N N . THR A 1 453 ? 8.490 10.703 31.667 1.00 97.62 453 THR A N 1
ATOM 3549 C CA . THR A 1 453 ? 8.784 9.831 32.811 1.00 97.62 453 THR A CA 1
ATOM 3550 C C . THR A 1 453 ? 9.023 8.392 32.366 1.00 97.62 453 THR A C 1
ATOM 3552 O O . THR A 1 453 ? 9.815 7.687 32.988 1.00 97.62 453 THR A O 1
ATOM 3555 N N . ASP A 1 454 ? 8.401 7.982 31.259 1.00 98.31 454 ASP A N 1
ATOM 3556 C CA . ASP A 1 454 ? 8.530 6.666 30.638 1.00 98.31 454 ASP A CA 1
ATOM 3557 C C . ASP A 1 454 ? 8.158 6.764 29.146 1.00 98.31 454 ASP A C 1
ATOM 3559 O O . ASP A 1 454 ? 7.573 7.760 28.707 1.00 98.31 454 ASP A O 1
ATOM 3563 N N . TRP A 1 455 ? 8.464 5.719 28.386 1.00 98.25 455 TRP A N 1
ATOM 3564 C CA . TRP A 1 455 ? 8.002 5.536 27.013 1.00 98.25 455 TRP A CA 1
ATOM 3565 C C . TRP A 1 455 ? 7.415 4.147 26.873 1.00 98.25 455 TRP A C 1
ATOM 3567 O O . TRP A 1 455 ? 8.052 3.153 27.224 1.00 98.25 455 TRP A O 1
ATOM 3577 N N . HIS A 1 456 ? 6.193 4.075 26.366 1.00 98.25 456 HIS A N 1
ATOM 3578 C CA . HIS A 1 456 ? 5.511 2.820 26.097 1.00 98.25 456 HIS A CA 1
ATOM 3579 C C . HIS A 1 456 ? 5.552 2.532 24.605 1.00 98.25 456 HIS A C 1
ATOM 3581 O O . HIS A 1 456 ? 5.286 3.414 23.794 1.00 98.25 456 HIS A O 1
ATOM 3587 N N . LEU A 1 457 ? 5.857 1.289 24.253 1.00 98.38 457 LEU A N 1
ATOM 3588 C CA . LEU A 1 457 ? 5.909 0.852 22.871 1.00 98.38 457 LEU A CA 1
ATOM 3589 C C . LEU A 1 457 ? 4.785 -0.135 22.605 1.00 98.38 457 LEU A C 1
ATOM 3591 O O . LEU A 1 457 ? 4.515 -1.036 23.404 1.00 98.38 457 LEU A O 1
ATOM 3595 N N . TYR A 1 458 ? 4.157 0.033 21.453 1.00 98.19 458 TYR A N 1
ATOM 3596 C CA . TYR A 1 458 ? 3.143 -0.855 20.928 1.00 98.19 458 TYR A CA 1
ATOM 3597 C C . TYR A 1 458 ? 3.585 -1.349 19.559 1.00 98.19 458 TYR A C 1
ATOM 3599 O O . TYR A 1 458 ? 4.094 -0.583 18.742 1.00 98.19 458 TYR A O 1
ATOM 3607 N N . VAL A 1 459 ? 3.378 -2.636 19.318 1.00 98.06 459 VAL A N 1
ATOM 3608 C CA . VAL A 1 459 ? 3.704 -3.300 18.062 1.00 98.06 459 VAL A CA 1
ATOM 3609 C C . VAL A 1 459 ? 2.444 -3.925 17.489 1.00 98.06 459 VAL A C 1
ATOM 3611 O O . VAL A 1 459 ? 1.648 -4.531 18.207 1.00 98.06 459 VAL A O 1
ATOM 3614 N N . ARG A 1 460 ? 2.252 -3.778 16.186 1.00 96.38 460 ARG A N 1
ATOM 3615 C CA . ARG A 1 460 ? 1.247 -4.513 15.419 1.00 96.38 460 ARG A CA 1
ATOM 3616 C C . ARG A 1 460 ? 1.976 -5.519 14.546 1.00 96.38 460 ARG A C 1
ATOM 3618 O O . ARG A 1 460 ? 2.924 -5.138 13.872 1.00 96.38 460 ARG A O 1
ATOM 3625 N N . LYS A 1 461 ? 1.524 -6.772 14.551 1.00 95.56 461 LYS A N 1
ATOM 3626 C CA . LYS A 1 461 ? 2.044 -7.849 13.699 1.00 95.56 461 LYS A CA 1
ATOM 3627 C C . LYS A 1 461 ? 1.030 -8.156 12.594 1.00 95.56 461 LYS A C 1
ATOM 3629 O O . LYS A 1 461 ? -0.087 -8.576 12.901 1.00 95.56 461 LYS A O 1
ATOM 3634 N N . GLY A 1 462 ? 1.407 -7.954 11.332 1.00 93.00 462 GLY A N 1
ATOM 3635 C CA . GLY A 1 462 ? 0.535 -8.157 10.169 1.00 93.00 462 GLY A CA 1
ATOM 3636 C C . GLY A 1 462 ? -0.809 -7.427 10.305 1.00 93.00 462 GLY A C 1
ATOM 3637 O O . GLY A 1 462 ? -0.854 -6.245 10.640 1.00 93.00 462 GLY A O 1
ATOM 3638 N N . PHE A 1 463 ? -1.913 -8.158 10.115 1.00 89.69 463 PHE A N 1
ATOM 3639 C CA . PHE A 1 463 ? -3.288 -7.639 10.217 1.00 89.69 463 PHE A CA 1
ATOM 3640 C C . PHE A 1 463 ? -3.868 -7.611 11.630 1.00 89.69 463 PHE A C 1
ATOM 3642 O O . PHE A 1 463 ? -5.055 -7.325 11.793 1.00 89.69 463 PHE A O 1
ATOM 3649 N N . GLY A 1 464 ? -3.074 -7.911 12.655 1.00 92.38 464 GLY A N 1
ATOM 3650 C CA . GLY A 1 464 ? -3.543 -7.846 14.032 1.00 92.38 464 GLY A CA 1
ATOM 3651 C C . GLY A 1 464 ? -3.828 -6.419 14.507 1.00 92.38 464 GLY A C 1
ATOM 3652 O O . GLY A 1 464 ? -3.623 -5.433 13.791 1.00 92.38 464 GLY A O 1
ATOM 3653 N N . GLY A 1 465 ? -4.266 -6.321 15.760 1.00 93.38 465 GLY A N 1
ATOM 3654 C CA . GLY A 1 465 ? -4.289 -5.059 16.495 1.00 93.38 465 GLY A CA 1
ATOM 3655 C C . GLY A 1 465 ? -2.896 -4.696 17.004 1.00 93.38 465 GLY A C 1
ATOM 3656 O O . GLY A 1 465 ? -2.015 -5.556 17.088 1.00 93.38 465 GLY A O 1
ATOM 3657 N N . ALA A 1 466 ? -2.691 -3.434 17.387 1.00 96.88 466 ALA A N 1
ATOM 3658 C CA . ALA A 1 466 ? -1.487 -3.081 18.126 1.00 96.88 466 ALA A CA 1
ATOM 3659 C C . ALA A 1 466 ? -1.565 -3.670 19.545 1.00 96.88 466 ALA A C 1
ATOM 3661 O O . ALA A 1 466 ? -2.623 -3.703 20.178 1.00 96.88 466 ALA A O 1
ATOM 3662 N N . LYS A 1 467 ? -0.438 -4.165 20.046 1.00 96.38 467 LYS A N 1
ATOM 3663 C CA . LYS A 1 467 ? -0.298 -4.764 21.374 1.00 96.38 467 LYS A CA 1
ATOM 3664 C C . LYS A 1 467 ? 0.883 -4.144 22.093 1.00 96.38 467 LYS A C 1
ATOM 3666 O O . LYS A 1 467 ? 1.828 -3.678 21.468 1.00 96.38 467 LYS A O 1
ATOM 3671 N N . TYR A 1 468 ? 0.828 -4.146 23.417 1.00 97.56 468 TYR A N 1
ATOM 3672 C CA . TYR A 1 468 ? 1.897 -3.600 24.240 1.00 97.56 468 TYR A CA 1
ATOM 3673 C C . TYR A 1 468 ? 3.174 -4.441 24.107 1.00 97.56 468 TYR A C 1
ATOM 3675 O O . TYR A 1 468 ? 3.213 -5.595 24.547 1.00 97.56 468 TYR A O 1
ATOM 3683 N N . LEU A 1 469 ? 4.203 -3.850 23.502 1.00 98.31 469 LEU A N 1
ATOM 3684 C CA . LEU A 1 469 ? 5.513 -4.463 23.317 1.00 98.31 469 LEU A CA 1
ATOM 3685 C C . LEU A 1 469 ? 6.312 -4.428 24.622 1.00 98.31 469 LEU A C 1
ATOM 3687 O O . LEU A 1 469 ? 6.814 -5.452 25.079 1.00 98.31 469 LEU A O 1
ATOM 3691 N N . GLY A 1 470 ? 6.398 -3.252 25.240 1.00 98.44 470 GLY A N 1
ATOM 3692 C CA . GLY A 1 470 ? 7.218 -3.019 26.422 1.00 98.44 470 GLY A CA 1
ATOM 3693 C C . GLY A 1 470 ? 7.335 -1.538 26.764 1.00 98.44 470 GLY A C 1
ATOM 3694 O O . GLY A 1 470 ? 6.578 -0.699 26.266 1.00 98.44 470 GLY A O 1
ATOM 3695 N N . ARG A 1 471 ? 8.282 -1.209 27.643 1.00 98.50 471 ARG A N 1
ATOM 3696 C CA . ARG A 1 471 ? 8.577 0.176 28.040 1.00 98.50 471 ARG A CA 1
ATOM 3697 C C . ARG A 1 471 ? 10.036 0.398 28.384 1.00 98.50 471 ARG A C 1
ATOM 3699 O O . ARG A 1 471 ? 10.725 -0.526 28.805 1.00 98.50 471 ARG A O 1
ATOM 3706 N N . THR A 1 472 ? 10.485 1.641 28.309 1.00 98.38 472 THR A N 1
ATOM 3707 C CA . THR A 1 472 ? 11.872 1.992 28.639 1.00 98.38 472 THR A CA 1
ATOM 3708 C C . THR A 1 472 ? 12.133 2.090 30.141 1.00 98.38 472 THR A C 1
ATOM 3710 O O . THR A 1 472 ? 13.286 2.006 30.559 1.00 98.38 472 THR A O 1
ATOM 3713 N N . ALA A 1 473 ? 11.090 2.288 30.958 1.00 97.75 473 ALA A N 1
ATOM 3714 C CA . ALA A 1 473 ? 11.186 2.641 32.377 1.00 97.75 473 ALA A CA 1
ATOM 3715 C C . ALA A 1 473 ? 12.057 3.892 32.634 1.00 97.75 473 ALA A C 1
ATOM 3717 O O . ALA A 1 473 ? 12.606 4.070 33.724 1.00 97.75 473 ALA A O 1
ATOM 3718 N N . SER A 1 474 ? 12.217 4.743 31.617 1.00 97.81 474 SER A N 1
ATOM 3719 C CA . SER A 1 474 ? 13.046 5.945 31.660 1.00 97.81 474 SER A CA 1
ATOM 3720 C C . SER A 1 474 ? 12.566 6.961 30.637 1.00 97.81 474 SER A C 1
ATOM 3722 O O . SER A 1 474 ? 12.647 6.720 29.434 1.00 97.81 474 SER A O 1
ATOM 3724 N N . GLY A 1 475 ? 12.131 8.127 31.103 1.00 97.12 475 GLY A N 1
ATOM 3725 C CA . GLY A 1 475 ? 11.698 9.223 30.240 1.00 97.12 475 GLY A CA 1
ATOM 3726 C C . GLY A 1 475 ? 12.807 9.870 29.405 1.00 97.12 475 GLY A C 1
ATOM 3727 O O . GLY A 1 475 ? 12.525 10.501 28.393 1.00 97.12 475 GLY A O 1
ATOM 3728 N N . THR A 1 476 ? 14.081 9.679 29.754 1.00 97.62 476 THR A N 1
ATOM 3729 C CA . THR A 1 476 ? 15.201 10.188 28.941 1.00 97.62 476 THR A CA 1
ATOM 3730 C C . THR A 1 476 ? 15.649 9.211 27.858 1.00 97.62 476 THR A C 1
ATOM 3732 O O . THR A 1 476 ? 16.597 9.508 27.136 1.00 97.62 476 THR A O 1
ATOM 3735 N N . ALA A 1 477 ? 15.037 8.028 27.773 1.00 97.62 477 ALA A N 1
ATOM 3736 C CA . ALA A 1 477 ? 15.334 7.081 26.711 1.00 97.62 477 ALA A CA 1
ATOM 3737 C C . ALA A 1 477 ? 14.841 7.617 25.359 1.00 97.62 477 ALA A C 1
ATOM 3739 O O . ALA A 1 477 ? 13.789 8.243 25.271 1.00 97.62 477 ALA A O 1
ATOM 3740 N N . THR A 1 478 ? 15.605 7.334 24.312 1.00 97.25 478 THR A N 1
ATOM 3741 C CA . THR A 1 478 ? 15.254 7.616 22.910 1.00 97.25 478 THR A CA 1
ATOM 3742 C C . THR A 1 478 ? 15.305 6.351 22.053 1.00 97.25 478 THR A C 1
ATOM 3744 O O . THR A 1 478 ? 15.291 6.422 20.829 1.00 97.25 478 THR A O 1
ATOM 3747 N N . ARG A 1 479 ? 15.434 5.190 22.706 1.00 98.00 479 ARG A N 1
ATOM 3748 C CA . ARG A 1 479 ? 15.627 3.876 22.099 1.00 98.00 479 ARG A CA 1
ATOM 3749 C C . ARG A 1 479 ? 14.975 2.799 22.957 1.00 98.00 479 ARG A C 1
ATOM 3751 O O . ARG A 1 479 ? 14.985 2.892 24.188 1.00 98.00 479 ARG A O 1
ATOM 3758 N N . PHE A 1 480 ? 14.479 1.765 22.295 1.00 98.50 480 PHE A N 1
ATOM 3759 C CA . PHE A 1 480 ? 14.067 0.505 22.886 1.00 98.50 480 PHE A CA 1
ATOM 3760 C C . PHE A 1 480 ? 14.592 -0.653 22.032 1.00 98.50 480 PHE A C 1
ATOM 3762 O O . PHE A 1 480 ? 14.283 -0.733 20.845 1.00 98.50 480 PHE A O 1
ATOM 3769 N N . ASP A 1 481 ? 15.373 -1.539 22.643 1.00 98.31 481 ASP A N 1
ATOM 3770 C CA . ASP A 1 481 ? 15.959 -2.698 21.969 1.00 98.31 481 ASP A CA 1
ATOM 3771 C C . ASP A 1 481 ? 15.085 -3.933 22.214 1.00 98.31 481 ASP A C 1
ATOM 3773 O O . ASP A 1 481 ? 14.829 -4.316 23.360 1.00 98.31 481 ASP A O 1
ATOM 3777 N N . TRP A 1 482 ? 14.604 -4.545 21.133 1.00 98.44 482 TRP A N 1
ATOM 3778 C CA . TRP A 1 482 ? 13.721 -5.702 21.156 1.00 98.44 482 TRP A CA 1
ATOM 3779 C C . TRP A 1 482 ? 14.451 -6.953 20.675 1.00 98.44 482 TRP A C 1
ATOM 3781 O O . TRP A 1 482 ? 14.630 -7.183 19.487 1.00 98.44 482 TRP A O 1
ATOM 3791 N N . PHE A 1 483 ? 14.830 -7.795 21.630 1.00 98.00 483 PHE A N 1
ATOM 3792 C CA . PHE A 1 483 ? 15.442 -9.101 21.403 1.00 98.00 483 PHE A CA 1
ATOM 3793 C C . PHE A 1 483 ? 14.996 -10.073 22.501 1.00 98.00 483 PHE A C 1
ATOM 3795 O O . PHE A 1 483 ? 14.367 -9.680 23.492 1.00 98.00 483 PHE A O 1
ATOM 3802 N N . ALA A 1 484 ? 15.311 -11.358 22.342 1.00 97.44 484 ALA A N 1
ATOM 3803 C CA . ALA A 1 484 ? 14.938 -12.372 23.321 1.00 97.44 484 ALA A CA 1
ATOM 3804 C C . ALA A 1 484 ? 15.517 -12.066 24.719 1.00 97.44 484 ALA A C 1
ATOM 3806 O O . ALA A 1 484 ? 16.727 -11.961 24.907 1.00 97.44 484 ALA A O 1
ATOM 3807 N N . GLY A 1 485 ? 14.644 -11.949 25.723 1.00 95.50 485 GLY A N 1
ATOM 3808 C CA . GLY A 1 485 ? 15.034 -11.652 27.103 1.00 95.50 485 GLY A CA 1
ATOM 3809 C C . GLY A 1 485 ? 15.371 -10.186 27.395 1.00 95.50 485 GLY A C 1
ATOM 3810 O O . GLY A 1 485 ? 15.858 -9.903 28.493 1.00 95.50 485 GLY A O 1
ATOM 3811 N N . ALA A 1 486 ? 15.107 -9.252 26.471 1.00 97.12 486 ALA A N 1
ATOM 3812 C CA . ALA A 1 486 ? 15.281 -7.829 26.752 1.00 97.12 486 ALA A CA 1
ATOM 3813 C C . ALA A 1 486 ? 14.421 -7.385 27.953 1.00 97.12 486 ALA A C 1
ATOM 3815 O O . ALA A 1 486 ? 13.323 -7.895 28.210 1.00 97.12 486 ALA A O 1
ATOM 3816 N N . ALA A 1 487 ? 14.943 -6.439 28.734 1.00 96.94 487 ALA A N 1
ATOM 3817 C CA . ALA A 1 487 ? 14.267 -5.960 29.932 1.00 96.94 487 ALA A CA 1
ATOM 3818 C C . ALA A 1 487 ? 12.959 -5.233 29.584 1.00 96.94 487 ALA A C 1
ATOM 3820 O O . ALA A 1 487 ? 12.852 -4.577 28.553 1.00 96.94 487 ALA A O 1
ATOM 3821 N N . ASN A 1 488 ? 11.979 -5.297 30.491 1.00 97.50 488 ASN A N 1
ATOM 3822 C CA . ASN A 1 488 ? 10.704 -4.575 30.380 1.00 97.5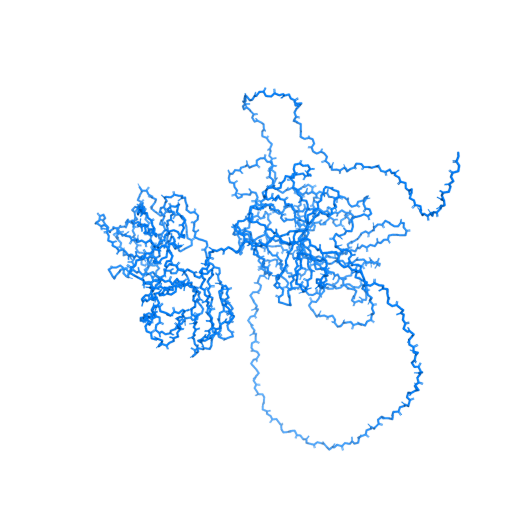0 488 ASN A CA 1
ATOM 3823 C C . ASN A 1 488 ? 9.865 -4.905 29.127 1.00 97.50 488 ASN A C 1
ATOM 3825 O O . ASN A 1 488 ? 8.974 -4.128 28.772 1.00 97.50 488 ASN A O 1
ATOM 3829 N N . LEU A 1 489 ? 10.108 -6.054 28.490 1.00 98.06 489 LEU A N 1
ATOM 3830 C CA . LEU A 1 489 ? 9.211 -6.618 27.486 1.00 98.06 489 LEU A CA 1
ATOM 3831 C C . LEU A 1 489 ? 7.938 -7.166 28.131 1.00 98.06 489 LEU A C 1
ATOM 3833 O O . LEU A 1 489 ? 7.943 -7.674 29.258 1.00 98.06 489 LEU A O 1
ATOM 3837 N N . SER A 1 490 ? 6.840 -7.109 27.386 1.00 97.44 490 SER A N 1
ATOM 3838 C CA . SER A 1 490 ? 5.661 -7.893 27.722 1.00 97.44 490 SER A CA 1
ATOM 3839 C C . SER A 1 490 ? 5.935 -9.381 27.472 1.00 97.44 490 SER A C 1
ATOM 3841 O O . SER A 1 490 ? 6.739 -9.756 26.617 1.00 97.44 490 SER A O 1
ATOM 3843 N N . ALA A 1 491 ? 5.268 -10.248 28.237 1.00 96.50 491 ALA A N 1
ATOM 3844 C CA . ALA A 1 491 ? 5.511 -11.690 28.176 1.00 96.50 491 ALA A CA 1
ATOM 3845 C C . ALA A 1 491 ? 5.257 -12.290 26.779 1.00 96.50 491 ALA A C 1
ATOM 3847 O O . ALA A 1 491 ? 5.901 -13.268 26.416 1.00 96.50 491 ALA A O 1
ATOM 3848 N N . GLU A 1 492 ? 4.351 -11.696 25.996 1.00 95.88 492 GLU A N 1
ATOM 3849 C CA . GLU A 1 492 ? 4.019 -12.138 24.635 1.00 95.88 492 GLU A CA 1
ATOM 3850 C C . GLU A 1 492 ? 5.188 -11.952 23.654 1.00 95.88 492 GLU A C 1
ATOM 3852 O O . GLU A 1 492 ? 5.359 -12.763 22.751 1.00 95.88 492 GLU A O 1
ATOM 3857 N N . PHE A 1 493 ? 6.032 -10.937 23.864 1.00 97.25 493 PHE A N 1
ATOM 3858 C CA . PHE A 1 493 ? 7.131 -10.582 22.958 1.00 97.25 493 PHE A CA 1
ATOM 3859 C C . PHE A 1 493 ? 8.518 -10.879 23.537 1.00 97.25 493 PHE A C 1
ATOM 3861 O O . PHE A 1 493 ? 9.533 -10.454 22.982 1.00 97.25 493 PHE A O 1
ATOM 3868 N N . ALA A 1 494 ? 8.579 -11.633 24.639 1.00 97.25 494 ALA A N 1
ATOM 3869 C CA . ALA A 1 494 ? 9.813 -11.947 25.359 1.00 97.25 494 ALA A CA 1
ATOM 3870 C C . ALA A 1 494 ? 10.841 -12.738 24.527 1.00 97.25 494 ALA A C 1
ATOM 3872 O O . ALA A 1 494 ? 12.012 -12.787 24.898 1.00 97.25 494 ALA A O 1
ATOM 3873 N N . ASN A 1 495 ? 10.418 -13.343 23.413 1.00 97.00 495 ASN A N 1
ATOM 3874 C CA . ASN A 1 495 ? 11.265 -14.138 22.524 1.00 97.00 495 ASN A CA 1
ATOM 3875 C C . ASN A 1 495 ? 11.867 -13.338 21.355 1.00 97.00 495 ASN A C 1
ATOM 3877 O O . ASN A 1 495 ? 12.488 -13.959 20.495 1.00 97.00 495 ASN A O 1
ATOM 3881 N N . GLY A 1 496 ? 11.701 -12.012 21.317 1.00 97.56 496 GLY A N 1
ATOM 3882 C CA . GLY A 1 496 ? 12.132 -11.179 20.188 1.00 97.56 496 GLY A CA 1
ATOM 3883 C C . GLY A 1 496 ? 11.134 -11.178 19.018 1.00 97.56 496 GLY A C 1
ATOM 3884 O O . GLY A 1 496 ? 10.034 -11.724 19.163 1.00 97.56 496 GLY A O 1
ATOM 3885 N N . PRO A 1 497 ? 11.495 -10.560 17.880 1.00 98.06 497 PRO A N 1
ATOM 3886 C CA . PRO A 1 497 ? 10.687 -10.588 16.663 1.00 98.06 497 PRO A CA 1
ATOM 3887 C C . PRO A 1 497 ? 10.560 -12.010 16.091 1.00 98.06 497 PRO A C 1
ATOM 3889 O O . PRO A 1 497 ? 11.437 -12.865 16.241 1.00 98.06 497 PRO A O 1
ATOM 3892 N N . ASP A 1 498 ? 9.433 -12.280 15.442 1.00 97.88 498 ASP A N 1
ATOM 3893 C CA . ASP A 1 498 ? 9.146 -13.538 14.759 1.00 97.88 498 ASP A CA 1
ATOM 3894 C C . ASP A 1 498 ? 9.515 -13.415 13.282 1.00 97.88 498 ASP A C 1
ATOM 3896 O O . ASP A 1 498 ? 9.234 -12.402 12.645 1.00 97.88 498 ASP A O 1
ATOM 3900 N N . PHE A 1 499 ? 10.075 -14.476 12.707 1.00 97.69 499 PHE A N 1
ATOM 3901 C CA . PHE A 1 499 ? 10.328 -14.531 11.269 1.00 97.69 499 PHE A CA 1
ATOM 3902 C C . PHE A 1 499 ? 9.041 -14.532 10.441 1.00 97.69 499 PHE A C 1
ATOM 3904 O O . PHE A 1 499 ? 7.951 -14.820 10.948 1.00 97.69 499 PHE A O 1
ATOM 3911 N N . ASN A 1 500 ? 9.189 -14.227 9.149 1.00 95.19 500 ASN A N 1
ATOM 3912 C CA . ASN A 1 500 ? 8.104 -14.132 8.176 1.00 95.19 500 ASN A CA 1
ATOM 3913 C C . ASN A 1 500 ? 6.962 -13.227 8.665 1.00 95.19 500 ASN A C 1
ATOM 3915 O O . ASN A 1 500 ? 5.783 -13.586 8.616 1.00 95.19 500 ASN A O 1
ATOM 3919 N N . SER A 1 501 ? 7.331 -12.080 9.232 1.00 96.75 501 SER A N 1
ATOM 3920 C CA . SER A 1 501 ? 6.391 -11.165 9.872 1.00 96.75 501 SER A CA 1
ATOM 3921 C C . SER A 1 501 ? 6.604 -9.738 9.395 1.00 96.75 501 SER A C 1
ATOM 3923 O O . SER A 1 501 ? 7.691 -9.363 8.970 1.00 96.75 501 SER A O 1
ATOM 3925 N N . VAL A 1 502 ? 5.541 -8.943 9.479 1.00 97.31 502 VAL A N 1
ATOM 3926 C CA . VAL A 1 502 ? 5.564 -7.505 9.205 1.00 97.31 502 VAL A CA 1
ATOM 3927 C C . VAL A 1 502 ? 5.116 -6.781 10.460 1.00 97.31 502 VAL A C 1
ATOM 3929 O O . VAL A 1 502 ? 4.112 -7.170 11.067 1.00 97.31 502 VAL A O 1
ATOM 3932 N N . TYR A 1 503 ? 5.841 -5.736 10.836 1.00 97.88 503 TYR A N 1
ATOM 3933 C CA . TYR A 1 503 ? 5.608 -4.966 12.044 1.00 97.88 503 TYR A CA 1
ATOM 3934 C C . TYR A 1 503 ? 5.365 -3.493 11.743 1.00 97.88 503 TYR A C 1
ATOM 3936 O O . TYR A 1 503 ? 6.026 -2.905 10.896 1.00 97.88 503 TYR A O 1
ATOM 3944 N N . THR A 1 504 ? 4.451 -2.874 12.487 1.00 97.25 504 THR A N 1
ATOM 3945 C CA . THR A 1 504 ? 4.377 -1.410 12.614 1.00 97.25 504 THR A CA 1
ATOM 3946 C C . THR A 1 504 ? 4.462 -1.037 14.084 1.00 97.25 504 THR A C 1
ATOM 3948 O O . THR A 1 504 ? 3.869 -1.721 14.928 1.00 97.25 504 THR A O 1
ATOM 3951 N N . PHE A 1 505 ? 5.145 0.062 14.390 1.00 97.94 505 PHE A N 1
ATOM 3952 C CA . PHE A 1 505 ? 5.381 0.500 15.762 1.00 97.94 505 PHE A CA 1
ATOM 3953 C C . PHE A 1 505 ? 4.689 1.820 16.066 1.00 97.94 505 PHE A C 1
ATOM 3955 O O . PHE A 1 505 ? 4.632 2.718 15.228 1.00 97.94 505 PHE A O 1
ATOM 3962 N N . ARG A 1 506 ? 4.220 1.926 17.308 1.00 97.12 506 ARG A N 1
ATOM 3963 C CA . ARG A 1 506 ? 3.756 3.161 17.928 1.00 97.12 506 ARG A CA 1
ATOM 3964 C C . ARG A 1 506 ? 4.481 3.360 19.247 1.00 97.12 506 ARG A C 1
ATOM 3966 O O . ARG A 1 506 ? 4.519 2.454 20.080 1.00 97.12 506 ARG A O 1
ATOM 3973 N N . ILE A 1 507 ? 4.996 4.557 19.462 1.00 97.50 507 ILE A N 1
ATOM 3974 C CA . ILE A 1 507 ? 5.603 4.990 20.712 1.00 97.50 507 ILE A CA 1
ATOM 3975 C C . ILE A 1 507 ? 4.660 5.986 21.377 1.00 97.50 507 ILE A C 1
ATOM 3977 O O . ILE A 1 507 ? 4.064 6.832 20.714 1.00 97.50 507 ILE A O 1
ATOM 3981 N N . VAL A 1 508 ? 4.512 5.859 22.692 1.00 96.56 508 VAL A N 1
ATOM 3982 C CA . VAL A 1 508 ? 3.696 6.745 23.517 1.00 96.56 508 VAL A CA 1
ATOM 3983 C C . VAL A 1 508 ? 4.558 7.327 24.630 1.00 96.56 508 VAL A C 1
ATOM 3985 O O . VAL A 1 508 ? 5.087 6.581 25.462 1.00 96.56 508 VAL A O 1
ATOM 3988 N N . ARG A 1 509 ? 4.700 8.653 24.659 1.00 96.62 509 ARG A N 1
ATOM 3989 C CA . ARG A 1 509 ? 5.382 9.370 25.741 1.00 96.62 509 ARG A CA 1
ATOM 3990 C C . ARG A 1 509 ? 4.491 9.391 26.978 1.00 96.62 509 ARG A C 1
ATOM 3992 O O . ARG A 1 509 ? 3.309 9.708 26.902 1.00 96.62 509 ARG A O 1
ATOM 3999 N N . ILE A 1 510 ? 5.059 9.066 28.136 1.00 96.94 510 ILE A N 1
ATOM 4000 C CA . ILE A 1 510 ? 4.350 9.113 29.416 1.00 96.94 510 ILE A CA 1
ATOM 4001 C C . ILE A 1 510 ? 4.899 10.278 30.229 1.00 96.94 510 ILE A C 1
ATOM 4003 O O . ILE A 1 510 ? 5.971 10.163 30.814 1.00 96.94 510 ILE A O 1
ATOM 4007 N N . ASP A 1 511 ? 4.177 11.390 30.305 1.00 94.31 511 ASP A N 1
ATOM 4008 C CA . ASP A 1 511 ? 4.594 12.606 31.029 1.00 94.31 511 ASP A CA 1
ATOM 4009 C C . ASP A 1 511 ? 3.563 13.086 32.077 1.00 94.31 511 ASP A C 1
ATOM 4011 O O . ASP A 1 511 ? 3.724 14.129 32.712 1.00 94.31 511 ASP A O 1
ATOM 4015 N N . GLY A 1 512 ? 2.499 12.301 32.280 1.00 91.44 512 GLY A N 1
ATOM 4016 C CA . GLY A 1 512 ? 1.384 12.615 33.175 1.00 91.44 512 GLY A CA 1
ATOM 4017 C C . GLY A 1 512 ? 0.241 13.401 32.524 1.00 91.44 512 GLY A C 1
ATOM 4018 O O . GLY A 1 512 ? -0.813 13.512 33.149 1.00 91.44 512 GLY A O 1
ATOM 4019 N N . ASN A 1 513 ? 0.403 13.884 31.287 1.00 88.62 513 ASN A N 1
ATOM 4020 C CA . ASN A 1 513 ? -0.604 14.631 30.535 1.00 88.62 513 ASN A CA 1
ATOM 4021 C C . ASN A 1 513 ? -0.677 14.145 29.079 1.00 88.62 513 ASN A C 1
ATOM 4023 O O . ASN A 1 513 ? -0.231 14.843 28.179 1.00 88.62 513 ASN A O 1
ATOM 4027 N N . LEU A 1 514 ? -1.313 12.992 28.845 1.00 83.00 514 LEU A N 1
ATOM 4028 C CA . LEU A 1 514 ? -1.486 12.454 27.491 1.00 83.00 514 LEU A CA 1
ATOM 4029 C C . LEU A 1 514 ? -2.193 13.459 26.564 1.00 83.00 514 LEU A C 1
ATOM 4031 O O . LEU A 1 514 ? -3.365 13.787 26.768 1.00 83.00 514 LEU A O 1
ATOM 4035 N N . GLY A 1 515 ? -1.490 13.891 25.526 1.00 87.06 515 GLY A N 1
ATOM 4036 C CA . GLY A 1 515 ? -1.963 14.748 24.451 1.00 87.06 515 GLY A CA 1
ATOM 4037 C C . GLY A 1 515 ? -1.550 14.228 23.070 1.00 87.06 515 GLY A C 1
ATOM 4038 O O . GLY A 1 515 ? -0.862 13.214 22.962 1.00 87.06 515 GLY A O 1
ATOM 4039 N N . PRO A 1 516 ? -1.979 14.901 21.988 1.00 85.06 516 PRO A N 1
ATOM 4040 C CA . PRO A 1 516 ? -1.668 14.477 20.622 1.00 85.06 516 PRO A CA 1
ATOM 4041 C C . PRO A 1 516 ? -0.164 14.332 20.343 1.00 85.06 516 PRO A C 1
ATOM 4043 O O . PRO A 1 516 ? 0.239 13.380 19.687 1.00 85.06 516 PRO A O 1
ATOM 4046 N N . ASP A 1 517 ? 0.660 15.213 20.919 1.00 89.12 517 ASP A N 1
ATOM 4047 C CA . ASP A 1 517 ? 2.120 15.237 20.730 1.00 89.12 517 ASP A CA 1
ATOM 4048 C C . ASP A 1 517 ? 2.868 14.118 21.489 1.00 89.12 517 ASP A C 1
ATOM 4050 O O . ASP A 1 517 ? 4.101 14.114 21.516 1.00 89.12 517 ASP A O 1
ATOM 4054 N N . ASP A 1 518 ? 2.146 13.210 22.155 1.00 92.69 518 ASP A N 1
ATOM 4055 C CA . ASP A 1 518 ? 2.714 12.057 22.860 1.00 92.69 518 ASP A CA 1
ATOM 4056 C C . ASP A 1 518 ? 2.683 10.769 22.041 1.00 92.69 518 ASP A C 1
ATOM 4058 O O . ASP A 1 518 ? 3.187 9.757 22.523 1.00 92.69 518 ASP A O 1
ATOM 4062 N N . TYR A 1 519 ? 2.092 10.773 20.846 1.00 93.19 519 TYR A N 1
ATOM 4063 C CA . TYR A 1 519 ? 1.923 9.584 20.014 1.00 93.19 519 TYR A CA 1
ATOM 4064 C C . TYR A 1 519 ? 2.775 9.701 18.754 1.00 93.19 519 TYR A C 1
ATOM 4066 O O . TYR A 1 519 ? 2.618 10.639 17.977 1.00 93.19 519 TYR A O 1
ATOM 4074 N N . PHE A 1 520 ? 3.652 8.724 18.538 1.00 93.56 520 PHE A N 1
ATOM 4075 C CA . PHE A 1 520 ? 4.567 8.694 17.397 1.00 93.56 520 PHE A CA 1
ATOM 4076 C C . PHE A 1 520 ? 4.437 7.344 16.707 1.00 93.56 520 PHE A C 1
ATOM 4078 O O . PHE A 1 520 ? 4.700 6.307 17.314 1.00 93.56 520 PHE A O 1
ATOM 4085 N N . ASP A 1 521 ? 4.023 7.356 15.449 1.00 94.44 521 ASP A N 1
ATOM 4086 C CA . ASP A 1 521 ? 3.933 6.160 14.620 1.00 94.44 521 ASP A CA 1
ATOM 4087 C C . ASP A 1 521 ? 5.153 6.079 13.692 1.00 94.44 521 ASP A C 1
ATOM 4089 O O . ASP A 1 521 ? 5.667 7.101 13.230 1.00 94.44 521 ASP A O 1
ATOM 4093 N N . ALA A 1 522 ? 5.622 4.862 13.414 1.00 95.75 522 ALA A N 1
ATOM 4094 C CA . ALA A 1 522 ? 6.560 4.632 12.317 1.00 95.75 522 ALA A CA 1
ATOM 4095 C C . ALA A 1 522 ? 5.903 4.979 10.974 1.00 95.75 522 ALA A C 1
ATOM 4097 O O . ALA A 1 522 ? 4.726 4.683 10.763 1.00 95.75 522 ALA A O 1
ATOM 4098 N N . SER A 1 523 ? 6.660 5.603 10.067 1.00 93.75 523 SER A N 1
ATOM 4099 C CA . SER A 1 523 ? 6.133 6.082 8.779 1.00 93.75 523 SER A CA 1
ATOM 4100 C C . SER A 1 523 ? 5.795 4.951 7.805 1.00 93.75 523 SER A C 1
ATOM 4102 O O . SER A 1 523 ? 4.956 5.138 6.927 1.00 93.75 523 SER A O 1
ATOM 4104 N N . ALA A 1 524 ? 6.408 3.777 7.970 1.00 94.31 524 ALA A N 1
ATOM 4105 C CA . ALA A 1 524 ? 6.133 2.580 7.186 1.00 94.31 524 ALA A CA 1
ATOM 4106 C C . ALA A 1 524 ? 6.326 1.305 8.037 1.00 94.31 524 ALA A C 1
ATOM 4108 O O . ALA A 1 524 ? 6.964 1.348 9.094 1.00 94.31 524 ALA A O 1
ATOM 4109 N N . PRO A 1 525 ? 5.765 0.158 7.614 1.00 96.75 525 PRO A N 1
ATOM 4110 C CA . PRO A 1 525 ? 6.064 -1.130 8.231 1.00 96.75 525 PRO A CA 1
ATOM 4111 C C . PRO A 1 525 ? 7.517 -1.574 8.007 1.00 96.75 525 PRO A C 1
ATOM 4113 O O . PRO A 1 525 ? 8.164 -1.152 7.053 1.00 96.75 525 PRO A O 1
ATOM 4116 N N . VAL A 1 526 ? 7.986 -2.494 8.848 1.00 98.19 526 VAL A N 1
ATOM 4117 C CA . VAL A 1 526 ? 9.239 -3.242 8.667 1.00 98.19 526 VAL A CA 1
ATOM 4118 C C . VAL A 1 526 ? 8.929 -4.732 8.533 1.00 98.19 526 VAL A C 1
ATOM 4120 O O . VAL A 1 526 ? 8.098 -5.273 9.265 1.00 98.19 526 VAL A O 1
ATOM 4123 N N . GLY A 1 527 ? 9.559 -5.400 7.577 1.00 97.75 527 GLY A N 1
ATOM 4124 C CA . GLY A 1 527 ? 9.534 -6.853 7.443 1.00 97.75 527 GLY A CA 1
ATOM 4125 C C . GLY A 1 527 ? 10.633 -7.475 8.292 1.00 97.75 527 GLY A C 1
ATOM 4126 O O . GLY A 1 527 ? 11.673 -6.863 8.495 1.00 97.75 527 GLY A O 1
ATOM 4127 N N . PHE A 1 528 ? 10.429 -8.694 8.769 1.00 98.25 528 PHE A N 1
ATOM 4128 C CA . PHE A 1 528 ? 11.446 -9.429 9.514 1.00 98.25 528 PHE A CA 1
ATOM 4129 C C . PHE A 1 528 ? 11.477 -10.882 9.049 1.00 98.25 528 PHE A C 1
ATOM 4131 O O . PHE A 1 528 ? 10.454 -11.582 9.091 1.00 98.25 528 PHE A O 1
ATOM 4138 N N . ASN A 1 529 ? 12.636 -11.347 8.588 1.00 97.88 529 ASN A N 1
ATOM 4139 C CA . ASN A 1 529 ? 12.824 -12.713 8.121 1.00 97.88 529 ASN A CA 1
ATOM 4140 C C . ASN A 1 529 ? 14.177 -13.303 8.535 1.00 97.88 529 ASN A C 1
ATOM 4142 O O . ASN A 1 529 ? 15.034 -12.623 9.085 1.00 97.88 529 ASN A O 1
ATOM 4146 N N . ALA A 1 530 ? 14.329 -14.609 8.330 1.00 96.81 530 ALA A N 1
ATOM 4147 C CA . ALA A 1 530 ? 15.580 -15.297 8.602 1.00 96.81 530 ALA A CA 1
ATOM 4148 C C . ALA A 1 530 ? 16.624 -14.963 7.530 1.00 96.81 530 ALA A C 1
ATOM 4150 O O . ALA A 1 530 ? 16.276 -14.812 6.356 1.00 96.81 530 ALA A O 1
ATOM 4151 N N . GLU A 1 531 ? 17.897 -14.908 7.919 1.00 96.56 531 GLU A N 1
ATOM 4152 C CA . GLU A 1 531 ? 19.031 -14.758 7.006 1.00 96.56 531 GLU A CA 1
ATOM 4153 C C . GLU A 1 531 ? 18.954 -15.780 5.855 1.00 96.56 531 GLU A C 1
ATOM 4155 O O . GLU A 1 531 ? 18.716 -16.974 6.061 1.00 96.56 531 GLU A O 1
ATOM 4160 N N . GLY A 1 532 ? 19.119 -15.297 4.620 1.00 92.44 532 GLY A N 1
ATOM 4161 C CA . GLY A 1 532 ? 18.963 -16.098 3.400 1.00 92.44 532 GLY A CA 1
ATOM 4162 C C . GLY A 1 532 ? 17.510 -16.354 2.969 1.00 92.44 532 GLY A C 1
ATOM 4163 O O . GLY A 1 532 ? 17.290 -17.030 1.964 1.00 92.44 532 GLY A O 1
ATOM 4164 N N . GLY A 1 533 ? 16.521 -15.834 3.702 1.00 90.12 533 GLY A N 1
ATOM 4165 C CA . GLY A 1 533 ? 15.117 -15.813 3.299 1.00 90.12 533 GLY A CA 1
ATOM 4166 C C . GLY A 1 533 ? 14.808 -14.745 2.243 1.00 90.12 533 GLY A C 1
ATOM 4167 O O . GLY A 1 533 ? 15.630 -13.891 1.927 1.00 90.12 533 GLY A O 1
ATOM 4168 N N . ASN A 1 534 ? 13.586 -14.775 1.707 1.00 87.62 534 ASN A N 1
ATOM 4169 C CA . ASN A 1 534 ? 13.087 -13.727 0.812 1.00 87.62 534 ASN A CA 1
ATOM 4170 C C . ASN A 1 534 ? 12.551 -12.533 1.613 1.00 87.62 534 ASN A C 1
ATOM 4172 O O . ASN A 1 534 ? 12.065 -12.708 2.732 1.00 87.62 534 ASN A O 1
ATOM 4176 N N . ALA A 1 535 ? 12.568 -11.335 1.029 1.00 91.56 535 ALA A N 1
ATOM 4177 C CA . ALA A 1 535 ? 11.905 -10.181 1.631 1.00 91.56 535 ALA A CA 1
ATOM 4178 C C . ALA A 1 535 ? 10.411 -10.466 1.864 1.00 91.56 535 ALA A C 1
ATOM 4180 O O . ALA A 1 535 ? 9.754 -11.110 1.040 1.00 91.56 535 ALA A O 1
ATOM 4181 N N . VAL A 1 536 ? 9.873 -9.995 2.990 1.00 91.69 536 VAL A N 1
ATOM 4182 C CA . VAL A 1 536 ? 8.448 -10.148 3.302 1.00 91.69 536 VAL A CA 1
ATOM 4183 C C . VAL A 1 536 ? 7.688 -9.021 2.608 1.00 91.69 536 VAL A C 1
ATOM 4185 O O . VAL A 1 536 ? 8.132 -7.874 2.613 1.00 91.69 536 VAL A O 1
ATOM 4188 N N . SER A 1 537 ? 6.533 -9.328 2.013 1.00 90.44 537 SER A N 1
ATOM 4189 C CA . SER A 1 537 ? 5.687 -8.293 1.415 1.00 90.44 537 SER A CA 1
ATOM 4190 C C . SER A 1 537 ? 5.224 -7.311 2.487 1.00 90.44 537 SER A C 1
ATOM 4192 O O . SER A 1 537 ? 4.527 -7.685 3.428 1.00 90.44 537 SER A O 1
ATOM 4194 N N . LEU A 1 538 ? 5.601 -6.045 2.326 1.00 90.00 538 LEU A N 1
ATOM 4195 C CA . LEU A 1 538 ? 5.221 -4.961 3.233 1.00 90.00 538 LEU A CA 1
ATOM 4196 C C . LEU A 1 538 ? 3.861 -4.352 2.888 1.00 90.00 538 LEU A C 1
ATOM 4198 O O . LEU A 1 538 ? 3.389 -3.452 3.586 1.00 90.00 538 LEU A O 1
ATOM 4202 N N . ILE A 1 539 ? 3.226 -4.848 1.823 1.00 81.69 539 ILE A N 1
ATOM 4203 C CA . ILE A 1 539 ? 1.925 -4.379 1.366 1.00 81.69 539 ILE A CA 1
ATOM 4204 C C . ILE A 1 539 ? 0.906 -4.645 2.471 1.00 81.69 539 ILE A C 1
ATOM 4206 O O . ILE A 1 539 ? 0.632 -5.786 2.842 1.00 81.69 539 ILE A O 1
ATOM 4210 N N . GLN A 1 540 ? 0.328 -3.565 2.984 1.00 78.12 540 GLN A N 1
ATOM 4211 C CA . GLN A 1 540 ? -0.822 -3.623 3.870 1.00 78.12 540 GLN A CA 1
ATOM 4212 C C . GLN A 1 540 ? -2.086 -3.607 2.999 1.00 78.12 540 GLN A C 1
ATOM 4214 O O . GLN A 1 540 ? -2.347 -2.600 2.340 1.00 78.12 540 GLN A O 1
ATOM 4219 N N . PRO A 1 541 ? -2.881 -4.688 2.970 1.00 69.88 541 PRO A N 1
ATOM 4220 C CA . PRO A 1 541 ? -4.233 -4.702 2.465 1.00 69.88 541 PRO A CA 1
ATOM 4221 C C . PRO A 1 541 ? -4.998 -3.440 2.791 1.00 69.88 541 PRO A C 1
ATOM 4223 O O . PRO A 1 541 ? -5.085 -2.989 3.937 1.00 69.88 541 PRO A O 1
ATOM 4226 N N . LYS A 1 542 ? -5.559 -2.881 1.727 1.00 71.31 542 LYS A N 1
ATOM 4227 C CA . LYS A 1 542 ? -6.419 -1.722 1.807 1.00 71.31 542 LYS A CA 1
ATOM 4228 C C . LYS A 1 542 ? -7.639 -2.099 2.635 1.00 71.31 542 LYS A C 1
ATOM 4230 O O . LYS A 1 542 ? -8.369 -3.025 2.290 1.00 71.31 542 LYS A O 1
ATOM 4235 N N . VAL A 1 543 ? -7.862 -1.366 3.719 1.00 70.50 543 VAL A N 1
ATOM 4236 C CA . VAL A 1 543 ? -9.098 -1.502 4.490 1.00 70.50 543 VAL A CA 1
ATOM 4237 C C . VAL A 1 543 ? -10.278 -1.182 3.557 1.00 70.50 543 VAL A C 1
ATOM 4239 O O . VAL A 1 543 ? -10.164 -0.240 2.762 1.00 70.50 543 VAL A O 1
ATOM 4242 N N . PRO A 1 544 ? -11.398 -1.931 3.613 1.00 75.38 544 PRO A N 1
ATOM 4243 C CA . PRO A 1 544 ? -12.552 -1.673 2.762 1.00 75.38 544 PRO A CA 1
ATOM 4244 C C . PRO A 1 544 ? -12.965 -0.198 2.796 1.00 75.38 544 PRO A C 1
ATOM 4246 O O . PRO A 1 544 ? -13.045 0.413 3.865 1.00 75.38 544 PRO A O 1
ATOM 4249 N N . ASN A 1 545 ? -13.236 0.383 1.623 1.00 79.31 545 ASN A N 1
ATOM 4250 C CA . ASN A 1 545 ? -13.703 1.764 1.518 1.00 79.31 545 ASN A CA 1
ATOM 4251 C C . ASN A 1 545 ? -15.160 1.859 1.991 1.00 79.31 545 ASN A C 1
ATOM 4253 O O . ASN A 1 545 ? -16.104 1.800 1.203 1.00 79.31 545 ASN A O 1
ATOM 4257 N N . LEU A 1 546 ? -15.338 1.952 3.305 1.00 89.00 546 LEU A N 1
ATOM 4258 C CA . LEU A 1 546 ? -16.641 2.064 3.938 1.00 89.00 546 LEU A CA 1
ATOM 4259 C C . LEU A 1 546 ? -17.200 3.476 3.781 1.00 89.00 546 LEU A C 1
ATOM 4261 O O . LEU A 1 546 ? -16.485 4.466 3.930 1.00 89.00 546 LEU A O 1
ATOM 4265 N N . GLN A 1 547 ? -18.511 3.582 3.564 1.00 91.88 547 GLN A N 1
ATOM 4266 C CA . GLN A 1 547 ? -19.190 4.876 3.623 1.00 91.88 547 GLN A CA 1
ATOM 4267 C C . GLN A 1 547 ? -19.003 5.526 5.004 1.00 91.88 547 GLN A C 1
ATOM 4269 O O . GLN A 1 547 ? -18.921 4.847 6.028 1.00 91.88 547 GLN A O 1
ATOM 4274 N N . SER A 1 548 ? -18.967 6.858 5.023 1.00 93.81 548 SER A N 1
ATOM 4275 C CA . SER A 1 548 ? -18.891 7.657 6.249 1.00 93.81 548 SER A CA 1
ATOM 4276 C C . SER A 1 548 ? -19.973 7.258 7.263 1.00 93.81 548 SER A C 1
ATOM 4278 O O . SER A 1 548 ? -21.134 7.065 6.899 1.00 93.81 548 SER A O 1
ATOM 4280 N N . LYS A 1 549 ? -19.584 7.170 8.541 1.00 95.38 549 LYS A N 1
ATOM 4281 C CA . LYS A 1 549 ? -20.425 6.801 9.695 1.00 95.38 549 LYS A CA 1
ATOM 4282 C C . LYS A 1 549 ? -21.064 5.415 9.584 1.00 95.38 549 LYS A C 1
ATOM 4284 O O . LYS A 1 549 ? -22.217 5.232 9.971 1.00 95.38 549 LYS A O 1
ATOM 4289 N N . LYS A 1 550 ? -20.316 4.431 9.081 1.00 95.94 550 LYS A N 1
ATOM 4290 C CA . LYS A 1 550 ? -20.765 3.034 9.022 1.00 95.94 550 LYS A CA 1
ATOM 4291 C C . LYS A 1 550 ? -19.895 2.095 9.841 1.00 95.94 550 LYS A C 1
ATOM 4293 O O . LYS A 1 550 ? -18.698 2.321 9.993 1.00 95.94 550 LYS A O 1
ATOM 4298 N N . VAL A 1 551 ? -20.537 1.038 10.329 1.00 96.69 551 VAL A N 1
ATOM 4299 C CA . VAL A 1 551 ? -19.921 -0.199 10.817 1.00 96.69 551 VAL A CA 1
ATOM 4300 C C . VAL A 1 551 ? -20.446 -1.309 9.923 1.00 96.69 551 VAL A C 1
ATOM 4302 O O . VAL A 1 551 ? -21.637 -1.308 9.611 1.00 96.69 551 VAL A O 1
ATOM 4305 N N . VAL A 1 552 ? -19.564 -2.209 9.518 1.00 95.88 552 VAL A N 1
ATOM 4306 C CA . VAL A 1 552 ? -19.874 -3.367 8.685 1.00 95.88 552 VAL A CA 1
ATOM 4307 C C . VAL A 1 552 ? -19.313 -4.613 9.352 1.00 95.88 552 VAL A C 1
ATOM 4309 O O . VAL A 1 552 ? -18.250 -4.556 9.979 1.00 95.88 552 VAL A O 1
ATOM 4312 N N . ILE A 1 553 ? -20.047 -5.714 9.231 1.00 97.00 553 ILE A N 1
ATOM 4313 C CA . ILE A 1 553 ? -19.630 -7.025 9.716 1.00 97.00 553 ILE A CA 1
ATOM 4314 C C . ILE A 1 553 ? -19.348 -7.912 8.509 1.00 97.00 553 ILE A C 1
ATOM 4316 O O . ILE A 1 553 ? -20.218 -8.053 7.655 1.00 97.00 553 ILE A O 1
ATOM 4320 N N . TYR A 1 554 ? -18.163 -8.511 8.459 1.00 94.31 554 TYR A N 1
ATOM 4321 C CA . TYR A 1 554 ? -17.780 -9.472 7.427 1.00 94.31 554 TYR A CA 1
ATOM 4322 C C . TYR A 1 554 ? -17.472 -10.834 8.041 1.00 94.31 554 TYR A C 1
ATOM 4324 O O . TYR A 1 554 ? -17.116 -10.924 9.222 1.00 94.31 554 TYR A O 1
ATOM 4332 N N . ASP A 1 555 ? -17.583 -11.856 7.199 1.00 86.19 555 ASP A N 1
ATOM 4333 C CA . ASP A 1 555 ? -17.156 -13.223 7.495 1.00 86.19 555 ASP A CA 1
ATOM 4334 C C . ASP A 1 555 ? -15.618 -13.307 7.486 1.00 86.19 555 ASP A C 1
ATOM 4336 O O . ASP A 1 555 ? -14.976 -13.641 8.481 1.00 86.19 555 ASP A O 1
ATOM 4340 N N . ASP A 1 556 ? -15.008 -12.824 6.398 1.00 79.25 556 ASP A N 1
ATOM 4341 C CA . ASP A 1 556 ? -13.575 -12.942 6.140 1.00 79.25 556 ASP A CA 1
ATOM 4342 C C . ASP A 1 556 ? -12.798 -11.626 6.277 1.00 79.25 556 ASP A C 1
ATOM 4344 O O . ASP A 1 556 ? -13.305 -10.530 6.040 1.00 79.25 556 ASP A O 1
ATOM 4348 N N . LEU A 1 557 ? -11.494 -11.747 6.563 1.00 73.94 557 LEU A N 1
ATOM 4349 C CA . LEU A 1 557 ? -10.554 -10.629 6.749 1.00 73.94 557 LEU A CA 1
ATOM 4350 C C . LEU A 1 557 ? -10.421 -9.702 5.518 1.00 73.94 557 LEU A C 1
ATOM 4352 O O . LEU A 1 557 ? -9.974 -8.560 5.657 1.00 73.94 557 LEU A O 1
ATOM 4356 N N . LEU A 1 558 ? -10.780 -10.188 4.325 1.00 68.44 558 LEU A N 1
ATOM 4357 C CA . LEU A 1 558 ? -10.644 -9.478 3.046 1.00 68.44 558 LEU A CA 1
ATOM 4358 C C . LEU A 1 558 ? -11.941 -8.786 2.584 1.00 68.44 558 LEU A C 1
ATOM 4360 O O . LEU A 1 558 ? -11.976 -8.229 1.486 1.00 68.44 558 LEU A O 1
ATOM 4364 N N . GLY A 1 559 ? -12.972 -8.754 3.432 1.00 72.81 559 GLY A N 1
ATOM 4365 C CA . GLY A 1 559 ? -14.255 -8.114 3.145 1.00 72.81 559 GLY A CA 1
ATOM 4366 C C . GLY A 1 559 ? -15.277 -9.048 2.493 1.00 72.81 559 GLY A C 1
ATOM 4367 O O . GLY A 1 559 ? -15.084 -10.256 2.413 1.00 72.81 559 GLY A O 1
ATOM 4368 N N . GLY A 1 560 ? -16.397 -8.476 2.055 1.00 83.44 560 GLY A N 1
ATOM 4369 C CA . GLY A 1 560 ? -17.545 -9.204 1.515 1.00 83.44 560 GLY A CA 1
ATOM 4370 C C . GLY A 1 560 ? -18.812 -8.355 1.581 1.00 83.44 560 GLY A C 1
ATOM 4371 O O . GLY A 1 560 ? -18.736 -7.124 1.615 1.00 83.44 560 GLY A O 1
ATOM 4372 N N . ASP A 1 561 ? -19.972 -9.003 1.625 1.00 90.19 561 ASP A N 1
ATOM 4373 C CA . ASP A 1 561 ? -21.227 -8.325 1.947 1.00 90.19 561 ASP A CA 1
ATOM 4374 C C . ASP A 1 561 ? -21.302 -8.027 3.451 1.00 90.19 561 ASP A C 1
ATOM 4376 O O . ASP A 1 561 ? -20.827 -8.801 4.281 1.00 90.19 561 ASP A O 1
ATOM 4380 N N . ASP A 1 562 ? -21.921 -6.898 3.806 1.00 94.81 562 ASP A N 1
ATOM 4381 C CA . ASP A 1 562 ? -22.248 -6.597 5.200 1.00 94.81 562 ASP A CA 1
ATOM 4382 C C . ASP A 1 562 ? -23.264 -7.623 5.706 1.00 94.81 562 ASP A C 1
ATOM 4384 O O . ASP A 1 562 ? -24.422 -7.616 5.281 1.00 94.81 562 ASP A O 1
ATOM 4388 N N . LEU A 1 563 ? -22.825 -8.506 6.601 1.00 96.75 563 LEU A N 1
ATOM 4389 C CA . LEU A 1 563 ? -23.633 -9.612 7.098 1.00 96.75 563 LEU A CA 1
ATOM 4390 C C . LEU A 1 563 ? -24.815 -9.126 7.929 1.00 96.75 563 LEU A C 1
ATOM 4392 O O . LEU A 1 563 ? -25.864 -9.762 7.908 1.00 96.75 563 LEU A O 1
ATOM 4396 N N . ALA A 1 564 ? -24.669 -8.010 8.655 1.00 97.00 564 ALA A N 1
ATOM 4397 C CA . ALA A 1 564 ? -25.748 -7.422 9.447 1.00 97.00 564 ALA A CA 1
ATOM 4398 C C . ALA A 1 564 ? -25.709 -5.882 9.404 1.00 97.00 564 ALA A C 1
ATOM 4400 O O . ALA A 1 564 ? -25.280 -5.234 10.372 1.00 97.00 564 ALA A O 1
ATOM 4401 N N . PRO A 1 565 ? -26.239 -5.277 8.323 1.00 95.75 565 PRO A N 1
ATOM 4402 C CA . PRO A 1 565 ? -26.319 -3.832 8.181 1.00 95.75 565 PRO A CA 1
ATOM 4403 C C . PRO A 1 565 ? -26.996 -3.140 9.357 1.00 95.75 565 PRO A C 1
ATOM 4405 O O . PRO A 1 565 ? -27.910 -3.682 9.986 1.00 95.75 565 PRO A O 1
ATOM 4408 N N . MET A 1 566 ? -26.588 -1.901 9.632 1.00 93.12 566 MET A N 1
ATOM 4409 C CA . MET A 1 566 ? -27.156 -1.089 10.711 1.00 93.12 566 MET A CA 1
ATOM 4410 C C . MET A 1 566 ? -28.694 -1.058 10.654 1.00 93.12 566 MET A C 1
ATOM 4412 O O . MET A 1 566 ? -29.287 -0.674 9.647 1.00 93.12 566 MET A O 1
ATOM 4416 N N . GLY A 1 567 ? -29.337 -1.446 11.760 1.00 94.06 567 GLY A N 1
ATOM 4417 C CA . GLY A 1 567 ? -30.800 -1.523 11.866 1.00 94.06 567 GLY A CA 1
ATOM 4418 C C . GLY A 1 567 ? -31.434 -2.784 11.266 1.00 94.06 567 GLY A C 1
ATOM 4419 O O . GLY A 1 567 ? -32.659 -2.855 11.188 1.00 94.06 567 GLY A O 1
ATOM 4420 N N . SER A 1 568 ? -30.632 -3.769 10.861 1.00 97.12 568 SER A N 1
ATOM 4421 C CA . SER A 1 568 ? -31.093 -5.056 10.338 1.00 97.12 568 SER A CA 1
ATOM 4422 C C . SER A 1 568 ? -30.617 -6.236 11.192 1.00 97.12 568 SER A C 1
ATOM 4424 O O . SER A 1 568 ? -29.891 -6.070 12.180 1.00 97.12 568 SER A O 1
ATOM 4426 N N . THR A 1 569 ? -31.056 -7.429 10.798 1.00 97.81 569 THR A N 1
ATOM 4427 C CA . THR A 1 569 ? -30.663 -8.701 11.392 1.00 97.81 569 THR A CA 1
ATOM 4428 C C . THR A 1 569 ? -30.060 -9.584 10.307 1.00 97.81 569 THR A C 1
ATOM 4430 O O . THR A 1 569 ? -30.682 -9.791 9.267 1.00 97.81 569 THR A O 1
ATOM 4433 N N . GLY A 1 570 ? -28.856 -10.073 10.570 1.00 97.44 570 GLY A N 1
ATOM 4434 C CA . GLY A 1 570 ? -28.033 -10.882 9.684 1.00 97.44 570 GLY A CA 1
ATOM 4435 C C . GLY A 1 570 ? -27.750 -12.271 10.229 1.00 97.44 570 GLY A C 1
ATOM 4436 O O . GLY A 1 570 ? -28.154 -12.585 11.350 1.00 97.44 570 GLY A O 1
ATOM 4437 N N . ALA A 1 571 ? -27.009 -13.083 9.478 1.00 97.19 571 ALA A N 1
ATOM 4438 C CA . ALA A 1 571 ? -26.521 -14.372 9.957 1.00 97.19 571 ALA A CA 1
ATOM 4439 C C . ALA A 1 571 ? -25.119 -14.695 9.420 1.00 97.19 571 ALA A C 1
ATOM 4441 O O . ALA A 1 571 ? -24.802 -14.298 8.303 1.00 97.19 571 ALA A O 1
ATOM 4442 N N . ASN A 1 572 ? -24.329 -15.432 10.207 1.00 96.75 572 ASN A N 1
ATOM 4443 C CA . ASN A 1 572 ? -23.065 -16.043 9.794 1.00 96.75 572 ASN A CA 1
ATOM 4444 C C . ASN A 1 572 ? -23.007 -17.519 10.197 1.00 96.75 572 ASN A C 1
ATOM 4446 O O . ASN A 1 572 ? -23.565 -17.902 11.236 1.00 96.75 572 ASN A O 1
ATOM 4450 N N . VAL A 1 573 ? -22.331 -18.333 9.388 1.00 96.44 573 VAL A N 1
ATOM 4451 C CA . VAL A 1 573 ? -22.112 -19.756 9.666 1.00 96.44 573 VAL A CA 1
ATOM 4452 C C . VAL A 1 573 ? -20.670 -20.121 9.341 1.00 96.44 573 VAL A C 1
ATOM 4454 O O . VAL A 1 573 ? -20.313 -20.195 8.169 1.00 96.44 573 VAL A O 1
ATOM 4457 N N . ASP A 1 574 ? -19.887 -20.442 10.366 1.00 95.75 574 ASP A N 1
ATOM 4458 C CA . ASP A 1 574 ? -18.464 -20.758 10.203 1.00 95.75 574 ASP A CA 1
ATOM 4459 C C . ASP A 1 574 ? -18.216 -22.239 10.464 1.00 95.75 574 ASP A C 1
ATOM 4461 O O . ASP A 1 574 ? -18.931 -22.874 11.240 1.00 95.75 574 ASP A O 1
ATOM 4465 N N . ALA A 1 575 ? -17.138 -22.787 9.911 1.00 94.19 575 ALA A N 1
ATOM 4466 C CA . ALA A 1 575 ? -16.606 -24.053 10.403 1.00 94.19 575 ALA A CA 1
ATOM 4467 C C . ALA A 1 575 ? -16.037 -23.892 11.827 1.00 94.19 575 ALA A C 1
ATOM 4469 O O . ALA A 1 575 ? -15.525 -22.833 12.202 1.00 94.19 575 ALA A O 1
ATOM 4470 N N . SER A 1 576 ? -16.083 -24.959 12.629 1.00 92.56 576 SER A N 1
ATOM 4471 C CA . SER A 1 576 ? -15.628 -24.936 14.033 1.00 92.56 576 SER A CA 1
ATOM 4472 C C . SER A 1 576 ? -14.173 -24.483 14.246 1.00 92.56 576 SER A C 1
ATOM 4474 O O . SER A 1 576 ? -13.859 -23.886 15.287 1.00 92.56 576 SER A O 1
ATOM 4476 N N . ASP A 1 577 ? -13.302 -24.711 13.263 1.00 91.50 577 ASP A N 1
ATOM 4477 C CA . ASP A 1 577 ? -11.893 -24.310 13.234 1.00 91.50 577 ASP A CA 1
ATOM 4478 C C . ASP A 1 577 ? -11.637 -22.954 12.553 1.00 91.50 577 ASP A C 1
ATOM 4480 O O . ASP A 1 577 ? -10.538 -22.411 12.680 1.00 91.50 577 ASP A O 1
ATOM 4484 N N . ALA A 1 578 ? -12.650 -22.375 11.905 1.00 92.88 578 ALA A N 1
ATOM 4485 C CA . ALA A 1 578 ? -12.578 -21.098 11.194 1.00 92.88 578 ALA A CA 1
ATOM 4486 C C . ALA A 1 578 ? -13.288 -19.942 11.919 1.00 92.88 578 ALA A C 1
ATOM 4488 O O . ALA A 1 578 ? -13.307 -18.830 11.406 1.00 92.88 578 ALA A O 1
ATOM 4489 N N . ARG A 1 579 ? -13.837 -20.188 13.117 1.00 94.69 579 ARG A N 1
ATOM 4490 C CA . ARG A 1 579 ? -14.683 -19.234 13.850 1.00 94.69 579 ARG A CA 1
ATOM 4491 C C . ARG A 1 579 ? -14.075 -17.838 13.972 1.00 94.69 579 ARG A C 1
ATOM 4493 O O . ARG A 1 579 ? -13.118 -17.639 14.734 1.00 94.69 579 ARG A O 1
ATOM 4500 N N . ALA A 1 580 ? -14.673 -16.865 13.297 1.00 95.88 580 ALA A N 1
ATOM 4501 C CA . ALA A 1 580 ? -14.240 -15.485 13.347 1.00 95.88 580 ALA A CA 1
ATOM 4502 C C . ALA A 1 580 ? -15.347 -14.496 12.968 1.00 95.88 580 ALA A C 1
ATOM 4504 O O . ALA A 1 580 ? -16.336 -14.831 12.336 1.00 95.88 580 ALA A O 1
ATOM 4505 N N . ILE A 1 581 ? -15.177 -13.242 13.387 1.00 96.50 581 ILE A N 1
ATOM 4506 C CA . ILE A 1 581 ? -15.978 -12.117 12.900 1.00 96.50 581 ILE A CA 1
ATOM 4507 C C . ILE A 1 581 ? -15.036 -10.941 12.658 1.00 96.50 581 ILE A C 1
ATOM 4509 O O . ILE A 1 581 ? -14.309 -10.527 13.572 1.00 96.50 581 ILE A O 1
ATOM 4513 N N . GLN A 1 582 ? -15.077 -10.353 11.463 1.00 95.75 582 GLN A N 1
ATOM 4514 C CA . GLN A 1 582 ? -14.439 -9.064 11.212 1.00 95.75 582 GLN A CA 1
ATOM 4515 C C . GLN A 1 582 ? -15.453 -7.931 11.394 1.00 95.75 582 GLN A C 1
ATOM 4517 O O . GLN A 1 582 ? -16.510 -7.901 10.771 1.00 95.75 582 GLN A O 1
ATOM 4522 N N . ILE A 1 583 ? -15.103 -6.956 12.231 1.00 96.62 583 ILE A N 1
ATOM 4523 C CA . ILE A 1 583 ? -15.873 -5.729 12.434 1.00 96.62 583 ILE A CA 1
ATOM 4524 C C . ILE A 1 583 ? -15.061 -4.566 11.878 1.00 96.62 583 ILE A C 1
ATOM 4526 O O . ILE A 1 583 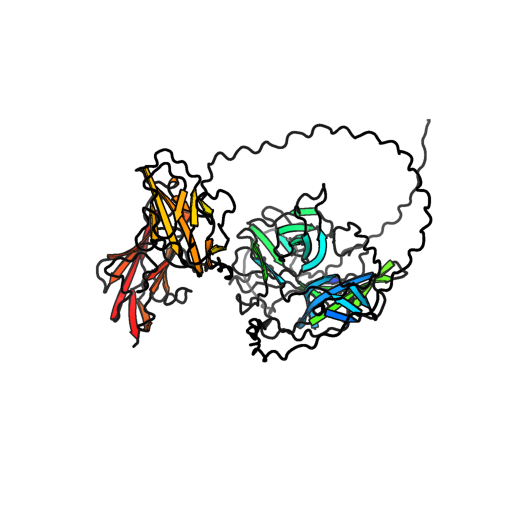? -13.994 -4.272 12.407 1.00 96.62 583 ILE A O 1
ATOM 4530 N N . ALA A 1 584 ? -15.547 -3.884 10.846 1.00 95.75 584 ALA A N 1
ATOM 4531 C CA . ALA A 1 584 ? -14.878 -2.729 10.245 1.00 95.75 584 ALA A CA 1
ATOM 4532 C C . ALA A 1 584 ? -15.735 -1.466 10.380 1.00 95.75 584 ALA A C 1
ATOM 4534 O O . ALA A 1 584 ? -16.962 -1.544 10.438 1.00 95.75 584 ALA A O 1
ATOM 4535 N N . TRP A 1 585 ? -15.113 -0.288 10.439 1.00 96.69 585 TRP A N 1
ATOM 4536 C CA . TRP A 1 585 ? -15.838 0.971 10.616 1.00 96.69 585 TRP A CA 1
ATOM 4537 C C . TRP A 1 585 ? -15.201 2.159 9.899 1.00 96.69 585 TRP A C 1
ATOM 4539 O O . TRP A 1 585 ? -14.015 2.177 9.591 1.00 96.69 585 TRP A O 1
ATOM 4549 N N . ASN A 1 586 ? -15.997 3.204 9.678 1.00 95.88 586 ASN A N 1
ATOM 4550 C CA . ASN A 1 586 ? -15.515 4.498 9.215 1.00 95.88 586 ASN A CA 1
ATOM 4551 C C . ASN A 1 586 ? -16.244 5.629 9.949 1.00 95.88 586 ASN A C 1
ATOM 4553 O O . ASN A 1 586 ? -17.415 5.901 9.697 1.00 95.88 586 ASN A O 1
ATOM 4557 N N . PHE A 1 587 ? -15.536 6.329 10.837 1.00 95.81 587 PHE A N 1
ATOM 4558 C CA . PHE A 1 587 ? -16.061 7.509 11.532 1.00 95.81 587 PHE A CA 1
ATOM 4559 C C . PHE A 1 587 ? -15.976 8.792 10.700 1.00 95.81 587 PHE A C 1
ATOM 4561 O O . PHE A 1 587 ? -16.474 9.820 11.153 1.00 95.81 587 PHE A O 1
ATOM 4568 N N . ASN A 1 588 ? -15.357 8.775 9.517 1.00 94.56 588 ASN A N 1
ATOM 4569 C CA . ASN A 1 588 ? -15.032 9.973 8.740 1.00 94.56 588 ASN A CA 1
ATOM 4570 C C . ASN A 1 588 ? -14.284 11.007 9.594 1.00 94.56 588 ASN A C 1
ATOM 4572 O O . ASN A 1 588 ? -14.647 12.182 9.677 1.00 94.56 588 ASN A O 1
ATOM 4576 N N . ARG A 1 589 ? -13.285 10.500 10.313 1.00 92.88 589 ARG A N 1
ATOM 4577 C CA . ARG A 1 589 ? -12.340 11.252 11.128 1.00 92.88 589 ARG A CA 1
ATOM 4578 C C . ARG A 1 589 ? -10.953 10.953 10.594 1.00 92.88 589 ARG A C 1
ATOM 4580 O O . ARG A 1 589 ? -10.688 9.824 10.191 1.00 92.88 589 ARG A O 1
ATOM 4587 N N . ASP A 1 590 ? -10.096 11.962 10.610 1.00 90.44 590 ASP A N 1
ATOM 4588 C CA . ASP A 1 590 ? -8.682 11.768 10.332 1.00 90.44 590 ASP A CA 1
ATOM 4589 C C . ASP A 1 590 ? -8.092 10.836 11.398 1.00 90.44 590 ASP A C 1
ATOM 4591 O O . ASP A 1 590 ? -8.145 11.141 12.594 1.00 90.44 590 ASP A O 1
ATOM 4595 N N . ALA A 1 591 ? -7.560 9.695 10.964 1.00 89.81 591 ALA A N 1
ATOM 4596 C CA . ALA A 1 591 ? -6.978 8.684 11.835 1.00 89.81 591 ALA A CA 1
ATOM 4597 C C . ALA A 1 591 ? -5.825 9.232 12.689 1.00 89.81 591 ALA A C 1
ATOM 4599 O O . ALA A 1 591 ? -5.660 8.784 13.823 1.00 89.81 591 ALA A O 1
ATOM 4600 N N . ALA A 1 592 ? -5.093 10.243 12.202 1.00 86.88 592 ALA A N 1
ATOM 4601 C CA . ALA A 1 592 ? -4.027 10.906 12.955 1.00 86.88 592 ALA A CA 1
ATOM 4602 C C . ALA A 1 592 ? -4.551 11.668 14.186 1.00 86.88 592 ALA A C 1
ATOM 4604 O O . ALA A 1 592 ? -3.799 11.960 15.109 1.00 86.88 592 ALA A O 1
ATOM 4605 N N . THR A 1 593 ? -5.853 11.967 14.237 1.00 91.56 593 THR A N 1
ATOM 4606 C CA . THR A 1 593 ? -6.505 12.621 15.387 1.00 91.56 593 THR A CA 1
ATOM 4607 C C . THR A 1 593 ? -7.129 11.631 16.374 1.00 91.56 593 THR A C 1
ATOM 4609 O O . THR A 1 593 ? -7.689 12.034 17.401 1.00 91.56 593 THR A O 1
ATOM 4612 N N . VAL A 1 594 ? -7.047 10.330 16.083 1.00 94.00 594 VAL A N 1
ATOM 4613 C CA . VAL A 1 594 ? -7.657 9.264 16.876 1.00 94.00 594 VAL A CA 1
ATOM 4614 C C . VAL A 1 594 ? -6.583 8.523 17.665 1.00 94.00 594 VAL A C 1
ATOM 4616 O O . VAL A 1 594 ? -5.590 8.057 17.113 1.00 94.00 594 VAL A O 1
ATOM 4619 N N . ASN A 1 595 ? -6.799 8.370 18.972 1.00 93.81 595 ASN A N 1
ATOM 4620 C CA . ASN A 1 595 ? -5.911 7.566 19.802 1.00 93.81 595 ASN A CA 1
ATOM 4621 C C . ASN A 1 595 ? -6.101 6.081 19.466 1.00 93.81 595 ASN A C 1
ATOM 4623 O O . ASN A 1 595 ? -5.189 5.411 18.988 1.00 93.81 595 ASN A O 1
ATOM 4627 N N . GLU A 1 596 ? -7.319 5.589 19.684 1.00 96.00 596 GLU A N 1
ATOM 4628 C CA . GLU A 1 596 ? -7.696 4.193 19.493 1.00 96.00 596 GLU A CA 1
ATOM 4629 C C . GLU A 1 596 ? -9.217 4.041 19.379 1.00 96.00 596 GLU A C 1
ATOM 4631 O O . GLU A 1 596 ? -9.981 4.983 19.623 1.00 96.00 596 GLU A O 1
ATOM 4636 N N . TYR A 1 597 ? -9.653 2.824 19.061 1.00 97.69 597 TYR A N 1
ATOM 4637 C CA . TYR A 1 597 ? -11.056 2.430 19.092 1.00 97.69 597 TYR A CA 1
ATOM 4638 C C . TYR A 1 597 ? -11.274 1.341 20.133 1.00 97.69 597 TYR A C 1
ATOM 4640 O O . TYR A 1 597 ? -10.499 0.386 20.224 1.00 97.69 597 TYR A O 1
ATOM 4648 N N . HIS A 1 598 ? -12.352 1.474 20.902 1.00 98.25 598 HIS A N 1
ATOM 4649 C CA . HIS A 1 598 ? -12.850 0.429 21.791 1.00 98.25 598 HIS A CA 1
ATOM 4650 C C . HIS A 1 598 ? -14.011 -0.274 21.106 1.00 98.25 598 HIS A C 1
ATOM 4652 O O . HIS A 1 598 ? -14.940 0.375 20.627 1.00 98.25 598 HIS A O 1
ATOM 4658 N N . VAL A 1 599 ? -13.967 -1.599 21.084 1.00 98.44 599 VAL A N 1
ATOM 4659 C CA . VAL A 1 599 ? -15.030 -2.438 20.542 1.00 98.44 599 VAL A CA 1
ATOM 4660 C C . VAL A 1 599 ? -15.771 -3.059 21.710 1.00 98.44 599 VAL A C 1
ATOM 4662 O O . VAL A 1 599 ? -15.174 -3.662 22.605 1.00 98.44 599 VAL A O 1
ATOM 4665 N N . LEU A 1 600 ? -17.083 -2.884 21.716 1.00 98.69 600 LEU A N 1
ATOM 4666 C CA . LEU A 1 600 ? -17.992 -3.461 22.685 1.00 98.69 600 LEU A CA 1
ATOM 4667 C C . LEU A 1 600 ? -18.962 -4.403 21.976 1.00 98.69 600 LEU A C 1
ATOM 4669 O O . LEU A 1 600 ? -19.322 -4.177 20.822 1.00 98.69 600 LEU A O 1
ATOM 4673 N N . VAL A 1 601 ? -19.406 -5.440 22.680 1.00 98.69 601 VAL A N 1
ATOM 4674 C CA . VAL A 1 601 ? -20.337 -6.450 22.169 1.00 98.69 601 VAL A CA 1
ATOM 4675 C C . VAL A 1 601 ? -21.521 -6.621 23.117 1.00 98.69 601 VAL A C 1
ATOM 4677 O O . VAL A 1 601 ? -21.356 -6.681 24.336 1.00 98.69 601 VAL A O 1
ATOM 4680 N N . SER A 1 602 ? -22.727 -6.668 22.562 1.00 98.69 602 SER A N 1
ATOM 4681 C CA . SER A 1 602 ? -23.939 -7.150 23.222 1.00 98.69 602 SER A CA 1
ATOM 4682 C C . SER A 1 602 ? -24.192 -8.578 22.752 1.00 98.69 602 SER A C 1
ATOM 4684 O O . SER A 1 602 ? -24.235 -8.826 21.548 1.00 98.69 602 SER A O 1
ATOM 4686 N N . VAL A 1 603 ? -24.328 -9.502 23.703 1.00 98.69 603 VAL A N 1
ATOM 4687 C CA . VAL A 1 603 ? -24.653 -10.912 23.452 1.00 98.69 603 VAL A CA 1
ATOM 4688 C C . VAL A 1 603 ? -26.110 -11.134 23.839 1.00 98.69 603 VAL A C 1
ATOM 4690 O O . VAL A 1 603 ? -26.501 -10.778 24.953 1.00 98.69 603 VAL A O 1
ATOM 4693 N N . ASP A 1 604 ? -26.916 -11.670 22.924 1.00 98.38 604 ASP A N 1
ATOM 4694 C CA . ASP A 1 604 ? -28.333 -12.008 23.145 1.00 98.38 604 ASP A CA 1
ATOM 4695 C C . ASP A 1 604 ? -29.192 -10.846 23.658 1.00 98.38 604 ASP A C 1
ATOM 4697 O O . ASP A 1 604 ? -30.065 -11.000 24.514 1.00 98.38 604 ASP A O 1
ATOM 4701 N N . GLY A 1 605 ? -28.924 -9.644 23.137 1.00 97.88 605 GLY A N 1
ATOM 4702 C CA . GLY A 1 605 ? -29.622 -8.416 23.527 1.00 97.88 605 GLY A CA 1
ATOM 4703 C C . GLY A 1 605 ? -29.287 -7.930 24.942 1.00 97.88 605 GLY A C 1
ATOM 4704 O O . GLY A 1 605 ? -29.991 -7.074 25.483 1.00 97.88 605 GLY A O 1
ATOM 4705 N N . GLY A 1 606 ? -28.231 -8.466 25.559 1.00 98.31 606 GLY A N 1
ATOM 4706 C CA . GLY A 1 606 ? -27.718 -8.017 26.847 1.00 98.31 606 GLY A CA 1
ATOM 4707 C C . GLY A 1 606 ? -27.079 -6.623 26.801 1.00 98.31 606 GLY A C 1
ATOM 4708 O O . GLY A 1 606 ? -27.044 -5.934 25.781 1.00 98.31 606 GLY A O 1
ATOM 4709 N N . THR A 1 607 ? -26.527 -6.184 27.929 1.00 98.31 607 THR A N 1
ATOM 4710 C CA . THR A 1 607 ? -25.754 -4.934 27.984 1.00 98.31 607 THR A CA 1
ATOM 4711 C C . THR A 1 607 ? -24.442 -5.065 27.216 1.00 98.31 607 THR A C 1
ATOM 4713 O O . THR A 1 607 ? -23.809 -6.118 27.279 1.00 98.31 607 THR A O 1
ATOM 4716 N N . TYR A 1 608 ? -23.990 -3.983 26.579 1.00 98.62 608 TYR A N 1
ATOM 4717 C CA . TYR A 1 608 ? -22.677 -3.932 25.937 1.00 98.62 608 TYR A CA 1
ATOM 4718 C C . TYR A 1 608 ? -21.540 -4.169 26.935 1.00 98.62 608 TYR A C 1
ATOM 4720 O O . TYR A 1 608 ? -21.472 -3.529 27.986 1.00 98.62 608 TYR A O 1
ATOM 4728 N N . GLN A 1 609 ? -20.636 -5.076 26.578 1.00 98.62 609 GLN A N 1
ATOM 4729 C CA . GLN A 1 609 ? -19.439 -5.434 27.332 1.00 98.62 609 GLN A CA 1
ATOM 4730 C C . GLN A 1 609 ? -18.200 -5.128 26.496 1.00 98.62 609 GLN A C 1
ATOM 4732 O O . GLN A 1 609 ? -18.249 -5.187 25.271 1.00 98.62 609 GLN A O 1
ATOM 4737 N N . PHE A 1 610 ? -17.086 -4.799 27.145 1.00 98.38 610 PHE A N 1
ATOM 4738 C CA . PHE A 1 610 ? -15.830 -4.541 26.446 1.00 98.38 610 PHE A CA 1
ATOM 4739 C C . PHE A 1 610 ? -15.309 -5.824 25.786 1.00 98.38 610 PHE A C 1
ATOM 4741 O O . PHE A 1 610 ? -14.961 -6.777 26.484 1.00 98.38 610 PHE A O 1
ATOM 4748 N N . LEU A 1 611 ? -15.258 -5.830 24.453 1.00 98.38 611 LEU A N 1
ATOM 4749 C CA . LEU A 1 611 ? -14.725 -6.933 23.659 1.00 98.38 611 LEU A CA 1
ATOM 4750 C C . LEU A 1 611 ? -13.209 -6.800 23.511 1.00 98.38 611 LEU A C 1
ATOM 4752 O O . LEU A 1 611 ? -12.476 -7.751 23.769 1.00 98.38 611 LEU A O 1
ATOM 4756 N N . GLY A 1 612 ? -12.732 -5.616 23.132 1.00 97.69 612 GLY A N 1
ATOM 4757 C CA . GLY A 1 612 ? -11.319 -5.367 22.874 1.00 97.69 612 GLY A CA 1
ATOM 4758 C C . GLY A 1 612 ? -11.047 -3.950 22.385 1.00 97.69 612 GLY A C 1
ATOM 4759 O O . GLY A 1 612 ? -11.939 -3.103 22.355 1.00 97.69 612 GLY A O 1
ATOM 4760 N N . GLN A 1 613 ? -9.800 -3.679 22.006 1.00 96.69 613 GLN A N 1
ATOM 4761 C CA . GLN A 1 613 ? -9.397 -2.375 21.471 1.00 96.69 613 GLN A CA 1
ATOM 4762 C C . GLN A 1 613 ? -8.235 -2.478 20.484 1.00 96.69 613 GLN A C 1
ATOM 4764 O O . GLN A 1 613 ? -7.536 -3.493 20.435 1.00 96.69 613 GLN A O 1
ATOM 4769 N N . THR A 1 614 ? -8.033 -1.416 19.703 1.00 96.31 614 THR A N 1
ATOM 4770 C CA . THR A 1 614 ? -7.018 -1.384 18.641 1.00 96.31 614 THR A CA 1
ATOM 4771 C C . THR A 1 614 ? -5.660 -0.840 19.079 1.00 96.31 614 THR A C 1
ATOM 4773 O O . THR A 1 614 ? -4.676 -1.134 18.403 1.00 96.31 614 THR A O 1
ATOM 4776 N N . TYR A 1 615 ? -5.595 -0.033 20.152 1.00 95.25 615 TYR A N 1
ATOM 4777 C CA . TYR A 1 615 ? -4.422 0.764 20.570 1.00 95.25 615 TYR A CA 1
ATOM 4778 C C . TYR A 1 615 ? -3.837 1.694 19.490 1.00 95.25 615 TYR A C 1
ATOM 4780 O O . TYR A 1 615 ? -2.778 2.296 19.681 1.00 95.25 615 TYR A O 1
ATOM 4788 N N . ASN A 1 616 ? -4.514 1.818 18.346 1.00 93.19 616 ASN A N 1
ATOM 4789 C CA . ASN A 1 616 ? -4.090 2.650 17.234 1.00 93.19 616 ASN A CA 1
ATOM 4790 C C . ASN A 1 616 ? -5.302 3.168 16.442 1.00 93.19 616 ASN A C 1
ATOM 4792 O O . ASN A 1 616 ? -6.185 2.392 16.065 1.00 93.19 616 ASN A O 1
ATOM 4796 N N . GLY A 1 617 ? -5.347 4.481 16.207 1.00 92.81 617 GLY A N 1
ATOM 4797 C CA . GLY A 1 617 ? -6.412 5.183 15.486 1.00 92.81 617 GLY A CA 1
ATOM 4798 C C . GLY A 1 617 ? -6.411 4.969 13.971 1.00 92.81 617 GLY A C 1
ATOM 4799 O O . GLY A 1 617 ? -7.421 5.238 13.319 1.00 92.81 617 GLY A O 1
ATOM 4800 N N . THR A 1 618 ? -5.318 4.436 13.420 1.00 92.62 618 THR A N 1
ATOM 4801 C CA . THR A 1 618 ? -5.203 4.035 12.006 1.00 92.62 618 THR A CA 1
ATOM 4802 C C . THR A 1 618 ? -5.809 2.661 11.723 1.00 92.62 618 THR A C 1
ATOM 4804 O O . THR A 1 618 ? -6.111 2.345 10.575 1.00 92.62 618 THR A O 1
ATOM 4807 N N . ILE A 1 619 ? -6.047 1.849 12.758 1.00 93.81 619 ILE A N 1
ATOM 4808 C CA . ILE A 1 619 ? -6.664 0.529 12.620 1.00 93.81 619 ILE A CA 1
ATOM 4809 C C . ILE A 1 619 ? -8.181 0.690 12.733 1.00 93.81 619 ILE A C 1
ATOM 4811 O O . ILE A 1 619 ? -8.718 0.857 13.826 1.00 93.81 619 ILE A O 1
ATOM 4815 N N . THR A 1 620 ? -8.876 0.640 11.600 1.00 95.06 620 THR A N 1
ATOM 4816 C CA . THR A 1 620 ? -10.331 0.857 11.501 1.00 95.06 620 THR A CA 1
ATOM 4817 C C . THR A 1 620 ? -11.138 -0.441 11.392 1.00 95.06 620 THR A C 1
ATOM 4819 O O . THR A 1 620 ? -12.232 -0.473 10.827 1.00 95.06 620 THR A O 1
ATOM 4822 N N . TYR A 1 621 ? -10.594 -1.527 11.939 1.00 95.62 621 TYR A N 1
ATOM 4823 C CA . TYR A 1 621 ? -11.272 -2.811 12.046 1.00 95.62 621 TYR A CA 1
ATOM 4824 C C . TYR A 1 621 ? -10.804 -3.601 13.276 1.00 95.62 621 TYR A C 1
ATOM 4826 O O . TYR A 1 621 ? -9.793 -3.284 13.906 1.00 95.62 621 TYR A O 1
ATOM 4834 N N . PHE A 1 622 ? -11.547 -4.649 13.613 1.00 95.94 622 PHE A N 1
ATOM 4835 C CA . PHE A 1 622 ? -11.256 -5.589 14.684 1.00 95.94 622 PHE A CA 1
ATOM 4836 C C . PHE A 1 622 ? -11.598 -6.999 14.215 1.00 95.94 622 PHE A C 1
ATOM 4838 O O . PHE A 1 622 ? -12.714 -7.242 13.761 1.00 95.94 622 PHE A O 1
ATOM 4845 N N . TYR A 1 623 ? -10.644 -7.921 14.324 1.00 95.50 623 TYR A N 1
ATOM 4846 C CA . TYR A 1 623 ? -10.846 -9.324 13.970 1.00 95.50 623 TYR A CA 1
ATOM 4847 C C . TYR A 1 623 ? -10.992 -10.161 15.241 1.00 95.50 623 TYR A C 1
ATOM 4849 O O . TYR A 1 623 ? -10.021 -10.382 15.971 1.00 95.50 623 TYR A O 1
ATOM 4857 N N . TRP A 1 624 ? -12.221 -10.587 15.529 1.00 97.00 624 TRP A N 1
ATOM 4858 C CA . TRP A 1 624 ? -12.543 -11.383 16.705 1.00 97.00 624 TRP A CA 1
ATOM 4859 C C . TRP A 1 624 ? -12.461 -12.871 16.370 1.00 97.00 624 TRP A C 1
ATOM 4861 O O . TRP A 1 624 ? -13.349 -13.413 15.725 1.00 97.00 624 TRP A O 1
ATOM 4871 N N . SER A 1 625 ? -11.391 -13.529 16.816 1.00 95.88 625 SER A N 1
ATOM 4872 C CA . SER A 1 625 ? -11.174 -14.968 16.631 1.00 95.88 625 SER A CA 1
ATOM 4873 C C . SER A 1 625 ? -10.416 -15.576 17.822 1.00 95.88 625 SER A C 1
ATOM 4875 O O . SER A 1 625 ? -9.772 -14.834 18.578 1.00 95.88 625 SER A O 1
ATOM 4877 N N . PRO A 1 626 ? -10.411 -16.916 17.979 1.00 95.06 626 PRO A N 1
ATOM 4878 C CA . PRO A 1 626 ? -9.669 -17.602 19.044 1.00 95.06 626 PRO A CA 1
ATOM 4879 C C . PRO A 1 626 ? -8.151 -17.357 19.013 1.00 95.06 626 PRO A C 1
ATOM 4881 O O . PRO A 1 626 ? -7.460 -17.498 20.019 1.00 95.06 626 PRO A O 1
ATOM 4884 N N . THR A 1 627 ? -7.605 -16.961 17.858 1.00 92.69 627 THR A N 1
ATOM 4885 C CA . THR A 1 627 ? -6.159 -16.741 17.673 1.00 92.69 627 THR A CA 1
ATOM 4886 C C . THR A 1 627 ? -5.625 -15.495 18.387 1.00 92.69 627 THR A C 1
ATOM 4888 O O . THR A 1 627 ? -4.413 -15.296 18.452 1.00 92.69 627 THR A O 1
ATOM 4891 N N . SER A 1 628 ? -6.506 -14.655 18.949 1.00 88.69 628 SER A N 1
ATOM 4892 C CA . SER A 1 628 ? -6.131 -13.476 19.741 1.00 88.69 628 SER A CA 1
ATOM 4893 C C . SER A 1 628 ? -5.177 -12.513 19.013 1.00 88.69 628 SER A C 1
ATOM 4895 O O . SER A 1 628 ? -4.268 -11.941 19.618 1.00 88.69 628 SER A O 1
ATOM 4897 N N . GLN A 1 629 ? -5.381 -12.293 17.710 1.00 92.94 629 GLN A N 1
ATOM 4898 C CA . GLN A 1 629 ? -4.604 -11.316 16.926 1.00 92.94 629 GLN A CA 1
ATOM 4899 C C . GLN A 1 629 ? -4.794 -9.868 17.410 1.00 92.94 629 GLN A C 1
ATOM 4901 O O . GLN A 1 629 ? -3.917 -9.024 17.236 1.00 92.94 629 GLN A O 1
ATOM 4906 N N . PHE A 1 630 ? -5.919 -9.587 18.063 1.00 95.12 630 PHE A N 1
ATOM 4907 C CA . PHE A 1 630 ? -6.212 -8.323 18.730 1.00 95.12 630 PHE A CA 1
ATOM 4908 C C . PHE A 1 630 ? -6.192 -8.497 20.248 1.00 95.12 630 PHE A C 1
ATOM 4910 O O . PHE A 1 630 ? -6.390 -9.601 20.767 1.00 95.12 630 PHE A O 1
ATOM 4917 N N . LYS A 1 631 ? -5.996 -7.396 20.988 1.00 94.56 631 LYS A N 1
ATOM 4918 C CA . LYS A 1 631 ? -6.207 -7.418 22.437 1.00 94.56 631 LYS A CA 1
ATOM 4919 C C . LYS A 1 631 ? -7.696 -7.605 22.719 1.00 94.56 631 LYS A C 1
ATOM 4921 O O . LYS A 1 631 ? -8.472 -6.654 22.674 1.00 94.56 631 LYS A O 1
ATOM 4926 N N . THR A 1 632 ? -8.047 -8.838 23.052 1.00 96.56 632 THR A N 1
ATOM 4927 C CA . THR A 1 632 ? -9.408 -9.251 23.389 1.00 96.56 632 THR A CA 1
ATOM 4928 C C . THR A 1 632 ? -9.526 -9.418 24.901 1.00 96.56 632 THR A C 1
ATOM 4930 O O . THR A 1 632 ? -8.575 -9.830 25.577 1.00 96.56 632 THR A O 1
ATOM 4933 N N . ALA A 1 633 ? -10.669 -9.042 25.464 1.00 97.44 633 ALA A N 1
ATOM 4934 C CA . ALA A 1 633 ? -10.963 -9.266 26.868 1.00 97.44 633 ALA A CA 1
ATOM 4935 C C . ALA A 1 633 ? -11.049 -10.771 27.152 1.00 97.44 633 ALA A C 1
ATOM 4937 O O . ALA A 1 633 ? -11.531 -11.543 26.329 1.00 97.44 633 ALA A O 1
ATOM 4938 N N . ALA A 1 634 ? -10.615 -11.189 28.344 1.00 96.81 634 ALA A N 1
ATOM 4939 C CA . ALA A 1 634 ? -10.509 -12.609 28.687 1.00 96.81 634 ALA A CA 1
ATOM 4940 C C . ALA A 1 634 ? -11.838 -13.377 28.548 1.00 96.81 634 ALA A C 1
ATOM 4942 O O . ALA A 1 634 ? -11.823 -14.543 28.181 1.00 96.81 634 ALA A O 1
ATOM 4943 N N . ALA A 1 635 ? -12.978 -12.718 28.786 1.00 97.75 635 ALA A N 1
ATOM 4944 C CA . ALA A 1 635 ? -14.308 -13.317 28.643 1.00 97.75 635 ALA A CA 1
ATOM 4945 C C . ALA A 1 635 ? -14.687 -13.669 27.190 1.00 97.75 635 ALA A C 1
ATOM 4947 O O . ALA A 1 635 ? -15.633 -14.419 26.982 1.00 97.75 635 ALA A O 1
ATOM 4948 N N . PHE A 1 636 ? -13.964 -13.133 26.205 1.00 98.00 636 PHE A N 1
ATOM 4949 C CA . PHE A 1 636 ? -14.233 -13.305 24.775 1.00 98.00 636 PHE A CA 1
ATOM 4950 C C . PHE A 1 636 ? -13.018 -13.854 24.010 1.00 98.00 636 PHE A C 1
ATOM 4952 O O . PHE A 1 636 ? -12.995 -13.816 22.781 1.00 98.00 636 PHE A O 1
ATOM 4959 N N . ALA A 1 637 ? -11.992 -14.339 24.719 1.00 96.81 637 ALA A N 1
ATOM 4960 C CA . ALA A 1 637 ? -10.746 -14.814 24.113 1.00 96.81 637 ALA A CA 1
ATOM 4961 C C . ALA A 1 637 ? -10.939 -16.063 23.233 1.00 96.81 637 ALA A C 1
ATOM 4963 O O . ALA A 1 637 ? -10.181 -16.259 22.289 1.00 96.81 637 ALA A O 1
ATOM 4964 N N . ASP A 1 638 ? -11.985 -16.853 23.493 1.00 96.88 638 ASP A N 1
ATOM 4965 C CA . ASP A 1 638 ? -12.315 -18.073 22.744 1.00 96.88 638 ASP A CA 1
ATOM 4966 C C . ASP A 1 638 ? -13.051 -17.801 21.416 1.00 96.88 638 ASP A C 1
ATOM 4968 O O . ASP A 1 638 ? -13.549 -18.735 20.787 1.00 96.88 638 ASP A O 1
ATOM 4972 N N . GLY A 1 639 ? -13.141 -16.535 20.987 1.00 96.75 639 GLY A N 1
ATOM 4973 C CA . GLY A 1 639 ? -13.831 -16.136 19.759 1.00 96.75 639 GLY A CA 1
ATOM 4974 C C . GLY A 1 639 ? -15.365 -16.113 19.878 1.00 96.75 639 GLY A C 1
ATOM 4975 O O . GLY A 1 639 ? -15.908 -16.250 20.984 1.00 96.75 639 GLY A O 1
ATOM 4976 N N . PRO A 1 640 ? -16.075 -15.920 18.752 1.00 97.31 640 PRO A N 1
ATOM 4977 C CA . PRO A 1 640 ? -17.529 -16.041 18.698 1.00 97.31 640 PRO A CA 1
ATOM 4978 C C . PRO A 1 640 ? -17.985 -17.476 19.017 1.00 97.31 640 PRO A C 1
ATOM 4980 O O . PRO A 1 640 ? -17.305 -18.465 18.730 1.00 97.31 640 PRO A O 1
ATOM 4983 N N . GLN A 1 641 ? -19.137 -17.583 19.674 1.00 97.69 641 GLN A N 1
ATOM 4984 C CA . GLN A 1 641 ? -19.706 -18.827 20.191 1.00 97.69 641 GLN A CA 1
ATOM 4985 C C . GLN A 1 641 ? -20.980 -19.189 19.422 1.00 97.69 641 GLN A C 1
ATOM 4987 O O . GLN A 1 641 ? -21.763 -18.311 19.063 1.00 97.69 641 GLN A O 1
ATOM 4992 N N . ASP A 1 642 ? -21.185 -20.487 19.192 1.00 97.94 642 ASP A N 1
ATOM 4993 C CA . ASP A 1 642 ? -22.341 -21.013 18.461 1.00 97.94 642 ASP A CA 1
ATOM 4994 C C . ASP A 1 642 ? -23.681 -20.645 19.119 1.00 97.94 642 ASP A C 1
ATOM 4996 O O . ASP A 1 642 ? -23.798 -20.597 20.345 1.00 97.94 642 ASP A O 1
ATOM 5000 N N . GLY A 1 643 ? -24.703 -20.414 18.295 1.00 97.75 643 GLY A N 1
ATOM 5001 C CA . GLY A 1 643 ? -26.084 -20.214 18.734 1.00 97.75 643 GLY A CA 1
ATOM 5002 C C . GLY A 1 643 ? -26.384 -18.861 19.385 1.00 97.75 643 GLY A C 1
ATOM 5003 O O . GLY A 1 643 ? -27.477 -18.686 19.928 1.00 97.75 643 GLY A O 1
ATOM 5004 N N . HIS A 1 644 ? -25.455 -17.906 19.330 1.00 98.56 644 HIS A N 1
ATOM 5005 C CA . HIS A 1 644 ? -25.606 -16.583 19.932 1.00 98.56 644 HIS A CA 1
ATOM 5006 C C . HIS A 1 644 ? -25.929 -15.494 18.909 1.00 98.56 644 HIS A C 1
ATOM 5008 O O . HIS A 1 644 ? -25.649 -15.599 17.714 1.00 98.56 644 HIS A O 1
ATOM 5014 N N . THR A 1 645 ? -26.501 -14.398 19.406 1.00 98.62 645 THR A N 1
ATOM 5015 C CA . THR A 1 645 ? -26.629 -13.152 18.645 1.00 98.62 645 THR A CA 1
ATOM 5016 C C . THR A 1 645 ? -25.667 -12.091 19.146 1.00 98.62 645 THR A C 1
ATOM 5018 O O . THR A 1 645 ? -25.514 -11.904 20.354 1.00 98.62 645 THR A O 1
ATOM 5021 N N . TYR A 1 646 ? -25.059 -11.364 18.212 1.00 98.62 646 TYR A N 1
ATOM 5022 C CA . TYR A 1 646 ? -24.089 -10.316 18.498 1.00 98.62 646 TYR A CA 1
ATOM 5023 C C . TYR A 1 646 ? -24.519 -8.977 17.914 1.00 98.62 646 TYR A C 1
ATOM 5025 O O . TYR A 1 646 ? -24.938 -8.887 16.764 1.00 98.62 646 TYR A O 1
ATOM 5033 N N . GLN A 1 647 ? -24.369 -7.913 18.696 1.00 98.69 647 GLN A N 1
ATOM 5034 C CA . GLN A 1 647 ? -24.409 -6.540 18.204 1.00 98.69 647 GLN A CA 1
ATOM 5035 C C . GLN A 1 647 ? -23.161 -5.809 18.686 1.00 98.69 647 GLN A C 1
ATOM 5037 O O . GLN A 1 647 ? -22.799 -5.906 19.859 1.00 98.69 647 GLN A O 1
ATOM 5042 N N . PHE A 1 648 ? -22.510 -5.068 17.797 1.00 98.62 648 PHE A N 1
ATOM 5043 C CA . PHE A 1 648 ? -21.262 -4.379 18.089 1.00 98.62 648 PHE A CA 1
ATOM 5044 C C . PHE A 1 648 ? -21.484 -2.881 18.247 1.00 98.62 648 PHE A C 1
ATOM 5046 O O . PHE A 1 648 ? -22.257 -2.261 17.516 1.00 98.62 648 PHE A O 1
ATOM 5053 N N . TYR A 1 649 ? -20.769 -2.303 19.204 1.00 98.44 649 TYR A N 1
ATOM 5054 C CA . TYR A 1 649 ? -20.740 -0.876 19.481 1.00 98.44 649 TYR A CA 1
ATOM 5055 C C . TYR A 1 649 ? -19.290 -0.416 19.531 1.00 98.44 649 TYR A C 1
ATOM 5057 O O . TYR A 1 649 ? -18.498 -0.903 20.336 1.00 98.44 649 TYR A O 1
ATOM 5065 N N . ILE A 1 650 ? -18.931 0.500 18.643 1.00 98.38 650 ILE A N 1
ATOM 5066 C CA . ILE A 1 650 ? -17.557 0.947 18.453 1.00 98.38 650 ILE A CA 1
ATOM 5067 C C . ILE A 1 650 ? -17.491 2.358 19.010 1.00 98.38 650 ILE A C 1
ATOM 5069 O O . ILE A 1 650 ? -18.247 3.226 18.580 1.00 98.38 650 ILE A O 1
ATOM 5073 N N . ALA A 1 651 ? -16.595 2.590 19.963 1.00 98.31 651 ALA A N 1
ATOM 5074 C CA . ALA A 1 651 ? -16.343 3.900 20.539 1.00 98.31 651 ALA A CA 1
ATOM 5075 C C . ALA A 1 651 ? -14.978 4.417 20.074 1.00 98.31 651 ALA A C 1
ATOM 5077 O O . ALA A 1 651 ? -13.942 3.812 20.345 1.00 98.31 651 ALA A O 1
ATOM 5078 N N . LEU A 1 652 ? -14.983 5.559 19.395 1.00 97.19 652 LEU A N 1
ATOM 5079 C CA . LEU A 1 652 ? -13.786 6.300 19.021 1.00 97.19 652 LEU A CA 1
ATOM 5080 C C . LEU A 1 652 ? -13.275 7.066 20.247 1.00 97.19 652 LEU A C 1
ATOM 5082 O O . LEU A 1 652 ? -14.008 7.868 20.836 1.00 97.19 652 LEU A O 1
ATOM 5086 N N . SER A 1 653 ? -12.007 6.854 20.609 1.00 95.69 653 SER A N 1
ATOM 5087 C CA . SER A 1 653 ? -11.307 7.667 21.603 1.00 95.69 653 SER A CA 1
ATOM 5088 C C . SER A 1 653 ? -10.383 8.653 20.887 1.00 95.69 653 SER A C 1
ATOM 5090 O O . SER A 1 653 ? -9.336 8.243 20.382 1.00 95.69 653 SER A O 1
ATOM 5092 N N . PRO A 1 654 ? -10.735 9.947 20.805 1.00 94.19 654 PRO A N 1
ATOM 5093 C CA . PRO A 1 654 ? -9.908 10.899 20.084 1.00 94.19 654 PRO A CA 1
ATOM 5094 C C . PRO A 1 654 ? -8.709 11.325 20.940 1.00 94.19 654 PRO A C 1
ATOM 5096 O O . PRO A 1 654 ? -8.742 11.214 22.167 1.00 94.19 654 PRO A O 1
ATOM 5099 N N . LEU A 1 655 ? -7.664 11.854 20.302 1.00 89.44 655 LEU A N 1
ATOM 5100 C CA . LEU A 1 655 ? -6.558 12.516 21.007 1.00 89.44 655 LEU A CA 1
ATOM 5101 C C . LEU A 1 655 ? -7.007 13.839 21.645 1.00 89.44 655 LEU A C 1
ATOM 5103 O O . LEU A 1 655 ? -6.440 14.289 22.637 1.00 89.44 655 LEU A O 1
ATOM 5107 N N . SER A 1 656 ? -8.045 14.464 21.084 1.00 87.75 656 SER A N 1
ATOM 5108 C CA . SER A 1 656 ? -8.692 15.655 21.631 1.00 87.75 656 SER A CA 1
ATOM 5109 C C . SER A 1 656 ? -10.160 15.741 21.200 1.00 87.75 656 SER A C 1
ATOM 5111 O O . SER A 1 656 ? -10.547 15.219 20.158 1.00 87.75 656 SER A O 1
ATOM 5113 N N . GLY A 1 657 ? -10.993 16.423 21.985 1.00 89.12 657 GLY A N 1
ATOM 5114 C CA . GLY A 1 657 ? -12.408 16.624 21.658 1.00 89.12 657 GLY A CA 1
ATOM 5115 C C . GLY A 1 657 ? -13.336 15.503 22.136 1.00 89.12 657 GLY A C 1
ATOM 5116 O O . GLY A 1 657 ? -13.037 14.785 23.091 1.00 89.12 657 GLY A O 1
ATOM 5117 N N . GLU A 1 658 ? -14.515 15.417 21.515 1.00 93.19 658 GLU A N 1
ATOM 5118 C CA . GLU A 1 658 ? -15.595 14.526 21.946 1.00 93.19 658 GLU A CA 1
ATOM 5119 C C . GLU A 1 658 ? -15.470 13.118 21.360 1.00 93.19 658 GLU A C 1
ATOM 5121 O O . GLU A 1 658 ? -15.094 12.926 20.203 1.00 93.19 658 GLU A O 1
ATOM 5126 N N . ARG A 1 659 ? -15.836 12.125 22.174 1.00 95.44 659 ARG A N 1
ATOM 5127 C CA . ARG A 1 659 ? -15.954 10.733 21.737 1.00 95.44 659 ARG A CA 1
ATOM 5128 C C . ARG A 1 659 ? -17.142 10.575 20.800 1.00 95.44 659 ARG A C 1
ATOM 5130 O O . ARG A 1 659 ? -18.191 11.180 21.004 1.00 95.44 659 ARG A O 1
ATOM 5137 N N . GLU A 1 660 ? -16.996 9.685 19.832 1.00 97.25 660 GLU A N 1
ATOM 5138 C CA . GLU A 1 660 ? -18.069 9.303 18.920 1.00 97.25 660 GLU A CA 1
ATOM 5139 C C . GLU A 1 660 ? -18.297 7.802 18.956 1.00 97.25 660 GLU A C 1
ATOM 5141 O O . GLU A 1 660 ? -17.405 7.038 19.327 1.00 97.25 660 GLU A O 1
ATOM 5146 N N . THR A 1 661 ? -19.502 7.374 18.580 1.00 98.06 661 THR A N 1
ATOM 5147 C CA . THR A 1 661 ? -19.883 5.961 18.647 1.00 98.06 661 THR A CA 1
ATOM 5148 C C . THR A 1 661 ? -20.649 5.533 17.403 1.00 98.06 661 THR A C 1
ATOM 5150 O O . THR A 1 661 ? -21.340 6.352 16.796 1.00 98.06 661 THR A O 1
ATOM 5153 N N . LEU A 1 662 ? -20.515 4.264 17.024 1.00 97.88 662 LEU A N 1
ATOM 5154 C CA . LEU A 1 662 ? -21.278 3.623 15.954 1.00 97.88 662 LEU A CA 1
ATOM 5155 C C . LEU A 1 662 ? -21.790 2.262 16.435 1.00 97.88 662 LEU A C 1
ATOM 5157 O O . LEU A 1 662 ? -21.128 1.608 17.238 1.00 97.88 662 LEU A O 1
ATOM 5161 N N . THR A 1 663 ? -22.932 1.825 15.906 1.00 98.38 663 THR A N 1
ATOM 5162 C CA . THR A 1 663 ? -23.574 0.556 16.278 1.00 98.38 663 THR A CA 1
ATOM 5163 C C . THR A 1 663 ? -23.909 -0.253 15.028 1.00 98.38 663 THR A C 1
ATOM 5165 O O . THR A 1 663 ? -24.450 0.299 14.070 1.00 98.38 663 THR A O 1
ATOM 5168 N N . SER A 1 664 ? -23.613 -1.552 15.033 1.00 98.25 664 SER A N 1
ATOM 5169 C CA . SER A 1 664 ? -23.943 -2.466 13.931 1.00 98.25 664 SER A CA 1
ATOM 5170 C C . SER A 1 664 ? -25.415 -2.917 13.945 1.00 98.25 664 SER A C 1
ATOM 5172 O O . SER A 1 664 ? -26.178 -2.620 14.874 1.00 98.25 664 SER A O 1
ATOM 5174 N N . GLY A 1 665 ? -25.822 -3.689 12.931 1.00 98.19 665 GLY A N 1
ATOM 5175 C CA . GLY A 1 665 ? -26.986 -4.573 13.036 1.00 98.19 665 GLY A CA 1
ATOM 5176 C C . GLY A 1 665 ? -26.739 -5.742 13.997 1.00 98.19 665 GLY A C 1
ATOM 5177 O O . GLY A 1 665 ? -25.689 -5.823 14.641 1.00 98.19 665 GLY A O 1
ATOM 5178 N N . VAL A 1 666 ? -27.723 -6.633 14.109 1.00 98.56 666 VAL A N 1
ATOM 5179 C CA . VAL A 1 666 ? -27.645 -7.837 14.952 1.00 98.56 666 VAL A CA 1
ATOM 5180 C C . VAL A 1 666 ? -27.268 -9.037 14.088 1.00 98.56 666 VAL A C 1
ATOM 5182 O O . VAL A 1 666 ? -27.985 -9.354 13.147 1.00 98.56 666 VAL A O 1
ATOM 5185 N N . LEU A 1 667 ? -26.179 -9.724 14.413 1.00 98.44 667 LEU A N 1
ATOM 5186 C CA . LEU A 1 667 ? -25.715 -10.925 13.722 1.00 98.44 667 LEU A CA 1
ATOM 5187 C C . LEU A 1 667 ? -26.146 -12.181 14.486 1.00 98.44 667 LEU A C 1
ATOM 5189 O O . LEU A 1 667 ? -25.775 -12.334 15.646 1.00 98.44 667 LEU A O 1
ATOM 5193 N N . HIS A 1 668 ? -26.878 -13.094 13.848 1.00 98.38 668 HIS A N 1
ATOM 5194 C CA . HIS A 1 668 ? -27.039 -14.469 14.328 1.00 98.38 668 HIS A CA 1
ATOM 5195 C C . HIS A 1 668 ? -25.815 -15.289 13.931 1.00 98.38 668 HIS A C 1
ATOM 5197 O O . HIS A 1 668 ? -25.592 -15.517 12.748 1.00 98.38 668 HIS A O 1
ATOM 5203 N N . TYR A 1 669 ? -25.027 -15.734 14.897 1.00 98.12 669 TYR A N 1
ATOM 5204 C CA . TYR A 1 669 ? -23.821 -16.498 14.627 1.00 98.12 669 TYR A CA 1
ATOM 5205 C C . TYR A 1 669 ? -24.047 -17.978 14.938 1.00 98.12 669 TYR A C 1
ATOM 5207 O O . TYR A 1 669 ? -24.638 -18.326 15.963 1.00 98.12 669 TYR A O 1
ATOM 5215 N N . SER A 1 670 ? -23.580 -18.848 14.048 1.00 97.81 670 SER A N 1
ATOM 5216 C CA . SER A 1 670 ? -23.632 -20.295 14.238 1.00 97.81 670 SER A CA 1
ATOM 5217 C C . SER A 1 670 ? -22.376 -20.974 13.715 1.00 97.81 670 SER A C 1
ATOM 5219 O O . SER A 1 670 ? -21.633 -20.403 12.921 1.00 97.81 670 SER A O 1
ATOM 5221 N N . VAL A 1 671 ? -22.143 -22.194 14.182 1.00 96.75 671 VAL A N 1
ATOM 5222 C CA . VAL A 1 671 ? -20.989 -23.010 13.818 1.00 96.75 671 VAL A CA 1
ATOM 5223 C C . VAL A 1 671 ? -21.485 -24.291 13.157 1.00 96.75 671 VAL A C 1
ATOM 5225 O O . VAL A 1 671 ? -22.306 -25.010 13.724 1.00 96.75 671 VAL A O 1
ATOM 5228 N N . ALA A 1 672 ? -21.003 -24.568 11.950 1.00 93.69 672 ALA A N 1
ATOM 5229 C CA . ALA A 1 672 ? -21.204 -25.838 11.273 1.00 93.69 672 ALA A CA 1
ATOM 5230 C C . ALA A 1 672 ? -20.126 -26.844 11.713 1.00 93.69 672 ALA A C 1
ATOM 5232 O O . ALA A 1 672 ? -18.929 -26.534 11.704 1.00 93.69 672 ALA A O 1
ATOM 5233 N N . ASP A 1 673 ? -20.578 -28.039 12.100 1.00 81.56 673 ASP A N 1
ATOM 5234 C CA . ASP A 1 673 ? -19.734 -29.196 12.434 1.00 81.56 673 ASP A CA 1
ATOM 5235 C C . ASP A 1 673 ? -19.185 -29.917 11.193 1.00 81.56 673 ASP A C 1
ATOM 5237 O O . ASP A 1 673 ? -19.939 -30.069 10.197 1.00 81.56 673 ASP A O 1
#

Secondary structure (DSSP, 8-state):
------------------------------------------------S--EEEEE-TT-TT----------------------TTSEEEE-SS--SEEEEEEEEEEEETTTEEEEEEEEEEE-EEEETTEEEE----S-EEEEE-SSSSPEEE-EEEEEEE---TT-SS----EEEEEEEEEEEE-TT---TTSGGGSEEEEEEEEE-TT--EEEEEEEEE-TT--EEEEE---TT-EEEEEEEEE-TT-TTEEEEEE---GGG-SS--TT----EE--SSPEEEEE---BTTTB---SSS-TTSPEEEEEEEEEEE-TTS-EEEEEPPPEEEEEETT----PPP------PPPPPPPPPP-------PPPPPPPPPPPPPPPPPPPPPPPP-PPPPPPP------------EEEESSTT--S---TTSEEEE-TTT-EEEEEE----TT--EEEEEEEETTS-EEEEEE-S-TT--EEEEEB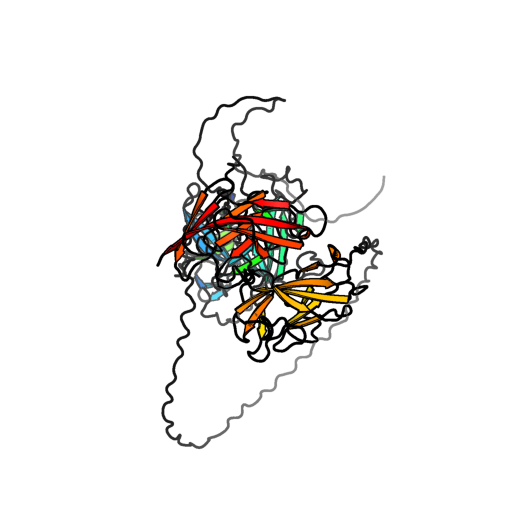T-TTB-GGGTB-PPSSEEEEEEEEEESSS--GGGEEE-SS-EEEEETTPPPPP----PPP-PPTTEEEEESSTT--S-SS-TTSEEEEEEETTT--EEEEEE-SS-GGGEEEEEEEEEETT---EEEEE-SSTT--EEEESTT--SEE-GGGTT-S-TTEEEEEEEEEEESSS--EEEEEEEEEEEEE-

pLDDT: mean 77.24, std 24.96, range [17.98, 98.69]

Foldseek 3Di:
DDDDDDDDDDDDDDDDDDDDPPPPPPDPDDDDDDDDDDDDDDDDDDDDDWDKGWDFLQDDLPPDVPDVPPPPPPPPPDDQDDAPPPWDKDADPDDFPFKKKFKFFWDQDPPPGIKTWGQEMEGWDDNDPRMIIRPDDPLWFKWKDLPPQDTDTFHKHFDAWDDDDPPRDFFHDTATKIKGAWKWKDAVPDFQVVAVVRTWIWIKMFHAHPVRATPGIWIFTAGNVRHTDDIHFDDQFMWMFGWIWIDDQVCQSMIMTTGQAQPVPDPDCPPPHTPTDGRHDRMDMDTDLDFDVPNHPHSGPDPLVATFMKMKMKGWDQDPVRDIDIHMGPIGTPVDGSPPPPPPPPPPPPPPDDDDDDDDDDDDDDDDDDDDDDDDDDDDDDDDDDDDDDDDDDDDDDDDDPDPPPPPDPPKAKFKDQDDPDDDDGQFVHEDAAAPQSAKMKIFIDADLPLFQKKWKWKAKALFFTDTQFIPNGSPDGMDMFAACGPGGDPVRNHHDDALIKMWMWMAGDRPDQFLSRIYTHPFIYHYHYHVDDIHDRDRQDDPPDDAQFKAKALDPNDDHRQFAAPGEGEDEAAPVSFKIKIFGHNVDDLSQFQWKWKWKDKQNHDTDTFFIRRGSVNRMHMFDLVCSGGGDPVRNHGDDAQIKIKMKMWTHGSDDDIDIHITGIYGYHYDD

Sequence (673 aa):
MKHKNTLFIMHLALITGFQLFVYDFSFAGGKKDKYPQPSNSYYGANYYSGTLQKISARNKSNHQTIVRSNTLTLTANSTQTTIPSSAFTQSMSGSWEKLEGYVGFWMDDPEFGMLYQTIIGFTAIPCGNSQYCAPDWDKKVFWIDIGDGTPSPLTATRIGDFTPGEDEEVLTKSGTYWSGDYILLIEAGKDYSDYDDQAALCAIAFITNDDNQIIDYCIDVYDNDDEFQYSKQLEIGDQFITLSVAFKMDEPDEVYFGILDRSERVGQQVKGDYAYGLVRQEPVFTYQHLTPGKDFPNYFDIDFSNVELQFVLLGERETSKGESEWGYSEVKDLGVKWNTSEEPAPIMTSTFTPQPILPTVTANPTSIFTPTQTPMSVLPTPTQTPTPVPPTPTRTPMSAAPTSTPISGNVQSVFIYDQTGDVSGDLTGQTDFDAIDARNLSIVWTANTANATDWHLYVRKGFGGAKYLGRTASGTATRFDWFAGAANLSAEFANGPDFNSVYTFRIVRIDGNLGPDDYFDASAPVGFNAEGGNAVSLIQPKVPNLQSKKVVIYDDLLGGDDLAPMGSTGANVDASDARAIQIAWNFNRDAATVNEYHVLVSVDGGTYQFLGQTYNGTITYFYWSPTSQFKTAAAFADGPQDGHTYQFYIALSPLSGERETLTSGVLHYSVAD